Protein AF-0000000086683771 (afdb_homodimer)

InterPro domains:
  IPR036388 Winged helix-like DNA-binding domain superfamily [G3DSA:1.10.10.10] (4-95)
  IPR036390 Winged helix DNA-binding domain superfamily [SSF46785] (12-191)

Radius of gyration: 24.5 Å; Cα contacts (8 Å, |Δi|>4): 806; chains: 2; bounding box: 72×71×55 Å

Organism: NCBI:txid175570

pLDDT: mean 93.57, std 8.81, range [56.5, 98.88]

Foldseek 3Di:
DDPQVLLCVLVVLCVDPLLVQLLVVQAPDPDWAFLVRSCVVSVHDSVVSVVSQVVNVVSQQKDWDWAFPPPPPDDPRDGTTITIHGGPDDGDDDVLAAPVVLVVQLLVQLVVCCVVPVPDSLVSSLVSLLQQLLVLLQVDADLCVSCVSRRQCWDADPFAIFGQADNHPVVCVVVVVSVLSSVQSNSQSSQVNHPDNFQKHWDACDDPRHRRIGIGGD/DDPQVLLCVLVVLCVDPLLVQLLVVQAPDPDWAFLVRSCVVSVHDSVVSVVSQVVNVVSQQKDWDWAFPPPPPDDPRDGTTITIHGGPDDGDDDVLAAPVVLVVQLLVQLVVCCVVPVPDSLVSSLVSLLQQLLVLLQVDADLCVSCVSRRQCWDADPFAIFGQADNHPVVCVVVVVSVLSSVQSNSQSSQVNHPDNFQKHWDACDDPRHRRIGIGGD

Structure (mmCIF, N/CA/C/O backbone):
data_AF-0000000086683771-model_v1
#
loop_
_entity.id
_entity.type
_entity.pdbx_description
1 polymer 'Transcriptional regulator'
#
loop_
_atom_site.group_PDB
_atom_site.id
_atom_site.type_symbol
_atom_site.label_atom_id
_atom_site.label_alt_id
_atom_site.label_comp_id
_atom_site.label_asym_id
_atom_site.label_entity_id
_atom_site.label_seq_id
_atom_site.pdbx_PDB_ins_code
_atom_site.Cartn_x
_atom_site.Cartn_y
_atom_site.Cartn_z
_atom_site.occupancy
_atom_site.B_iso_or_equiv
_atom_site.auth_seq_id
_atom_site.auth_comp_id
_atom_site.auth_asym_id
_atom_site.auth_atom_id
_atom_site.pdbx_PDB_model_num
ATOM 1 N N . MET A 1 1 ? -2.242 9.953 18.734 1 61.97 1 MET A N 1
ATOM 2 C CA . MET A 1 1 ? -1.751 9.781 17.375 1 61.97 1 MET A CA 1
ATOM 3 C C . MET A 1 1 ? -2.42 8.586 16.703 1 61.97 1 MET A C 1
ATOM 5 O O . MET A 1 1 ? -2.525 7.512 17.297 1 61.97 1 MET A O 1
ATOM 9 N N . THR A 1 2 ? -3.002 8.805 15.656 1 77.19 2 THR A N 1
ATOM 10 C CA . THR A 1 2 ? -3.639 7.715 14.922 1 77.19 2 THR A CA 1
ATOM 11 C C . THR A 1 2 ? -2.592 6.816 14.266 1 77.19 2 THR A C 1
ATOM 13 O O . THR A 1 2 ? -1.417 7.18 14.188 1 77.19 2 THR A O 1
ATOM 16 N N . ASP A 1 3 ? -2.955 5.605 13.992 1 87.38 3 ASP A N 1
ATOM 17 C CA . ASP A 1 3 ? -2.076 4.688 13.273 1 87.38 3 ASP A CA 1
ATOM 18 C C . ASP A 1 3 ? -1.536 5.332 12 1 87.38 3 ASP A C 1
ATOM 20 O O . ASP A 1 3 ? -0.352 5.199 11.68 1 87.38 3 ASP A O 1
ATOM 24 N N . PHE A 1 4 ? -2.285 6.152 11.438 1 89.69 4 PHE A N 1
ATOM 25 C CA . PHE A 1 4 ? -1.888 6.863 10.227 1 89.69 4 PHE A CA 1
ATOM 26 C C . PHE A 1 4 ? -0.75 7.832 10.516 1 89.69 4 PHE A C 1
ATOM 28 O O . PHE A 1 4 ? 0.238 7.875 9.781 1 89.69 4 PHE A O 1
ATOM 35 N N . ASP A 1 5 ? -0.86 8.57 11.578 1 92.75 5 ASP A N 1
ATOM 36 C CA . ASP A 1 5 ? 0.155 9.555 11.93 1 92.75 5 ASP A CA 1
ATOM 37 C C . ASP A 1 5 ? 1.506 8.891 12.18 1 92.75 5 ASP A C 1
ATOM 39 O O . ASP A 1 5 ? 2.541 9.391 11.734 1 92.75 5 ASP A O 1
ATOM 43 N N . ALA A 1 6 ? 1.382 7.777 12.844 1 94.19 6 ALA A N 1
ATOM 44 C CA . ALA A 1 6 ? 2.615 7.059 13.148 1 94.19 6 ALA A CA 1
ATOM 45 C C . ALA A 1 6 ? 3.289 6.559 11.867 1 94.19 6 ALA A C 1
ATOM 47 O O . ALA A 1 6 ? 4.512 6.652 11.727 1 94.19 6 ALA A O 1
ATOM 48 N N . GLN A 1 7 ? 2.521 6.039 10.977 1 96.25 7 GLN A N 1
ATOM 49 C CA . GLN A 1 7 ? 3.051 5.535 9.719 1 96.25 7 GLN A CA 1
ATOM 50 C C . GLN A 1 7 ? 3.646 6.664 8.875 1 96.25 7 GLN A C 1
ATOM 52 O O . GLN A 1 7 ? 4.723 6.512 8.297 1 96.25 7 GLN A O 1
ATOM 57 N N . VAL A 1 8 ? 2.99 7.77 8.859 1 96.81 8 VAL A N 1
ATOM 58 C CA . VAL A 1 8 ? 3.463 8.93 8.109 1 96.81 8 VAL A CA 1
ATOM 59 C C . VAL A 1 8 ? 4.797 9.406 8.672 1 96.81 8 VAL A C 1
ATOM 61 O O . VAL A 1 8 ? 5.727 9.711 7.922 1 96.81 8 VAL A O 1
ATOM 64 N N . GLU A 1 9 ? 4.887 9.445 9.961 1 95.88 9 GLU A N 1
ATOM 65 C CA . GLU A 1 9 ? 6.113 9.906 10.602 1 95.88 9 GLU A CA 1
ATOM 66 C C . GLU A 1 9 ? 7.289 8.992 10.266 1 95.88 9 GLU A C 1
ATOM 68 O O . GLU A 1 9 ? 8.406 9.461 10.055 1 95.88 9 GLU A O 1
ATOM 73 N N . ARG A 1 10 ? 7.02 7.738 10.258 1 96.94 10 ARG A N 1
ATOM 74 C CA . ARG A 1 10 ? 8.062 6.781 9.906 1 96.94 10 ARG A CA 1
ATOM 75 C C . ARG A 1 10 ? 8.562 7.012 8.484 1 96.94 10 ARG A C 1
ATOM 77 O O . ARG A 1 10 ? 9.773 7.074 8.25 1 96.94 10 ARG A O 1
ATOM 84 N N . VAL A 1 11 ? 7.648 7.184 7.559 1 97.56 11 VAL A N 1
ATOM 85 C CA . VAL A 1 11 ? 8.023 7.414 6.168 1 97.56 11 VAL A CA 1
ATOM 86 C C . VAL A 1 11 ? 8.703 8.781 6.035 1 97.56 11 VAL A C 1
ATOM 88 O O . VAL A 1 11 ? 9.656 8.93 5.273 1 97.56 11 VAL A O 1
ATOM 91 N N . ALA A 1 12 ? 8.211 9.734 6.801 1 96.81 12 ALA A N 1
ATOM 92 C CA . ALA A 1 12 ? 8.734 11.094 6.73 1 96.81 12 ALA A CA 1
ATOM 93 C C . ALA A 1 12 ? 10.203 11.141 7.137 1 96.81 12 ALA A C 1
ATOM 95 O O . ALA A 1 12 ? 10.961 11.992 6.664 1 96.81 12 ALA A O 1
ATOM 96 N N . ALA A 1 13 ? 10.609 10.227 8.016 1 96.75 13 ALA A N 1
ATOM 97 C CA . ALA A 1 13 ? 12.016 10.141 8.406 1 96.75 13 ALA A CA 1
ATOM 98 C C . ALA A 1 13 ? 12.914 9.945 7.195 1 96.75 13 ALA A C 1
ATOM 100 O O . ALA A 1 13 ? 14.062 10.398 7.184 1 96.75 13 ALA A O 1
ATOM 101 N N . LEU A 1 14 ? 12.445 9.352 6.168 1 97.62 14 LEU A N 1
ATOM 102 C CA . LEU A 1 14 ? 13.227 9.047 4.969 1 97.62 14 LEU A CA 1
ATOM 103 C C . LEU A 1 14 ? 13.234 10.242 4.016 1 97.62 14 LEU A C 1
ATOM 105 O O . LEU A 1 14 ? 13.844 10.18 2.949 1 97.62 14 LEU A O 1
ATOM 109 N N . GLY A 1 15 ? 12.547 11.305 4.391 1 96.31 15 GLY A N 1
ATOM 110 C CA . GLY A 1 15 ? 12.594 12.523 3.6 1 96.31 15 GLY A CA 1
ATOM 111 C C . GLY A 1 15 ? 13.953 13.188 3.59 1 96.31 15 GLY A C 1
ATOM 112 O O . GLY A 1 15 ? 14.25 14.008 2.715 1 96.31 15 GLY A O 1
ATOM 113 N N . GLU A 1 16 ? 14.742 12.93 4.613 1 96.5 16 GLU A N 1
ATOM 114 C CA . GLU A 1 16 ? 16.125 13.422 4.668 1 96.5 16 GLU A CA 1
ATOM 115 C C . GLU A 1 16 ? 17.031 12.586 3.773 1 96.5 16 GLU A C 1
ATOM 117 O O . GLU A 1 16 ? 17.188 11.383 3.986 1 96.5 16 GLU A O 1
ATOM 122 N N . PRO A 1 17 ? 17.672 13.203 2.771 1 96.38 17 PRO A N 1
ATOM 123 C CA . PRO A 1 17 ? 18.375 12.453 1.727 1 96.38 17 PRO A CA 1
ATOM 124 C C . PRO A 1 17 ? 19.5 11.57 2.283 1 96.38 17 PRO A C 1
ATOM 126 O O . PRO A 1 17 ? 19.641 10.422 1.856 1 96.38 17 PRO A O 1
ATOM 129 N N . VAL A 1 18 ? 20.281 12.078 3.205 1 97.94 18 VAL A N 1
ATOM 130 C CA . VAL A 1 18 ? 21.375 11.289 3.766 1 97.94 18 VAL A CA 1
ATOM 131 C C . VAL A 1 18 ? 20.797 10.102 4.539 1 97.94 18 VAL A C 1
ATOM 133 O O . VAL A 1 18 ? 21.297 8.977 4.414 1 97.94 18 VAL A O 1
ATOM 136 N N . ARG A 1 19 ? 19.797 10.336 5.355 1 98.12 19 ARG A N 1
ATOM 137 C CA . ARG A 1 19 ? 19.156 9.273 6.117 1 98.12 19 ARG A CA 1
ATOM 138 C C . ARG A 1 19 ? 18.562 8.219 5.191 1 98.12 19 ARG A C 1
ATOM 140 O O . ARG A 1 19 ? 18.703 7.016 5.441 1 98.12 19 ARG A O 1
ATOM 147 N N . ARG A 1 20 ? 17.906 8.703 4.137 1 97.88 20 ARG A N 1
ATOM 148 C CA . ARG A 1 20 ? 17.375 7.781 3.145 1 97.88 20 ARG A CA 1
ATOM 149 C C . ARG A 1 20 ? 18.469 6.934 2.529 1 97.88 20 ARG A C 1
ATOM 151 O O . ARG A 1 20 ? 18.297 5.727 2.332 1 97.88 20 ARG A O 1
ATOM 158 N N . SER A 1 21 ? 19.609 7.559 2.223 1 97.81 21 SER A N 1
ATOM 159 C CA . SER A 1 21 ? 20.734 6.836 1.644 1 97.81 21 SER A CA 1
ATOM 160 C C . SER A 1 21 ? 21.266 5.785 2.607 1 97.81 21 SER A C 1
ATOM 162 O O . SER A 1 21 ? 21.594 4.668 2.199 1 97.81 21 SER A O 1
ATOM 164 N N . LEU A 1 22 ? 21.344 6.148 3.844 1 98.44 22 LEU A N 1
ATOM 165 C CA . LEU A 1 22 ? 21.812 5.203 4.855 1 98.44 22 LEU A CA 1
ATOM 166 C C . LEU A 1 22 ? 20.844 4.035 4.996 1 98.44 22 LEU A C 1
ATOM 168 O O . LEU A 1 22 ? 21.266 2.881 5.094 1 98.44 22 LEU A O 1
ATOM 172 N N . TYR A 1 23 ? 19.594 4.332 5 1 98.31 23 TYR A N 1
ATOM 173 C CA . TYR A 1 23 ? 18.578 3.283 5.055 1 98.31 23 TYR A CA 1
ATOM 174 C C . TYR A 1 23 ? 18.734 2.318 3.885 1 98.31 23 TYR A C 1
ATOM 176 O O . TYR A 1 23 ? 18.781 1.102 4.078 1 98.31 23 TYR A O 1
ATOM 184 N N . ARG A 1 24 ? 18.797 2.857 2.709 1 96.38 24 ARG A N 1
ATOM 185 C CA . ARG A 1 24 ? 18.922 2.045 1.502 1 96.38 24 ARG A CA 1
ATOM 186 C C . ARG A 1 24 ? 20.188 1.182 1.554 1 96.38 24 ARG A C 1
ATOM 188 O O . ARG A 1 24 ? 20.156 0.018 1.146 1 96.38 24 ARG A O 1
ATOM 195 N N . PHE A 1 25 ? 21.281 1.778 2.045 1 97.62 25 PHE A N 1
ATOM 196 C CA . PHE A 1 25 ? 22.531 1.032 2.152 1 97.62 25 PHE A CA 1
ATOM 197 C C . PHE A 1 25 ? 22.359 -0.173 3.07 1 97.62 25 PHE A C 1
ATOM 199 O O . PHE A 1 25 ? 22.734 -1.292 2.707 1 97.62 25 PHE A O 1
ATOM 206 N N . VAL A 1 26 ? 21.797 0.031 4.219 1 97.75 26 VAL A N 1
ATOM 207 C CA . VAL A 1 26 ? 21.641 -1.022 5.215 1 97.75 26 VAL A CA 1
ATOM 208 C C . VAL A 1 26 ? 20.766 -2.139 4.664 1 97.75 26 VAL A C 1
ATOM 210 O O . VAL A 1 26 ? 21.125 -3.316 4.738 1 97.75 26 VAL A O 1
ATOM 213 N N . VAL A 1 27 ? 19.641 -1.78 4.047 1 95.31 27 VAL A N 1
ATOM 214 C CA . VAL A 1 27 ? 18.656 -2.771 3.635 1 95.31 27 VAL A CA 1
ATOM 215 C C . VAL A 1 27 ? 19.188 -3.555 2.434 1 95.31 27 VAL A C 1
ATOM 217 O O . VAL A 1 27 ? 18.766 -4.691 2.195 1 95.31 27 VAL A O 1
ATOM 220 N N . ALA A 1 28 ? 20.109 -2.994 1.75 1 94.31 28 ALA A N 1
ATOM 221 C CA . ALA A 1 28 ? 20.656 -3.635 0.562 1 94.31 28 ALA A CA 1
ATOM 222 C C . ALA A 1 28 ? 21.672 -4.703 0.941 1 94.31 28 ALA A C 1
ATOM 224 O O . ALA A 1 28 ? 22.078 -5.512 0.1 1 94.31 28 ALA A O 1
ATOM 225 N N . GLN A 1 29 ? 22.047 -4.719 2.191 1 93.75 29 GLN A N 1
ATOM 226 C CA . GLN A 1 29 ? 23.094 -5.656 2.609 1 93.75 29 GLN A CA 1
ATOM 227 C C . GLN A 1 29 ? 22.484 -6.988 3.043 1 93.75 29 GLN A C 1
ATOM 229 O O . GLN A 1 29 ? 21.391 -7.023 3.611 1 93.75 29 GLN A O 1
ATOM 234 N N . ALA A 1 30 ? 23.219 -8.023 2.812 1 88.31 30 ALA A N 1
ATOM 235 C CA . ALA A 1 30 ? 22.781 -9.352 3.215 1 88.31 30 ALA A CA 1
ATOM 236 C C . ALA A 1 30 ? 22.891 -9.539 4.727 1 88.31 30 ALA A C 1
ATOM 238 O O . ALA A 1 30 ? 22.062 -10.219 5.34 1 88.31 30 ALA A O 1
ATOM 239 N N . ASP A 1 31 ? 23.922 -8.906 5.238 1 92.06 31 ASP A N 1
ATOM 240 C CA . ASP A 1 31 ? 24.188 -9.023 6.668 1 92.06 31 ASP A CA 1
ATOM 241 C C . ASP A 1 31 ? 24.031 -7.668 7.367 1 92.06 31 ASP A C 1
ATOM 243 O O . ASP A 1 31 ? 24.125 -6.621 6.723 1 92.06 31 ASP A O 1
ATOM 247 N N . PRO A 1 32 ? 23.781 -7.734 8.703 1 96.12 32 PRO A N 1
ATOM 248 C CA . PRO A 1 32 ? 23.75 -6.469 9.453 1 96.12 32 PRO A CA 1
ATOM 249 C C . PRO A 1 32 ? 25.031 -5.656 9.289 1 96.12 32 PRO A C 1
ATOM 251 O O . PRO A 1 32 ? 26.109 -6.223 9.102 1 96.12 32 PRO A O 1
ATOM 254 N N . VAL A 1 33 ? 24.875 -4.375 9.414 1 96.38 33 VAL A N 1
ATOM 255 C CA . VAL A 1 33 ? 25.953 -3.467 9.062 1 96.38 33 VAL A CA 1
ATOM 256 C C . VAL A 1 33 ? 26.297 -2.586 10.266 1 96.38 33 VAL A C 1
ATOM 258 O O . VAL A 1 33 ? 25.406 -2.156 11.008 1 96.38 33 VAL A O 1
ATOM 261 N N . SER A 1 34 ? 27.594 -2.357 10.445 1 97.06 34 SER A N 1
ATOM 262 C CA . SER A 1 34 ? 28.031 -1.442 11.492 1 97.06 34 SER A CA 1
ATOM 263 C C . SER A 1 34 ? 27.875 0.011 11.062 1 97.06 34 SER A C 1
ATOM 265 O O . SER A 1 34 ? 27.672 0.297 9.883 1 97.06 34 SER A O 1
ATOM 267 N N . ARG A 1 35 ? 27.953 0.862 12.062 1 97.19 35 ARG A N 1
ATOM 268 C CA . ARG A 1 35 ? 27.938 2.293 11.781 1 97.19 35 ARG A CA 1
ATOM 269 C C . ARG A 1 35 ? 29.062 2.686 10.836 1 97.19 35 ARG A C 1
ATOM 271 O O . ARG A 1 35 ? 28.859 3.49 9.922 1 97.19 35 ARG A O 1
ATOM 278 N N . GLU A 1 36 ? 30.203 2.107 11.07 1 96.69 36 GLU A N 1
ATOM 279 C CA . GLU A 1 36 ? 31.391 2.395 10.25 1 96.69 36 GLU A CA 1
ATOM 280 C C . GLU A 1 36 ? 31.156 1.985 8.797 1 96.69 36 GLU A C 1
ATOM 282 O O . GLU A 1 36 ? 31.484 2.738 7.879 1 96.69 36 GLU A O 1
ATOM 287 N N . GLN A 1 37 ? 30.672 0.881 8.594 1 97.5 37 GLN A N 1
ATOM 288 C CA . GLN A 1 37 ? 30.375 0.379 7.258 1 97.5 37 GLN A CA 1
ATOM 289 C C . GLN A 1 37 ? 29.359 1.266 6.543 1 97.5 37 GLN A C 1
ATOM 291 O O . GLN A 1 37 ? 29.531 1.598 5.367 1 97.5 37 GLN A O 1
ATOM 296 N N . ALA A 1 38 ? 28.281 1.62 7.246 1 98.38 38 ALA A N 1
ATOM 297 C CA . ALA A 1 38 ? 27.25 2.461 6.66 1 98.38 38 ALA A CA 1
ATOM 298 C C . ALA A 1 38 ? 27.797 3.838 6.297 1 98.38 38 ALA A C 1
ATOM 300 O O . ALA A 1 38 ? 27.5 4.363 5.219 1 98.38 38 ALA A O 1
ATOM 301 N N . ALA A 1 39 ? 28.578 4.418 7.219 1 98.5 39 ALA A N 1
ATOM 302 C CA . ALA A 1 39 ? 29.172 5.727 6.984 1 98.5 39 ALA A CA 1
ATOM 303 C C . ALA A 1 39 ? 30.062 5.707 5.742 1 98.5 39 ALA A C 1
ATOM 305 O O . ALA A 1 39 ? 29.953 6.586 4.883 1 98.5 39 ALA A O 1
ATOM 306 N N . ALA A 1 40 ? 30.906 4.719 5.664 1 98.31 40 ALA A N 1
ATOM 307 C CA . ALA A 1 40 ? 31.797 4.562 4.527 1 98.31 40 ALA A CA 1
ATOM 308 C C . ALA A 1 40 ? 31.031 4.328 3.236 1 98.31 40 ALA A C 1
ATOM 310 O O . ALA A 1 40 ? 31.344 4.91 2.197 1 98.31 40 ALA A O 1
ATOM 311 N N . GLY A 1 41 ? 30.031 3.529 3.338 1 98 41 GLY A N 1
ATOM 312 C CA . GLY A 1 41 ? 29.234 3.174 2.176 1 98 41 GLY A CA 1
ATOM 313 C C . GLY A 1 41 ? 28.5 4.359 1.572 1 98 41 GLY A C 1
ATOM 314 O O . GLY A 1 41 ? 28.297 4.418 0.357 1 98 41 GLY A O 1
ATOM 315 N N . VAL A 1 42 ? 28.047 5.25 2.41 1 98.31 42 VAL A N 1
ATOM 316 C CA . VAL A 1 42 ? 27.25 6.387 1.947 1 98.31 42 VAL A CA 1
ATOM 317 C C . VAL A 1 42 ? 28.156 7.609 1.79 1 98.31 42 VAL A C 1
ATOM 319 O O . VAL A 1 42 ? 27.781 8.586 1.14 1 98.31 42 VAL A O 1
ATOM 322 N N . GLY A 1 43 ? 29.328 7.559 2.314 1 98.38 43 GLY A N 1
ATOM 323 C CA . GLY A 1 43 ? 30.281 8.648 2.197 1 98.38 43 GLY A CA 1
ATOM 324 C C . GLY A 1 43 ? 29.953 9.82 3.102 1 98.38 43 GLY A C 1
ATOM 325 O O . GLY A 1 43 ? 29.938 10.969 2.654 1 98.38 43 GLY A O 1
ATOM 326 N N . VAL A 1 44 ? 29.641 9.594 4.348 1 98.5 44 VAL A N 1
ATOM 327 C CA . VAL A 1 44 ? 29.375 10.641 5.328 1 98.5 44 VAL A CA 1
ATOM 328 C C . VAL A 1 44 ? 30.219 10.414 6.574 1 98.5 44 VAL A C 1
ATOM 330 O O . VAL A 1 44 ? 30.781 9.336 6.762 1 98.5 44 VAL A O 1
ATOM 333 N N . ALA A 1 45 ? 30.359 11.406 7.379 1 98.31 45 ALA A N 1
ATOM 334 C CA . ALA A 1 45 ? 31.109 11.312 8.625 1 98.31 45 ALA A CA 1
ATOM 335 C C . ALA A 1 45 ? 30.422 10.367 9.609 1 98.31 45 ALA A C 1
ATOM 337 O O . ALA A 1 45 ? 29.188 10.242 9.602 1 98.31 45 ALA A O 1
ATOM 338 N N . HIS A 1 46 ? 31.219 9.797 10.422 1 97.44 46 HIS A N 1
ATOM 339 C CA . HIS A 1 46 ? 30.75 8.797 11.383 1 97.44 46 HIS A CA 1
ATOM 340 C C . HIS A 1 46 ? 29.656 9.375 12.273 1 97.44 46 HIS A C 1
ATOM 342 O O . HIS A 1 46 ? 28.641 8.719 12.523 1 97.44 46 HIS A O 1
ATOM 348 N N . HIS A 1 47 ? 29.844 10.531 12.75 1 97.38 47 HIS A N 1
ATOM 349 C CA . HIS A 1 47 ? 28.875 11.109 13.672 1 97.38 47 HIS A CA 1
ATOM 350 C C . HIS A 1 47 ? 27.562 11.414 12.969 1 97.38 47 HIS A C 1
ATOM 352 O O . HIS A 1 47 ? 26.5 11.336 13.578 1 97.38 47 HIS A O 1
ATOM 358 N N . VAL A 1 48 ? 27.656 11.781 11.695 1 98.31 48 VAL A N 1
ATOM 359 C CA . VAL A 1 48 ? 26.469 12.023 10.883 1 98.31 48 VAL A CA 1
ATOM 360 C C . VAL A 1 48 ? 25.703 10.711 10.688 1 98.31 48 VAL A C 1
ATOM 362 O O . VAL A 1 48 ? 24.5 10.656 10.875 1 98.31 48 VAL A O 1
ATOM 365 N N . ALA A 1 49 ? 26.406 9.672 10.375 1 98.5 49 ALA A N 1
ATOM 366 C CA . ALA A 1 49 ? 25.797 8.359 10.219 1 98.5 49 ALA A CA 1
ATOM 367 C C . ALA A 1 49 ? 25.125 7.914 11.516 1 98.5 49 ALA A C 1
ATOM 369 O O . ALA A 1 49 ? 24 7.406 11.5 1 98.5 49 ALA A O 1
ATOM 370 N N . LYS A 1 50 ? 25.812 8.094 12.586 1 98.06 50 LYS A N 1
ATOM 371 C CA . LYS A 1 50 ? 25.281 7.707 13.891 1 98.06 50 LYS A CA 1
ATOM 372 C C . LYS A 1 50 ? 23.938 8.375 14.148 1 98.06 50 LYS A C 1
ATOM 374 O O . LYS A 1 50 ? 22.969 7.711 14.539 1 98.06 50 LYS A O 1
ATOM 379 N N . PHE A 1 51 ? 23.922 9.656 13.961 1 98.38 51 PHE A N 1
ATOM 380 C CA . PHE A 1 51 ? 22.703 10.43 14.203 1 98.38 51 PHE A CA 1
ATOM 381 C C . PHE A 1 51 ? 21.547 9.883 13.391 1 98.38 51 PHE A C 1
ATOM 383 O O . PHE A 1 51 ? 20.469 9.633 13.93 1 98.38 51 PHE A O 1
ATOM 390 N N . HIS A 1 52 ? 21.734 9.656 12.102 1 98.44 52 HIS A N 1
ATOM 391 C CA . HIS A 1 52 ? 20.672 9.219 11.219 1 98.44 52 HIS A CA 1
ATOM 392 C C . HIS A 1 52 ? 20.297 7.762 11.477 1 98.44 52 HIS A C 1
ATOM 394 O O . HIS A 1 52 ? 19.125 7.395 11.422 1 98.44 52 HIS A O 1
ATOM 400 N N . LEU A 1 53 ? 21.266 6.93 11.727 1 98.56 53 LEU A N 1
ATOM 401 C CA . LEU A 1 53 ? 21 5.527 12.023 1 98.56 53 LEU A CA 1
ATOM 402 C C . LEU A 1 53 ? 20.203 5.387 13.32 1 98.56 53 LEU A C 1
ATOM 404 O O . LEU A 1 53 ? 19.297 4.562 13.406 1 98.56 53 LEU A O 1
ATOM 408 N N . ASP A 1 54 ? 20.547 6.188 14.289 1 97.75 54 ASP A N 1
ATOM 409 C CA . ASP A 1 54 ? 19.797 6.18 15.547 1 97.75 54 ASP A CA 1
ATOM 410 C C . ASP A 1 54 ? 18.344 6.613 15.336 1 97.75 54 ASP A C 1
ATOM 412 O O . ASP A 1 54 ? 17.438 6.062 15.945 1 97.75 54 ASP A O 1
ATOM 416 N N . ARG A 1 55 ? 18.156 7.574 14.539 1 97.81 55 ARG A N 1
ATOM 417 C CA . ARG A 1 55 ? 16.812 8.031 14.203 1 97.81 55 ARG A CA 1
ATOM 418 C C . ARG A 1 55 ? 16.031 6.93 13.5 1 97.81 55 ARG A C 1
ATOM 420 O O . ARG A 1 55 ? 14.867 6.688 13.828 1 97.81 55 ARG A O 1
ATOM 427 N N . LEU A 1 56 ? 16.641 6.266 12.531 1 98.25 56 LEU A N 1
ATOM 428 C CA . LEU A 1 56 ? 16 5.172 11.805 1 98.25 56 LEU A CA 1
ATOM 429 C C . LEU A 1 56 ? 15.617 4.039 12.75 1 98.25 56 LEU A C 1
ATOM 431 O O . LEU A 1 56 ? 14.562 3.424 12.594 1 98.25 56 LEU A O 1
ATOM 435 N N . GLU A 1 57 ? 16.484 3.816 13.672 1 97.69 57 GLU A N 1
ATOM 436 C CA . GLU A 1 57 ? 16.188 2.816 14.695 1 97.69 57 GLU A CA 1
ATOM 437 C C . GLU A 1 57 ? 15.008 3.25 15.57 1 97.69 57 GLU A C 1
ATOM 439 O O . GLU A 1 57 ? 14.086 2.471 15.805 1 97.69 57 GLU A O 1
ATOM 444 N N . SER A 1 58 ? 15.047 4.473 16.047 1 96.88 58 SER A N 1
ATOM 445 C CA . SER A 1 58 ? 14.016 5.012 16.938 1 96.88 58 SER A CA 1
ATOM 446 C C . SER A 1 58 ? 12.648 4.996 16.266 1 96.88 58 SER A C 1
ATOM 448 O O . SER A 1 58 ? 11.625 4.762 16.906 1 96.88 58 SER A O 1
ATOM 450 N N . ASP A 1 59 ? 12.656 5.188 14.977 1 95.75 59 ASP A N 1
ATOM 451 C CA . ASP A 1 59 ? 11.414 5.246 14.219 1 95.75 59 ASP A CA 1
ATOM 452 C C . ASP A 1 59 ? 10.977 3.85 13.781 1 95.75 59 ASP A C 1
ATOM 454 O O . ASP A 1 59 ? 9.938 3.695 13.125 1 95.75 59 ASP A O 1
ATOM 458 N N . GLY A 1 60 ? 11.742 2.863 14.102 1 96.19 60 GLY A N 1
ATOM 459 C CA . GLY A 1 60 ? 11.359 1.482 13.844 1 96.19 60 GLY A CA 1
ATOM 460 C C . GLY A 1 60 ? 11.625 1.045 12.414 1 96.19 60 GLY A C 1
ATOM 461 O O . GLY A 1 60 ? 11.055 0.059 11.945 1 96.19 60 GLY A O 1
ATOM 462 N N . LEU A 1 61 ? 12.43 1.755 11.656 1 97.88 61 LEU A N 1
ATOM 463 C CA . LEU A 1 61 ? 12.758 1.403 10.273 1 97.88 61 LEU A CA 1
ATOM 464 C C . LEU A 1 61 ? 13.953 0.458 10.227 1 97.88 61 LEU A C 1
ATOM 466 O O . LEU A 1 61 ? 14.117 -0.292 9.258 1 97.88 61 LEU A O 1
ATOM 470 N N . LEU A 1 62 ? 14.828 0.526 11.227 1 98.25 62 LEU A N 1
ATOM 471 C CA . LEU A 1 62 ? 15.945 -0.396 11.383 1 98.25 62 LEU A CA 1
ATOM 472 C C . LEU A 1 62 ? 15.891 -1.085 12.742 1 98.25 62 LEU A C 1
ATOM 474 O O . LEU A 1 62 ? 15.438 -0.494 13.727 1 98.25 62 LEU A O 1
ATOM 478 N N . ASP A 1 63 ? 16.266 -2.256 12.758 1 97.56 63 ASP A N 1
ATOM 479 C CA . ASP A 1 63 ? 16.516 -2.994 13.992 1 97.56 63 ASP A CA 1
ATOM 480 C C . ASP A 1 63 ? 18 -3.064 14.305 1 97.56 63 ASP A C 1
ATOM 482 O O . ASP A 1 63 ? 18.844 -2.908 13.406 1 97.56 63 ASP A O 1
ATOM 486 N N . VAL A 1 64 ? 18.312 -3.254 15.547 1 96.62 64 VAL A N 1
ATOM 487 C CA . VAL A 1 64 ? 19.703 -3.279 15.977 1 96.62 64 VAL A CA 1
ATOM 488 C C . VAL A 1 64 ? 20 -4.602 16.672 1 96.62 64 VAL A C 1
ATOM 490 O O . VAL A 1 64 ? 19.156 -5.137 17.391 1 96.62 64 VAL A O 1
ATOM 493 N N . GLU A 1 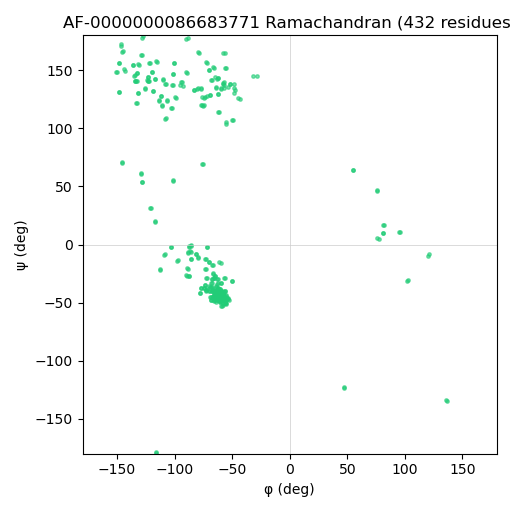65 ? 21.125 -5.062 16.391 1 94.56 65 GLU A N 1
ATOM 494 C CA . GLU A 1 65 ? 21.672 -6.18 17.156 1 94.56 65 GLU A CA 1
ATOM 495 C C . GLU A 1 65 ? 23.109 -5.898 17.594 1 94.56 65 GLU A C 1
ATOM 497 O O . GLU A 1 65 ? 23.797 -5.07 17 1 94.56 65 GLU A O 1
ATOM 502 N N . TYR A 1 66 ? 23.531 -6.555 18.672 1 92.69 66 TYR A N 1
ATOM 503 C CA . TYR A 1 66 ? 24.875 -6.387 19.219 1 92.69 66 TYR A CA 1
ATOM 504 C C . TYR A 1 66 ? 25.688 -7.668 19.078 1 92.69 66 TYR A C 1
ATOM 506 O O . TYR A 1 66 ? 25.188 -8.758 19.375 1 92.69 66 TYR A O 1
ATOM 514 N N . ARG A 1 67 ? 26.812 -7.516 18.438 1 86.44 67 ARG A N 1
ATOM 515 C CA . ARG A 1 67 ? 27.688 -8.672 18.281 1 86.44 67 ARG A CA 1
ATOM 516 C C . ARG A 1 67 ? 29.094 -8.367 18.797 1 86.44 67 ARG A C 1
ATOM 518 O O . ARG A 1 67 ? 29.641 -7.285 18.562 1 86.44 67 ARG A O 1
ATOM 525 N N . ARG A 1 68 ? 29.609 -9.391 19.609 1 77.38 68 ARG A N 1
ATOM 526 C CA . ARG A 1 68 ? 30.984 -9.289 20.062 1 77.38 68 ARG A CA 1
ATOM 527 C C . ARG A 1 68 ? 31.953 -9.727 18.969 1 77.38 68 ARG A C 1
ATOM 529 O O . ARG A 1 68 ? 31.656 -10.617 18.188 1 77.38 68 ARG A O 1
ATOM 536 N N . PRO A 1 69 ? 33 -8.945 18.781 1 65.94 69 PRO A N 1
ATOM 537 C CA . PRO A 1 69 ? 34 -9.383 17.797 1 65.94 69 PRO A CA 1
ATOM 538 C C . PRO A 1 69 ? 34.406 -10.836 18 1 65.94 69 PRO A C 1
ATOM 540 O O . PRO A 1 69 ? 34.438 -11.32 19.141 1 65.94 69 PRO A O 1
ATOM 543 N N . PRO A 1 70 ? 34.531 -11.57 16.812 1 61.47 70 PRO A N 1
ATOM 544 C CA . PRO A 1 70 ? 34.969 -12.961 16.953 1 61.47 70 PRO A CA 1
ATOM 545 C C . PRO A 1 70 ? 36.312 -13.07 17.688 1 61.47 70 PRO A C 1
ATOM 547 O O . PRO A 1 70 ? 37.188 -12.219 17.5 1 61.47 70 PRO A O 1
ATOM 550 N N . GLY A 1 71 ? 36.469 -14 18.672 1 58.84 71 GLY A N 1
ATOM 551 C CA . GLY A 1 71 ? 37.719 -14.367 19.328 1 58.84 71 GLY A CA 1
ATOM 552 C C . GLY A 1 71 ? 37.875 -13.766 20.703 1 58.84 71 GLY A C 1
ATOM 553 O O . GLY A 1 71 ? 38.781 -14.117 21.438 1 58.84 71 GLY A O 1
ATOM 554 N N . ARG A 1 72 ? 37.375 -12.664 21 1 60.31 72 ARG A N 1
ATOM 555 C CA . ARG A 1 72 ? 37.781 -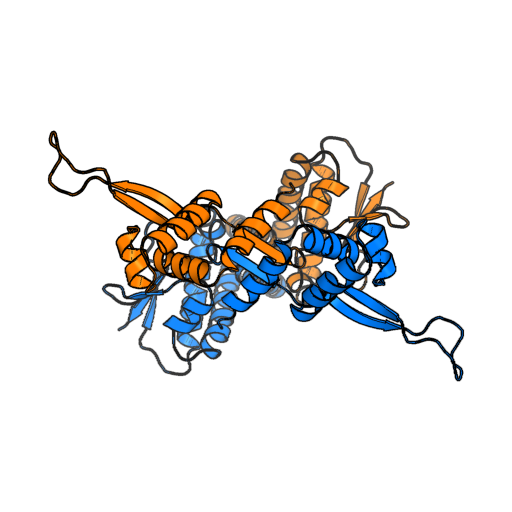12.094 22.281 1 60.31 72 ARG A CA 1
ATOM 556 C C . ARG A 1 72 ? 36.688 -12.305 23.344 1 60.31 72 ARG A C 1
ATOM 558 O O . ARG A 1 72 ? 35.906 -11.398 23.609 1 60.31 72 ARG A O 1
ATOM 565 N N . GLY A 1 73 ? 36.312 -13.492 23.516 1 59.22 73 GLY A N 1
ATOM 566 C CA . GLY A 1 73 ? 35.344 -13.828 24.547 1 59.22 73 GLY A CA 1
ATOM 567 C C . GLY A 1 73 ? 35.812 -13.453 25.938 1 59.22 73 GLY A C 1
ATOM 568 O O . GLY A 1 73 ? 35.062 -13.609 26.906 1 59.22 73 GLY A O 1
ATOM 569 N N . GLY A 1 74 ? 37.031 -13.195 26.156 1 56.94 74 GLY A N 1
ATOM 570 C CA . GLY A 1 74 ? 37.5 -13.031 27.531 1 56.94 74 GLY A CA 1
ATOM 571 C C . GLY A 1 74 ? 37.375 -11.609 28.031 1 56.94 74 GLY A C 1
ATOM 572 O O . GLY A 1 74 ? 36.875 -10.734 27.328 1 56.94 74 GLY A O 1
ATOM 573 N N . PRO A 1 75 ? 37.75 -11.406 29.344 1 57.97 75 PRO A N 1
ATOM 574 C CA . PRO A 1 75 ? 37.906 -10.086 29.953 1 57.97 75 PRO A CA 1
ATOM 575 C C . PRO A 1 75 ? 38.781 -9.148 29.109 1 57.97 75 PRO A C 1
ATOM 577 O O . PRO A 1 75 ? 39.875 -9.508 28.703 1 57.97 75 PRO A O 1
ATOM 580 N N . GLY A 1 76 ? 38.094 -8.078 28.422 1 58.75 76 GLY A N 1
ATOM 581 C CA . GLY A 1 76 ? 38.719 -7.164 27.469 1 58.75 76 GLY A CA 1
ATOM 582 C C . GLY A 1 76 ? 38.094 -7.219 26.094 1 58.75 76 GLY A C 1
ATOM 583 O O . GLY A 1 76 ? 38.625 -6.641 25.141 1 58.75 76 GLY A O 1
ATOM 584 N N . ALA A 1 77 ? 37.312 -8.188 26.062 1 61.03 77 ALA A N 1
ATOM 585 C CA . ALA A 1 77 ? 36.625 -8.297 24.766 1 61.03 77 ALA A CA 1
ATOM 586 C C . ALA A 1 77 ? 35.906 -7 24.422 1 61.03 77 ALA A C 1
ATOM 588 O O . ALA A 1 77 ? 35.312 -6.359 25.297 1 61.03 77 ALA A O 1
ATOM 589 N N . GLY A 1 78 ? 36.312 -6.223 23.578 1 64.81 78 GLY A N 1
ATOM 590 C CA . GLY A 1 78 ? 35.844 -4.945 23.078 1 64.81 78 GLY A CA 1
ATOM 591 C C . GLY A 1 78 ? 34.344 -4.828 23.109 1 64.81 78 GLY A C 1
ATOM 592 O O . GLY A 1 78 ? 33.625 -5.828 23.25 1 64.81 78 GLY A O 1
ATOM 593 N N . ARG A 1 79 ? 33.875 -3.652 23.375 1 75.88 79 ARG A N 1
ATOM 594 C CA . ARG A 1 79 ? 32.469 -3.346 23.391 1 75.88 79 ARG A CA 1
ATOM 595 C C . ARG A 1 79 ? 31.75 -3.977 22.203 1 75.88 79 ARG A C 1
ATOM 597 O O . ARG A 1 79 ? 32.281 -3.959 21.078 1 75.88 79 ARG A O 1
ATOM 604 N N . PRO A 1 80 ? 30.766 -4.715 22.516 1 84.31 80 PRO A N 1
ATOM 605 C CA . PRO A 1 80 ? 30 -5.293 21.406 1 84.31 80 PRO A CA 1
ATOM 606 C C . PRO A 1 80 ? 29.641 -4.262 20.344 1 84.31 80 PRO A C 1
ATOM 608 O O . PRO A 1 80 ? 29.359 -3.104 20.672 1 84.31 80 PRO A O 1
ATOM 611 N N . ALA A 1 81 ? 29.844 -4.582 19.125 1 89.94 81 ALA A N 1
ATOM 612 C CA . ALA A 1 81 ? 29.531 -3.701 18 1 89.94 81 ALA A CA 1
ATOM 613 C C . ALA A 1 81 ? 28.031 -3.621 17.766 1 89.94 81 ALA A C 1
ATOM 615 O O . ALA A 1 81 ? 27.328 -4.637 17.812 1 89.94 81 ALA A O 1
ATOM 616 N N . LYS A 1 82 ? 27.531 -2.449 17.719 1 94.94 82 LYS A N 1
ATOM 617 C CA . LYS A 1 82 ? 26.156 -2.199 17.328 1 94.94 82 LYS A CA 1
ATOM 618 C C . LYS A 1 82 ? 25.969 -2.369 15.828 1 94.94 82 LYS A C 1
ATOM 620 O O . LYS A 1 82 ? 26.609 -1.68 15.031 1 94.94 82 LYS A O 1
ATOM 625 N N . LEU A 1 83 ? 25.109 -3.289 15.391 1 97.75 83 LEU A N 1
ATOM 626 C CA . LEU A 1 83 ? 24.859 -3.576 13.984 1 97.75 83 LEU A CA 1
ATOM 627 C C . LEU A 1 83 ? 23.422 -3.281 13.609 1 97.75 83 LEU A C 1
ATOM 629 O O . LEU A 1 83 ? 22.5 -3.521 14.406 1 97.75 83 LEU A O 1
ATOM 633 N N . TYR A 1 84 ? 23.234 -2.76 12.414 1 98.12 84 TYR A N 1
ATOM 634 C CA . TYR A 1 84 ? 21.922 -2.348 11.93 1 98.12 84 TYR A CA 1
ATOM 635 C C . TYR A 1 84 ? 21.438 -3.277 10.82 1 98.12 84 TYR A C 1
ATOM 637 O O . TYR A 1 84 ? 22.219 -3.705 9.969 1 98.12 84 TYR A O 1
ATOM 645 N N . ARG A 1 85 ? 20.125 -3.535 10.844 1 97.06 85 ARG A N 1
ATOM 646 C CA . ARG A 1 85 ? 19.469 -4.289 9.781 1 97.06 85 ARG A CA 1
ATOM 647 C C . ARG A 1 85 ? 18.047 -3.781 9.539 1 97.06 85 ARG A C 1
ATOM 649 O O . ARG A 1 85 ? 17.5 -3.061 10.367 1 97.06 85 ARG A O 1
ATOM 656 N N . ARG A 1 86 ? 17.453 -4.191 8.406 1 95.88 86 ARG A N 1
ATOM 657 C CA . ARG A 1 86 ? 16.078 -3.818 8.117 1 95.88 86 ARG A CA 1
ATOM 658 C C . ARG A 1 86 ? 15.133 -4.285 9.219 1 95.88 86 ARG A C 1
ATOM 660 O O . ARG A 1 86 ? 15.25 -5.41 9.711 1 95.88 86 ARG A O 1
ATOM 667 N N . SER A 1 87 ? 14.234 -3.404 9.539 1 95.69 87 SER A N 1
ATOM 668 C CA . SER A 1 87 ? 13.234 -3.752 10.539 1 95.69 87 SER A CA 1
ATOM 669 C C . SER A 1 87 ? 12.25 -4.785 10 1 95.69 87 SER A C 1
ATOM 671 O O . SER A 1 87 ? 11.891 -4.758 8.82 1 95.69 87 SER A O 1
ATOM 673 N N . ALA A 1 88 ? 11.711 -5.621 10.93 1 89.31 88 ALA A N 1
ATOM 674 C CA . ALA A 1 88 ? 10.68 -6.594 10.594 1 89.31 88 ALA A CA 1
ATOM 675 C C . ALA A 1 88 ? 9.305 -5.941 10.539 1 89.31 88 ALA A C 1
ATOM 677 O O . ALA A 1 88 ? 8.344 -6.535 10.055 1 89.31 88 ALA A O 1
ATOM 678 N N . ARG A 1 89 ? 9.25 -4.77 10.938 1 91.94 89 ARG A N 1
ATOM 679 C CA . ARG A 1 89 ? 7.98 -4.047 10.984 1 91.94 89 ARG A CA 1
ATOM 680 C C . ARG A 1 89 ? 7.57 -3.58 9.586 1 91.94 89 ARG A C 1
ATOM 682 O O . ARG A 1 89 ? 8.391 -3.039 8.844 1 91.94 89 ARG A O 1
ATOM 689 N N . ASP A 1 90 ? 6.305 -3.828 9.336 1 94.25 90 ASP A N 1
ATOM 690 C CA . ASP A 1 90 ? 5.766 -3.289 8.094 1 94.25 90 ASP A CA 1
ATOM 691 C C . ASP A 1 90 ? 5.34 -1.832 8.266 1 94.25 90 ASP A C 1
ATOM 693 O O . ASP A 1 90 ? 4.734 -1.473 9.273 1 94.25 90 ASP A O 1
ATOM 697 N N . VAL A 1 91 ? 5.727 -1.021 7.355 1 96.75 91 VAL A N 1
ATOM 698 C CA . VAL A 1 91 ? 5.281 0.367 7.277 1 96.75 91 VAL A CA 1
ATOM 699 C C . VAL A 1 91 ? 4.551 0.601 5.957 1 96.75 91 VAL A C 1
ATOM 701 O O . VAL A 1 91 ? 5.035 0.205 4.895 1 96.75 91 VAL A O 1
ATOM 704 N N . ALA A 1 92 ? 3.379 1.229 6.047 1 96.75 92 ALA A N 1
ATOM 705 C CA . ALA A 1 92 ? 2.629 1.481 4.82 1 96.75 92 ALA A CA 1
ATOM 706 C C . ALA A 1 92 ? 1.818 2.77 4.926 1 96.75 92 ALA A C 1
ATOM 708 O O . ALA A 1 92 ? 1.147 3.006 5.934 1 96.75 92 ALA A O 1
ATOM 709 N N . VAL A 1 93 ? 1.963 3.564 3.885 1 97.38 93 VAL A N 1
ATOM 710 C CA . VAL A 1 93 ? 1.125 4.746 3.717 1 97.38 93 VAL A CA 1
ATOM 711 C C . VAL A 1 93 ? 0.567 4.785 2.295 1 97.38 93 VAL A C 1
ATOM 713 O O . VAL A 1 93 ? 1.303 4.578 1.327 1 97.38 93 VAL A O 1
ATOM 716 N N . SER A 1 94 ? -0.648 4.973 2.164 1 97.25 94 SER A N 1
ATOM 717 C CA . SER A 1 94 ? -1.271 5.207 0.866 1 97.25 94 SER A CA 1
ATOM 718 C C . SER A 1 94 ? -2.254 6.371 0.926 1 97.25 94 SER A C 1
ATOM 720 O O . SER A 1 94 ? -2.965 6.539 1.919 1 97.25 94 SER A O 1
ATOM 722 N N . LEU A 1 95 ? -2.285 7.18 -0.082 1 97.06 95 LEU A N 1
ATOM 723 C CA . LEU A 1 95 ? -3.166 8.336 -0.219 1 97.06 95 LEU A CA 1
ATOM 724 C C . LEU A 1 95 ? -3.812 8.359 -1.6 1 97.06 95 LEU A C 1
ATOM 726 O O . LEU A 1 95 ? -3.117 8.453 -2.613 1 97.06 95 LEU A O 1
ATOM 730 N N . PRO A 1 96 ? -5.113 8.344 -1.67 1 95.81 96 PRO A N 1
ATOM 731 C CA . PRO A 1 96 ? -6.031 8 -0.581 1 95.81 96 PRO A CA 1
ATOM 732 C C . PRO A 1 96 ? -5.762 6.613 0.001 1 95.81 96 PRO A C 1
ATOM 734 O O . PRO A 1 96 ? -5.059 5.809 -0.613 1 95.81 96 PRO A O 1
ATOM 737 N N . GLU A 1 97 ? -6.316 6.328 1.191 1 95.81 97 GLU A N 1
ATOM 738 C CA . GLU A 1 97 ? -6.035 5.051 1.844 1 95.81 97 GLU A CA 1
ATOM 739 C C . GLU A 1 97 ? -6.531 3.881 1.001 1 95.81 97 GLU A C 1
ATOM 741 O O . GLU A 1 97 ? -7.656 3.904 0.499 1 95.81 97 GLU A O 1
ATOM 746 N N . ARG A 1 98 ? -5.66 2.93 0.793 1 97.25 98 ARG A N 1
ATOM 747 C CA . ARG A 1 98 ? -5.98 1.699 0.077 1 97.25 98 ARG A CA 1
ATOM 748 C C . ARG A 1 98 ? -5.773 0.479 0.968 1 97.25 98 ARG A C 1
ATOM 750 O O . ARG A 1 98 ? -4.941 0.502 1.879 1 97.25 98 ARG A O 1
ATOM 757 N N . ARG A 1 99 ? -6.598 -0.502 0.692 1 97.44 99 ARG A N 1
ATOM 758 C CA . ARG A 1 99 ? -6.504 -1.758 1.43 1 97.44 99 ARG A CA 1
ATOM 759 C C . ARG A 1 99 ? -6.418 -2.947 0.479 1 97.44 99 ARG A C 1
ATOM 761 O O . ARG A 1 99 ? -7.172 -3.912 0.614 1 97.44 99 ARG A O 1
ATOM 768 N N . TYR A 1 100 ? -5.449 -2.875 -0.422 1 97.94 100 TYR A N 1
ATOM 769 C CA . TYR A 1 100 ? -5.234 -3.986 -1.342 1 97.94 100 TYR A CA 1
ATOM 770 C C . TYR A 1 100 ? -4.781 -5.234 -0.592 1 97.94 100 TYR A C 1
ATOM 772 O O . TYR A 1 100 ? -5.012 -6.355 -1.045 1 97.94 100 TYR A O 1
ATOM 780 N N . ASP A 1 101 ? -4.145 -5.027 0.542 1 97.19 101 ASP A N 1
ATOM 781 C CA . ASP A 1 101 ? -3.799 -6.156 1.396 1 97.19 101 ASP A CA 1
ATOM 782 C C . ASP A 1 101 ? -5.047 -6.926 1.825 1 97.19 101 ASP A C 1
ATOM 784 O O . ASP A 1 101 ? -5.07 -8.156 1.787 1 97.19 101 ASP A O 1
ATOM 788 N N . LEU A 1 102 ? -6.051 -6.195 2.223 1 97.56 102 LEU A N 1
ATOM 789 C CA . LEU A 1 102 ? -7.316 -6.805 2.611 1 97.56 102 LEU A CA 1
ATOM 790 C C . LEU A 1 102 ? -7.969 -7.508 1.426 1 97.56 102 LEU A C 1
ATOM 792 O O . LEU A 1 102 ? -8.438 -8.641 1.552 1 97.56 102 LEU A O 1
ATOM 796 N N . ALA A 1 103 ? -8.008 -6.863 0.271 1 98.44 103 ALA A N 1
ATOM 797 C CA . ALA A 1 103 ? -8.578 -7.469 -0.93 1 98.44 103 ALA A CA 1
ATOM 798 C C . ALA A 1 103 ? -7.867 -8.781 -1.268 1 98.44 103 ALA A C 1
ATOM 800 O O . ALA A 1 103 ? -8.516 -9.789 -1.558 1 98.44 103 ALA A O 1
ATOM 801 N N . SER A 1 104 ? -6.598 -8.727 -1.173 1 98.38 104 SER A N 1
ATOM 802 C CA . SER A 1 104 ? -5.812 -9.914 -1.51 1 98.38 104 SER A CA 1
ATOM 803 C C . SER A 1 104 ? -6.086 -11.055 -0.537 1 98.38 104 SER A C 1
ATOM 805 O O . SER A 1 104 ? -6.176 -12.219 -0.943 1 98.38 104 SER A O 1
ATOM 807 N N . ARG A 1 105 ? -6.219 -10.742 0.734 1 97.81 105 ARG A N 1
ATOM 808 C CA . ARG A 1 105 ? -6.488 -11.766 1.739 1 97.81 105 ARG A CA 1
ATOM 809 C C . ARG A 1 105 ? -7.848 -12.414 1.501 1 97.81 105 ARG A C 1
ATOM 811 O O . ARG A 1 105 ? -7.973 -13.641 1.573 1 97.81 105 ARG A O 1
ATOM 818 N N . VAL A 1 106 ? -8.82 -11.625 1.212 1 98.56 106 VAL A N 1
ATOM 819 C CA . VAL A 1 106 ? -10.156 -12.141 0.938 1 98.56 106 VAL A CA 1
ATOM 820 C C . VAL A 1 106 ? -10.125 -13.023 -0.309 1 98.56 106 VAL A C 1
ATOM 822 O O . VAL A 1 106 ? -10.648 -14.141 -0.302 1 98.56 106 VAL A O 1
ATOM 825 N N . MET A 1 107 ? -9.484 -12.57 -1.328 1 98.5 107 MET A N 1
ATOM 826 C CA . MET A 1 107 ? -9.508 -13.258 -2.619 1 98.5 107 MET A CA 1
ATOM 827 C C . MET A 1 107 ? -8.695 -14.547 -2.568 1 98.5 107 MET A C 1
ATOM 829 O O . MET A 1 107 ? -9.094 -15.555 -3.154 1 98.5 107 MET A O 1
ATOM 833 N N . VAL A 1 108 ? -7.598 -14.508 -1.886 1 97.94 108 VAL A N 1
ATOM 834 C CA . VAL A 1 108 ? -6.773 -15.711 -1.817 1 97.94 108 VAL A CA 1
ATOM 835 C C . VAL A 1 108 ? -7.516 -16.797 -1.049 1 97.94 108 VAL A C 1
ATOM 837 O O . VAL A 1 108 ? -7.445 -17.984 -1.408 1 97.94 108 VAL A O 1
ATOM 840 N N . GLU A 1 109 ? -8.203 -16.422 -0.011 1 97.19 109 GLU A N 1
ATOM 841 C CA . GLU A 1 109 ? -9.008 -17.375 0.749 1 97.19 109 GLU A CA 1
ATOM 842 C C . GLU A 1 109 ? -10.125 -17.953 -0.107 1 97.19 109 GLU A C 1
ATOM 844 O O . GLU A 1 109 ? -10.422 -19.156 -0.014 1 97.19 109 GLU A O 1
ATOM 849 N N . ALA A 1 110 ? -10.727 -17.109 -0.849 1 97.75 110 ALA A N 1
ATOM 850 C CA . ALA A 1 110 ? -11.805 -17.562 -1.729 1 97.75 110 ALA A CA 1
ATOM 851 C C . ALA A 1 110 ? -11.281 -18.562 -2.756 1 97.75 110 ALA A C 1
ATOM 853 O O . ALA A 1 110 ? -11.914 -19.594 -3.004 1 97.75 110 ALA A O 1
ATOM 854 N N . ILE A 1 111 ? -10.18 -18.25 -3.35 1 97.88 111 ILE A N 1
ATOM 855 C CA . ILE A 1 111 ? -9.578 -19.125 -4.352 1 97.88 111 ILE A CA 1
ATOM 856 C C . ILE A 1 111 ? -9.219 -20.469 -3.721 1 97.88 111 ILE A C 1
ATOM 858 O O . ILE A 1 111 ? -9.5 -21.516 -4.293 1 97.88 111 ILE A O 1
ATOM 862 N N . ALA A 1 112 ? -8.625 -20.406 -2.541 1 96.25 112 ALA A N 1
ATOM 863 C CA . ALA A 1 112 ? -8.266 -21.625 -1.83 1 96.25 112 ALA A CA 1
ATOM 864 C C . ALA A 1 112 ? -9.5 -22.469 -1.528 1 96.25 112 ALA A C 1
ATOM 866 O O . ALA A 1 112 ? -9.492 -23.688 -1.725 1 96.25 112 ALA A O 1
ATOM 867 N N . ALA A 1 113 ? -10.57 -21.875 -1.082 1 95.5 113 ALA A N 1
ATOM 868 C CA . ALA A 1 113 ? -11.805 -22.578 -0.738 1 95.5 113 ALA A CA 1
ATOM 869 C C . ALA A 1 113 ? -12.445 -23.188 -1.977 1 95.5 113 ALA A C 1
ATOM 871 O O . ALA A 1 113 ? -12.914 -24.328 -1.938 1 95.5 113 ALA A O 1
ATOM 872 N N . ALA A 1 114 ? -12.453 -22.406 -2.998 1 95.19 114 ALA A N 1
ATOM 873 C CA . ALA A 1 114 ? -13.039 -22.891 -4.242 1 95.19 114 ALA A CA 1
ATOM 874 C C . ALA A 1 114 ? -12.25 -24.094 -4.777 1 95.19 114 ALA A C 1
ATOM 876 O O . ALA A 1 114 ? -12.836 -25.047 -5.305 1 95.19 114 ALA A O 1
ATOM 877 N N . GLN A 1 115 ? -11.016 -24.047 -4.684 1 91.94 115 GLN A N 1
ATOM 878 C CA . GLN A 1 115 ? -10.148 -25.125 -5.152 1 91.94 115 GLN A CA 1
ATOM 879 C C . GLN A 1 115 ? -10.359 -26.391 -4.32 1 91.94 115 GLN A C 1
ATOM 881 O O . GLN A 1 115 ? -10.414 -27.5 -4.863 1 91.94 115 GLN A O 1
ATOM 886 N N . ALA A 1 116 ? -10.5 -26.312 -3.053 1 90.31 116 ALA A N 1
ATOM 887 C CA . ALA A 1 116 ? -10.609 -27.438 -2.135 1 90.31 116 ALA A CA 1
ATOM 888 C C . ALA A 1 116 ? -12.008 -28.047 -2.174 1 90.31 116 ALA A C 1
ATOM 890 O O . ALA A 1 116 ? -12.164 -29.266 -2.109 1 90.31 116 ALA A O 1
ATOM 891 N N . GLY A 1 117 ? -13 -27.234 -2.217 1 84.69 117 GLY A N 1
ATOM 892 C CA . GLY A 1 117 ? -14.352 -27.703 -1.938 1 84.69 117 GLY A CA 1
ATOM 893 C C . GLY A 1 117 ? -15.227 -27.75 -3.174 1 84.69 117 GLY A C 1
ATOM 894 O O . GLY A 1 117 ? -16.359 -28.234 -3.117 1 84.69 117 GLY A O 1
ATOM 895 N N . GLY A 1 118 ? -14.75 -27.234 -4.172 1 82.06 118 GLY A N 1
ATOM 896 C CA . GLY A 1 118 ? -15.562 -27.234 -5.379 1 82.06 118 GLY A CA 1
ATOM 897 C C . GLY A 1 118 ? -16.656 -26.172 -5.359 1 82.06 118 GLY A C 1
ATOM 898 O O . GLY A 1 118 ? -17.578 -26.219 -6.168 1 82.06 118 GLY A O 1
ATOM 899 N N . THR A 1 119 ? -16.688 -25.328 -4.324 1 88.94 119 THR A N 1
ATOM 900 C CA . THR A 1 119 ? -17.609 -24.203 -4.281 1 88.94 119 THR A CA 1
ATOM 901 C C . THR A 1 119 ? -17.312 -23.203 -5.402 1 88.94 119 THR A C 1
ATOM 903 O O . THR A 1 119 ? -16.156 -22.922 -5.688 1 88.94 119 THR A O 1
ATOM 906 N N . PRO A 1 120 ? -18.438 -22.781 -6.02 1 92.5 120 PRO A N 1
ATOM 907 C CA . PRO A 1 120 ? -18.188 -21.719 -7.004 1 92.5 120 PRO A CA 1
ATOM 908 C C . PRO A 1 120 ? -17.391 -20.562 -6.426 1 92.5 120 PRO A C 1
ATOM 910 O O . PRO A 1 120 ? -17.641 -20.141 -5.293 1 92.5 120 PRO A O 1
ATOM 913 N N . VAL A 1 121 ? -16.438 -20.062 -7.184 1 95.56 121 VAL A N 1
ATOM 914 C CA . VAL A 1 121 ? -15.469 -19.094 -6.688 1 95.56 121 VAL A CA 1
ATOM 915 C C . VAL A 1 121 ? -16.188 -17.812 -6.266 1 95.56 121 VAL A C 1
ATOM 917 O O . VAL A 1 121 ? -15.773 -17.141 -5.309 1 95.56 121 VAL A O 1
ATOM 920 N N . ALA A 1 122 ? -17.25 -17.438 -6.945 1 92.88 122 ALA A N 1
ATOM 921 C CA . ALA A 1 122 ? -18.016 -16.25 -6.586 1 92.88 122 ALA A CA 1
ATOM 922 C C . ALA A 1 122 ? -18.641 -16.391 -5.199 1 92.88 122 ALA A C 1
ATOM 924 O O . ALA A 1 122 ? -18.656 -15.438 -4.418 1 92.88 122 ALA A O 1
ATOM 925 N N . GLU A 1 123 ? -19.188 -17.562 -4.977 1 95.31 123 GLU A N 1
ATOM 926 C CA . GLU A 1 123 ? -19.766 -17.844 -3.662 1 95.31 123 GLU A CA 1
ATOM 927 C C . GLU A 1 123 ? -18.688 -17.828 -2.578 1 95.31 123 GLU A C 1
ATOM 929 O O . GLU A 1 123 ? -18.906 -17.297 -1.488 1 95.31 123 GLU A O 1
ATOM 934 N N . ALA A 1 124 ? -17.562 -18.422 -2.887 1 97.69 124 ALA A N 1
ATOM 935 C CA . ALA A 1 124 ? -16.438 -18.453 -1.955 1 97.69 124 ALA A CA 1
ATOM 936 C C . ALA A 1 124 ? -15.945 -17.031 -1.655 1 97.69 124 ALA A C 1
ATOM 938 O O . ALA A 1 124 ? -15.578 -16.719 -0.519 1 97.69 124 ALA A O 1
ATOM 939 N N . LEU A 1 125 ? -15.945 -16.188 -2.658 1 98.38 125 LEU A N 1
ATOM 940 C CA . LEU A 1 125 ? -15.508 -14.797 -2.498 1 98.38 125 LEU A CA 1
ATOM 941 C C . LEU A 1 125 ? -16.422 -14.047 -1.545 1 98.38 125 LEU A C 1
ATOM 943 O O . LEU A 1 125 ? -15.961 -13.367 -0.627 1 98.38 125 LEU A O 1
ATOM 947 N N . GLY A 1 126 ? -17.719 -14.125 -1.752 1 98.5 126 GLY A N 1
ATOM 948 C CA . GLY A 1 126 ? -18.672 -13.484 -0.868 1 98.5 126 GLY A CA 1
ATOM 949 C C . GLY A 1 126 ? -18.562 -13.945 0.572 1 98.5 126 GLY A C 1
ATOM 950 O O . GLY A 1 126 ? -18.594 -13.133 1.497 1 98.5 126 GLY A O 1
ATOM 951 N N . ALA A 1 127 ? -18.438 -15.273 0.724 1 98.44 127 ALA A N 1
ATOM 952 C CA . ALA A 1 127 ? -18.312 -15.844 2.061 1 98.44 127 ALA A CA 1
ATOM 953 C C . ALA A 1 127 ? -17.047 -15.359 2.758 1 98.44 127 ALA A C 1
ATOM 955 O O . ALA A 1 127 ? -17.078 -15.008 3.941 1 98.44 127 ALA A O 1
ATOM 956 N N . ALA A 1 128 ? -15.922 -15.398 2.066 1 98.56 128 ALA A N 1
ATOM 957 C CA . ALA A 1 128 ? -14.656 -14.93 2.629 1 98.56 128 ALA A CA 1
ATOM 958 C C . ALA A 1 128 ? -14.742 -13.453 3.014 1 98.56 128 ALA A C 1
ATOM 960 O O . ALA A 1 128 ? -14.273 -13.062 4.086 1 98.56 128 ALA A O 1
ATOM 961 N N . ALA A 1 129 ? -15.328 -12.648 2.135 1 98.88 129 ALA A N 1
ATOM 962 C CA . ALA A 1 129 ? -15.484 -11.219 2.404 1 98.88 129 ALA A CA 1
ATOM 963 C C . ALA A 1 129 ? -16.312 -10.984 3.666 1 98.88 129 ALA A C 1
ATOM 965 O O . ALA A 1 129 ? -15.93 -10.18 4.523 1 98.88 129 ALA A O 1
ATOM 966 N N . LYS A 1 130 ? -17.406 -11.672 3.732 1 98.75 130 LYS A N 1
ATOM 967 C CA . LYS A 1 130 ? -18.266 -11.523 4.898 1 98.75 130 LYS A CA 1
ATOM 968 C C . LYS A 1 130 ? -17.547 -11.93 6.176 1 98.75 130 LYS A C 1
ATOM 970 O O . LYS A 1 130 ? -17.641 -11.242 7.195 1 98.75 130 LYS A O 1
ATOM 975 N N . ARG A 1 131 ? -16.844 -13.016 6.145 1 98.44 131 ARG A N 1
ATOM 976 C CA . ARG A 1 131 ? -16.109 -13.5 7.312 1 98.44 131 ARG A CA 1
ATOM 977 C C . ARG A 1 131 ? -15.07 -12.477 7.762 1 98.44 131 ARG A C 1
ATOM 979 O O . ARG A 1 131 ? -14.945 -12.195 8.953 1 98.44 131 ARG A O 1
ATOM 986 N N . TYR A 1 132 ? -14.312 -11.969 6.863 1 98.5 132 TYR A N 1
ATOM 987 C CA . TYR A 1 132 ? -13.328 -10.945 7.211 1 98.5 132 TYR A CA 1
ATOM 988 C C . TYR A 1 132 ? -14.008 -9.703 7.77 1 98.5 132 TYR A C 1
ATOM 990 O O . TYR A 1 132 ? -13.523 -9.102 8.734 1 98.5 132 TYR A O 1
ATOM 998 N N . GLY A 1 133 ? -15.094 -9.336 7.086 1 98.62 133 GLY A N 1
ATOM 999 C CA . GLY A 1 133 ? -15.867 -8.219 7.602 1 98.62 133 GLY A CA 1
ATOM 1000 C C . GLY A 1 133 ? -16.281 -8.398 9.047 1 98.62 133 GLY A C 1
ATOM 1001 O O . GLY A 1 133 ? -16.188 -7.469 9.852 1 98.62 133 GLY A O 1
ATOM 1002 N N . GLU A 1 134 ? -16.766 -9.57 9.336 1 98.12 134 GLU A N 1
ATOM 1003 C CA . GLU A 1 134 ? -17.172 -9.859 10.711 1 98.12 134 GLU A CA 1
ATOM 1004 C C . GLU A 1 134 ? -16 -9.68 11.68 1 98.12 134 GLU A C 1
ATOM 1006 O O . GLU A 1 134 ? -16.172 -9.141 12.773 1 98.12 134 GLU A O 1
ATOM 1011 N N . THR A 1 135 ? -14.875 -10.156 11.289 1 98 135 THR A N 1
ATOM 1012 C CA . THR A 1 135 ? -13.68 -10.008 12.109 1 98 135 THR A CA 1
ATOM 1013 C C . THR A 1 135 ? -13.352 -8.531 12.336 1 98 135 THR A C 1
ATOM 1015 O O . THR A 1 135 ? -13.047 -8.125 13.461 1 98 135 THR A O 1
ATOM 1018 N N . LEU A 1 136 ? -13.422 -7.695 11.305 1 97.5 136 LEU A N 1
ATOM 1019 C CA . LEU A 1 136 ? -13.172 -6.262 11.422 1 97.5 136 LEU A CA 1
ATOM 1020 C C . LEU A 1 136 ? -14.18 -5.609 12.359 1 97.5 136 LEU A C 1
ATOM 1022 O O . LEU A 1 136 ? -13.812 -4.805 13.211 1 97.5 136 LEU A O 1
ATOM 1026 N N . GLY A 1 137 ? -15.469 -5.953 12.117 1 97.12 137 GLY A N 1
ATOM 1027 C CA . GLY A 1 137 ? -16.516 -5.414 12.961 1 97.12 137 GLY A CA 1
ATOM 1028 C C . GLY A 1 137 ? -16.312 -5.707 14.438 1 97.12 137 GLY A C 1
ATOM 1029 O O . GLY A 1 137 ? -16.531 -4.844 15.289 1 97.12 137 GLY A O 1
ATOM 1030 N N . GLY A 1 138 ? -15.867 -6.879 14.688 1 96.12 138 GLY A N 1
ATOM 1031 C CA . GLY A 1 138 ? -15.656 -7.312 16.062 1 96.12 138 GLY A CA 1
ATOM 1032 C C . GLY A 1 138 ? -14.539 -6.559 16.75 1 96.12 138 GLY A C 1
ATOM 1033 O O . GLY A 1 138 ? -14.422 -6.609 17.984 1 96.12 138 GLY A O 1
ATOM 1034 N N . GLN A 1 139 ? -13.703 -5.918 16.031 1 93.56 139 GLN A N 1
ATOM 1035 C CA . GLN A 1 139 ? -12.555 -5.211 16.578 1 93.56 139 GLN A CA 1
ATOM 1036 C C . GLN A 1 139 ? -12.914 -3.775 16.953 1 93.56 139 GLN A C 1
ATOM 1038 O O . GLN A 1 139 ? -12.094 -3.043 17.5 1 93.56 139 GLN A O 1
ATOM 1043 N N . GLY A 1 140 ? -14.078 -3.379 16.609 1 91.94 140 GLY A N 1
ATOM 1044 C CA . GLY A 1 140 ? -14.477 -2.008 16.891 1 91.94 140 GLY A CA 1
ATOM 1045 C C . GLY A 1 140 ? -15.789 -1.904 17.641 1 91.94 140 GLY A C 1
ATOM 1046 O O . GLY A 1 140 ? -16.422 -2.922 17.938 1 91.94 140 GLY A O 1
ATOM 1047 N N . ASN A 1 141 ? -16.188 -0.615 17.938 1 90.25 141 ASN A N 1
ATOM 1048 C CA . ASN A 1 141 ? -17.391 -0.398 18.734 1 90.25 141 ASN A CA 1
ATOM 1049 C C . ASN A 1 141 ? -18.5 0.248 17.922 1 90.25 141 ASN A C 1
ATOM 1051 O O . ASN A 1 141 ? -19.672 0.196 18.297 1 90.25 141 ASN A O 1
ATOM 1055 N N . ASP A 1 142 ? -18.109 0.878 16.891 1 93.19 142 ASP A N 1
ATOM 1056 C CA . ASP A 1 142 ? -19.125 1.468 16.031 1 93.19 142 ASP A CA 1
ATOM 1057 C C . ASP A 1 142 ? -18.734 1.379 14.562 1 93.19 142 ASP A C 1
ATOM 1059 O O . ASP A 1 142 ? -17.547 1.424 14.234 1 93.19 142 ASP A O 1
ATOM 1063 N N . VAL A 1 143 ? -19.734 1.31 13.727 1 94.94 143 VAL A N 1
ATOM 1064 C CA . VAL A 1 143 ? -19.562 1.033 12.305 1 94.94 143 VAL A CA 1
ATOM 1065 C C . VAL A 1 143 ? -18.75 2.152 11.656 1 94.94 143 VAL A C 1
ATOM 1067 O O . VAL A 1 143 ? -17.875 1.893 10.828 1 94.94 143 VAL A O 1
ATOM 1070 N N . THR A 1 144 ? -18.969 3.4 11.992 1 94.94 144 THR A N 1
ATOM 1071 C CA . THR A 1 144 ? -18.297 4.543 11.391 1 94.94 144 THR A CA 1
ATOM 1072 C C . THR A 1 144 ? -16.781 4.488 11.656 1 94.94 144 THR A C 1
ATOM 1074 O O . THR A 1 144 ? -15.984 4.699 10.742 1 94.94 144 THR A O 1
ATOM 1077 N N . GLN A 1 145 ? -16.438 4.145 12.836 1 94.75 145 GLN A N 1
ATOM 1078 C CA . GLN A 1 145 ? -15.039 4.062 13.211 1 94.75 145 GLN A CA 1
ATOM 1079 C C . GLN A 1 145 ? -14.344 2.902 12.5 1 94.75 145 GLN A C 1
ATOM 1081 O O . GLN A 1 145 ? -13.219 3.045 12.023 1 94.75 145 GLN A O 1
ATOM 1086 N N . VAL A 1 146 ? -14.992 1.72 12.477 1 96.44 146 VAL A N 1
ATOM 1087 C CA . VAL A 1 146 ? -14.43 0.548 11.82 1 96.44 146 VAL A CA 1
ATOM 1088 C C . VAL A 1 146 ? -14.172 0.855 10.352 1 96.44 146 VAL A C 1
ATOM 1090 O O . VAL A 1 146 ? -13.102 0.549 9.82 1 96.44 146 VAL A O 1
ATOM 1093 N N . LEU A 1 147 ? -15.148 1.495 9.75 1 97.25 147 LEU A N 1
ATOM 1094 C CA . LEU A 1 147 ? -15.023 1.814 8.328 1 97.25 147 LEU A CA 1
ATOM 1095 C C . LEU A 1 147 ? -13.961 2.885 8.102 1 97.25 147 LEU A C 1
ATOM 1097 O O . LEU A 1 147 ? -13.203 2.812 7.141 1 97.25 147 LEU A O 1
ATOM 1101 N N . ALA A 1 148 ? -13.898 3.914 8.992 1 95.81 148 ALA A N 1
ATOM 1102 C CA . ALA A 1 148 ? -12.852 4.934 8.914 1 95.81 148 ALA A CA 1
ATOM 1103 C C . ALA A 1 148 ? -11.469 4.312 9.047 1 95.81 148 ALA A C 1
ATOM 1105 O O . ALA A 1 148 ? -10.555 4.641 8.281 1 95.81 148 ALA A O 1
ATOM 1106 N N . ASP A 1 149 ? -11.344 3.348 9.93 1 95.19 149 ASP A N 1
ATOM 1107 C CA . ASP A 1 149 ? -10.07 2.697 10.211 1 95.19 149 ASP A CA 1
ATOM 1108 C C . ASP A 1 149 ? -9.633 1.821 9.039 1 95.19 149 ASP A C 1
ATOM 1110 O O . ASP A 1 149 ? -8.477 1.391 8.969 1 95.19 149 ASP A O 1
ATOM 1114 N N . ASN A 1 150 ? -10.57 1.57 8.164 1 96.75 150 ASN A N 1
ATOM 1115 C CA . ASN A 1 150 ? -10.258 0.692 7.039 1 96.75 150 ASN A CA 1
ATOM 1116 C C . ASN A 1 150 ? -10.375 1.424 5.703 1 96.75 150 ASN A C 1
ATOM 1118 O O . ASN A 1 150 ? -10.586 0.796 4.664 1 96.75 150 ASN A O 1
ATOM 1122 N N . GLY A 1 151 ? -10.328 2.742 5.723 1 96.81 151 GLY A N 1
ATOM 1123 C CA . GLY A 1 151 ? -10.023 3.543 4.547 1 96.81 151 GLY A CA 1
ATOM 1124 C C . GLY A 1 151 ? -11.266 4.031 3.82 1 96.81 151 GLY A C 1
ATOM 1125 O O . GLY A 1 151 ? -11.164 4.664 2.768 1 96.81 151 GLY A O 1
ATOM 1126 N N . TYR A 1 152 ? -12.469 3.889 4.402 1 98.06 152 TYR A N 1
ATOM 1127 C CA . TYR A 1 152 ? -13.695 4.141 3.658 1 98.06 152 TYR A CA 1
ATOM 1128 C C . TYR A 1 152 ? -14.102 5.609 3.746 1 98.06 152 TYR A C 1
ATOM 1130 O O . TYR A 1 152 ? -14.93 6.078 2.967 1 98.06 152 TYR A O 1
ATOM 1138 N N . GLU A 1 153 ? -13.602 6.352 4.781 1 96.75 153 GLU A N 1
ATOM 1139 C CA . GLU A 1 153 ? -13.898 7.766 5 1 96.75 153 GLU A CA 1
ATOM 1140 C C . GLU A 1 153 ? -15.406 8.008 5.078 1 96.75 153 GLU A C 1
ATOM 1142 O O . GLU A 1 153 ? -15.961 8.742 4.262 1 96.75 153 GLU A O 1
ATOM 1147 N N . PRO A 1 154 ? -16.016 7.438 6.098 1 96.94 154 PRO A N 1
ATOM 1148 C CA . PRO A 1 154 ? -17.469 7.543 6.238 1 96.94 154 PRO A CA 1
ATOM 1149 C C . PRO A 1 154 ? -17.938 8.961 6.551 1 96.94 154 PRO A C 1
ATOM 1151 O O . PRO A 1 154 ? -17.234 9.703 7.258 1 96.94 154 PRO A O 1
ATOM 1154 N N . ARG A 1 155 ? -19.047 9.328 5.965 1 95.5 155 ARG A N 1
ATOM 1155 C CA . ARG A 1 155 ? -19.734 10.594 6.223 1 95.5 155 ARG A CA 1
ATOM 1156 C C . ARG A 1 155 ? -21.234 10.383 6.367 1 95.5 155 ARG A C 1
ATOM 1158 O O . ARG A 1 155 ? -21.781 9.422 5.836 1 95.5 155 ARG A O 1
ATOM 1165 N N . ALA A 1 156 ? -21.812 11.336 7.117 1 94 156 ALA A N 1
ATOM 1166 C CA . ALA A 1 156 ? -23.266 11.281 7.227 1 94 156 ALA A CA 1
ATOM 1167 C C . ALA A 1 156 ? -23.922 11.625 5.898 1 94 156 ALA A C 1
ATOM 1169 O O . ALA A 1 156 ? -23.547 12.594 5.238 1 94 156 ALA A O 1
ATOM 1170 N N . GLY A 1 157 ? -24.828 10.758 5.48 1 89.19 157 GLY A N 1
ATOM 1171 C CA . GLY A 1 157 ? -25.656 11.016 4.309 1 89.19 157 GLY A CA 1
ATOM 1172 C C . GLY A 1 157 ? -27.141 11.125 4.625 1 89.19 157 GLY A C 1
ATOM 1173 O O . GLY A 1 157 ? -27.516 11.164 5.797 1 89.19 157 GLY A O 1
ATOM 1174 N N . ASP A 1 158 ? -27.938 11.336 3.637 1 85.38 158 ASP A N 1
ATOM 1175 C CA . ASP A 1 158 ? -29.375 11.523 3.809 1 85.38 158 ASP A CA 1
ATOM 1176 C C . ASP A 1 158 ? -30.016 10.312 4.48 1 85.38 158 ASP A C 1
ATOM 1178 O O . ASP A 1 158 ? -30.859 10.461 5.367 1 85.38 158 ASP A O 1
ATOM 1182 N N . ASP A 1 159 ? -29.641 9.141 4.113 1 86.94 159 ASP A N 1
ATOM 1183 C CA . ASP A 1 159 ? -30.266 7.914 4.59 1 86.94 159 ASP A CA 1
ATOM 1184 C C . ASP A 1 159 ? -29.266 7.008 5.289 1 86.94 159 ASP A C 1
ATOM 1186 O O . ASP A 1 159 ? -29.391 5.781 5.238 1 86.94 159 ASP A O 1
ATOM 1190 N N . GLY A 1 160 ? -28.297 7.664 5.91 1 94.56 160 GLY A N 1
ATOM 1191 C CA . GLY A 1 160 ? -27.312 6.852 6.602 1 94.56 160 GLY A CA 1
ATOM 1192 C C . GLY A 1 160 ? -25.891 7.324 6.375 1 94.56 160 GLY A C 1
ATOM 1193 O O . GLY A 1 160 ? -25.594 8.508 6.539 1 94.56 160 GLY A O 1
ATOM 1194 N N . ILE A 1 161 ? -25.062 6.301 6.09 1 96.69 161 ILE A N 1
ATOM 1195 C CA . ILE A 1 161 ? -23.641 6.602 5.965 1 96.69 161 ILE A CA 1
ATOM 1196 C C . ILE A 1 161 ? -23.203 6.426 4.512 1 96.69 161 ILE A C 1
ATOM 1198 O O . ILE A 1 161 ? -23.469 5.391 3.895 1 96.69 161 ILE A O 1
ATOM 1202 N N . VAL A 1 162 ? -22.578 7.406 3.939 1 97.06 162 VAL A N 1
ATOM 1203 C CA . VAL A 1 162 ? -21.938 7.305 2.639 1 97.06 162 VAL A CA 1
ATOM 1204 C C . VAL A 1 162 ? -20.422 7.148 2.828 1 97.06 162 VAL A C 1
ATOM 1206 O O . VAL A 1 162 ? -19.859 7.656 3.801 1 97.06 162 VAL A O 1
ATOM 1209 N N . LEU A 1 163 ? -19.844 6.453 1.983 1 97.62 163 LEU A N 1
ATOM 1210 C CA . LEU A 1 163 ? -18.406 6.188 2.025 1 97.62 163 LEU A CA 1
ATOM 1211 C C . LEU A 1 163 ? -17.688 6.945 0.92 1 97.62 163 LEU A C 1
ATOM 1213 O O . LEU A 1 163 ? -17.719 6.539 -0.244 1 97.62 163 LEU A O 1
ATOM 1217 N N . THR A 1 164 ? -16.969 7.934 1.221 1 96.38 164 THR A N 1
ATOM 1218 C CA . THR A 1 164 ? -16.484 8.906 0.246 1 96.38 164 THR A CA 1
ATOM 1219 C C . THR A 1 164 ? -15.188 8.422 -0.394 1 96.38 164 THR A C 1
ATOM 1221 O O . THR A 1 164 ? -14.695 9.031 -1.352 1 96.38 164 THR A O 1
ATOM 1224 N N . ASN A 1 165 ? -14.664 7.332 0.112 1 96.62 165 ASN A N 1
ATOM 1225 C CA . ASN A 1 165 ? -13.508 6.66 -0.482 1 96.62 165 ASN A CA 1
ATOM 1226 C C . ASN A 1 165 ? -13.734 5.156 -0.594 1 96.62 165 ASN A C 1
ATOM 1228 O O . ASN A 1 165 ? -14.289 4.539 0.314 1 96.62 165 ASN A O 1
ATOM 1232 N N . CYS A 1 166 ? -13.312 4.574 -1.635 1 97.56 166 CYS A N 1
ATOM 1233 C CA . CYS A 1 166 ? -13.242 3.123 -1.759 1 97.56 166 CYS A CA 1
ATOM 1234 C C . CYS A 1 166 ? -11.812 2.625 -1.57 1 97.56 166 CYS A C 1
ATOM 1236 O O . CYS A 1 166 ? -10.938 2.906 -2.393 1 97.56 166 CYS A O 1
ATOM 1238 N N . PRO A 1 167 ? -11.547 1.831 -0.581 1 98 167 PRO A N 1
ATOM 1239 C CA . PRO A 1 167 ? -10.18 1.389 -0.312 1 98 167 PRO A CA 1
ATOM 1240 C C . PRO A 1 167 ? -9.664 0.39 -1.347 1 98 167 PRO A C 1
ATOM 1242 O O . PRO A 1 167 ? -8.492 0.017 -1.322 1 98 167 PRO A O 1
ATOM 1245 N N . PHE A 1 168 ? -10.492 0.012 -2.299 1 97.94 168 PHE A N 1
ATOM 1246 C CA . PHE A 1 168 ? -10.078 -0.931 -3.33 1 97.94 168 PHE A CA 1
ATOM 1247 C C . PHE A 1 168 ? -9.789 -0.208 -4.641 1 97.94 168 PHE A C 1
ATOM 1249 O O . PHE A 1 168 ? -9.406 -0.835 -5.633 1 97.94 168 PHE A O 1
ATOM 1256 N N . GLY A 1 169 ? -9.984 1.1 -4.711 1 95.31 169 GLY A N 1
ATOM 1257 C CA . GLY A 1 169 ? -9.516 2.01 -5.742 1 95.31 169 GLY A CA 1
ATOM 1258 C C . GLY A 1 169 ? -9.766 1.503 -7.148 1 95.31 169 GLY A C 1
ATOM 1259 O O . GLY A 1 169 ? -10.898 1.174 -7.5 1 95.31 169 GLY A O 1
ATOM 1260 N N . THR A 1 170 ? -8.703 1.378 -7.934 1 94.19 170 THR A N 1
ATOM 1261 C CA . THR A 1 170 ? -8.758 1.031 -9.352 1 94.19 170 THR A CA 1
ATOM 1262 C C . THR A 1 170 ? -9.289 -0.387 -9.539 1 94.19 170 THR A C 1
ATOM 1264 O O . THR A 1 170 ? -9.914 -0.693 -10.555 1 94.19 170 THR A O 1
ATOM 1267 N N . LEU A 1 171 ? -9.062 -1.239 -8.57 1 96.62 171 LEU A N 1
ATOM 1268 C CA . LEU A 1 171 ? -9.586 -2.598 -8.641 1 96.62 171 LEU A CA 1
ATOM 1269 C C . LEU A 1 171 ? -11.102 -2.586 -8.836 1 96.62 171 LEU A C 1
ATOM 1271 O O . LEU A 1 171 ? -11.633 -3.305 -9.68 1 96.62 171 LEU A O 1
ATOM 1275 N N . ALA A 1 172 ? -11.758 -1.743 -8.031 1 97.12 172 ALA A N 1
ATOM 1276 C CA . ALA A 1 172 ? -13.211 -1.619 -8.117 1 97.12 172 ALA A CA 1
ATOM 1277 C C . ALA A 1 172 ? -13.633 -0.987 -9.438 1 97.12 172 ALA A C 1
ATOM 1279 O O . ALA A 1 172 ? -14.695 -1.306 -9.977 1 97.12 172 ALA A O 1
ATOM 1280 N N . GLN A 1 173 ? -12.797 -0.146 -10 1 94.44 173 GLN A N 1
ATOM 1281 C CA . GLN A 1 173 ? -13.109 0.529 -11.258 1 94.44 173 GLN A CA 1
ATOM 1282 C C . GLN A 1 173 ? -12.992 -0.431 -12.445 1 94.44 173 GLN A C 1
ATOM 1284 O O . GLN A 1 173 ? -13.82 -0.393 -13.359 1 94.44 173 GLN A O 1
ATOM 1289 N N . THR A 1 174 ? -12.055 -1.31 -12.43 1 94.69 174 THR A N 1
ATOM 1290 C CA . THR A 1 174 ? -11.773 -2.172 -13.57 1 94.69 174 THR A CA 1
ATOM 1291 C C . THR A 1 174 ? -12.594 -3.457 -13.492 1 94.69 174 THR A C 1
ATOM 1293 O O . THR A 1 174 ? -12.914 -4.059 -14.523 1 94.69 174 THR A O 1
ATOM 1296 N N . HIS A 1 175 ? -12.945 -3.859 -12.305 1 96.5 175 HIS A N 1
ATOM 1297 C CA . HIS A 1 175 ? -13.781 -5.035 -12.07 1 96.5 175 HIS A CA 1
ATOM 1298 C C . HIS A 1 175 ? -14.953 -4.711 -11.156 1 96.5 175 HIS A C 1
ATOM 1300 O O . HIS A 1 175 ? -15.156 -5.375 -10.141 1 96.5 175 HIS A O 1
ATOM 1306 N N . THR A 1 176 ? -15.727 -3.842 -11.641 1 96.94 176 THR A N 1
ATOM 1307 C CA . THR A 1 176 ? -16.703 -3.141 -10.828 1 96.94 176 THR A CA 1
ATOM 1308 C C . THR A 1 176 ? -17.672 -4.129 -10.18 1 96.94 176 THR A C 1
ATOM 1310 O O . THR A 1 176 ? -17.797 -4.176 -8.961 1 96.94 176 THR A O 1
ATOM 1313 N N . GLU A 1 177 ? -18.281 -4.969 -10.938 1 96.31 177 GLU A N 1
ATOM 1314 C CA . GLU A 1 177 ? -19.312 -5.863 -10.414 1 96.31 177 GLU A CA 1
ATOM 1315 C C . GLU A 1 177 ? -18.734 -6.805 -9.352 1 96.31 177 GLU A C 1
ATOM 1317 O O . GLU A 1 177 ? -19.281 -6.93 -8.258 1 96.31 177 GLU A O 1
ATOM 1322 N N . LEU A 1 178 ? -17.641 -7.379 -9.641 1 97 178 LEU A N 1
ATOM 1323 C CA . LEU A 1 178 ? -17.016 -8.367 -8.766 1 97 178 LEU A CA 1
ATOM 1324 C C . LEU A 1 178 ? -16.516 -7.707 -7.484 1 97 178 LEU A C 1
ATOM 1326 O O . LEU A 1 178 ? -16.797 -8.188 -6.383 1 97 178 LEU A O 1
ATOM 1330 N N . VAL A 1 179 ? -15.82 -6.621 -7.594 1 98.25 179 VAL A N 1
ATOM 1331 C CA . VAL A 1 179 ? -15.156 -5.996 -6.457 1 98.25 179 VAL A CA 1
ATOM 1332 C C . VAL A 1 179 ? -16.188 -5.25 -5.605 1 98.25 179 VAL A C 1
ATOM 1334 O O . VAL A 1 179 ? -16.094 -5.238 -4.375 1 98.25 179 VAL A O 1
ATOM 1337 N N . CYS A 1 180 ? -17.156 -4.633 -6.219 1 98.5 180 CYS A N 1
ATOM 1338 C CA . CYS A 1 180 ? -18.188 -3.951 -5.449 1 98.5 180 CYS A CA 1
ATOM 1339 C C . CYS A 1 180 ? -19.078 -4.953 -4.727 1 98.5 180 CYS A C 1
ATOM 1341 O O . CYS A 1 180 ? -19.547 -4.68 -3.623 1 98.5 180 CYS A O 1
ATOM 1343 N N . GLY A 1 181 ? -19.312 -6.078 -5.391 1 98.5 181 GLY A N 1
ATOM 1344 C CA . GLY A 1 181 ? -20.016 -7.148 -4.691 1 98.5 181 GLY A CA 1
ATOM 1345 C C . GLY A 1 181 ? -19.25 -7.664 -3.488 1 98.5 181 GLY A C 1
ATOM 1346 O O . GLY A 1 181 ? -19.828 -7.852 -2.414 1 98.5 181 GLY A O 1
ATOM 1347 N N . MET A 1 182 ? -17.984 -7.938 -3.648 1 98.56 182 MET A N 1
ATOM 1348 C CA . MET A 1 182 ? -17.109 -8.336 -2.547 1 98.56 182 MET A CA 1
ATOM 1349 C C . MET A 1 182 ? -17.156 -7.309 -1.422 1 98.56 182 MET A C 1
ATOM 1351 O O . MET A 1 182 ? -17.234 -7.668 -0.246 1 98.56 182 MET A O 1
ATOM 1355 N N . ASN A 1 183 ? -17.047 -6.066 -1.835 1 98.75 183 ASN A N 1
ATOM 1356 C CA . ASN A 1 183 ? -17.078 -4.965 -0.878 1 98.75 183 ASN A CA 1
ATOM 1357 C C . ASN A 1 183 ? -18.391 -4.938 -0.102 1 98.75 183 ASN A C 1
ATOM 1359 O O . ASN A 1 183 ? -18.391 -4.699 1.106 1 98.75 183 ASN A O 1
ATOM 1363 N N . LEU A 1 184 ? -19.516 -5.141 -0.813 1 98.81 184 LEU A N 1
ATOM 1364 C CA . LEU A 1 184 ? -20.828 -5.223 -0.172 1 98.81 184 LEU A CA 1
ATOM 1365 C C . LEU A 1 184 ? -20.844 -6.305 0.902 1 98.81 184 LEU A C 1
ATOM 1367 O O . LEU A 1 184 ? -21.266 -6.059 2.033 1 98.81 184 LEU A O 1
ATOM 1371 N N . ASP A 1 185 ? -20.406 -7.457 0.562 1 98.88 185 ASP A N 1
ATOM 1372 C CA . ASP A 1 185 ? -20.359 -8.57 1.504 1 98.88 185 ASP A CA 1
ATOM 1373 C C . ASP A 1 185 ? -19.453 -8.258 2.689 1 98.88 185 ASP A C 1
ATOM 1375 O O . ASP A 1 185 ? -19.75 -8.625 3.826 1 98.88 185 ASP A O 1
ATOM 1379 N N . LEU A 1 186 ? -18.328 -7.625 2.443 1 98.88 186 LEU A N 1
ATOM 1380 C CA . LEU A 1 186 ? -17.391 -7.246 3.49 1 98.88 186 LEU A CA 1
ATOM 1381 C C . LEU A 1 186 ? -18.031 -6.297 4.492 1 98.88 186 LEU A C 1
ATOM 1383 O O . LEU A 1 186 ? -17.953 -6.516 5.703 1 98.88 186 LEU A O 1
ATOM 1387 N N . ILE A 1 187 ? -18.672 -5.258 3.955 1 98.62 187 ILE A N 1
ATOM 1388 C CA . ILE A 1 187 ? -19.297 -4.262 4.824 1 98.62 187 ILE A CA 1
ATOM 1389 C C . ILE A 1 187 ? -20.484 -4.887 5.559 1 98.62 187 ILE A C 1
ATOM 1391 O O . ILE A 1 187 ? -20.719 -4.586 6.734 1 98.62 187 ILE A O 1
ATOM 1395 N N . ASP A 1 188 ? -21.25 -5.719 4.859 1 98.12 188 ASP A N 1
ATOM 1396 C CA . ASP A 1 188 ? -22.297 -6.48 5.543 1 98.12 188 ASP A CA 1
ATOM 1397 C C . ASP A 1 188 ? -21.719 -7.285 6.703 1 98.12 188 ASP A C 1
ATOM 1399 O O . ASP A 1 188 ? -22.312 -7.332 7.785 1 98.12 188 ASP A O 1
ATOM 1403 N N . GLY A 1 189 ? -20.594 -7.914 6.457 1 98.38 189 GLY A N 1
ATOM 1404 C CA . GLY A 1 189 ? -19.906 -8.617 7.52 1 98.38 189 GLY A CA 1
ATOM 1405 C C . GLY A 1 189 ? -19.531 -7.715 8.688 1 98.38 189 GLY A C 1
ATOM 1406 O O . GLY A 1 189 ? -19.688 -8.102 9.844 1 98.38 189 GLY A O 1
ATOM 1407 N N . VAL A 1 190 ? -19 -6.566 8.406 1 98.25 190 VAL A N 1
ATOM 1408 C CA . VAL A 1 190 ? -18.656 -5.609 9.453 1 98.25 190 VAL A CA 1
ATOM 1409 C C . VAL A 1 190 ? -19.875 -5.344 10.336 1 98.25 190 VAL A C 1
ATOM 1411 O O . VAL A 1 190 ? -19.781 -5.375 11.562 1 98.25 190 VAL A O 1
ATOM 1414 N N . LEU A 1 191 ? -21.047 -5.098 9.703 1 97.25 191 LEU A N 1
ATOM 1415 C CA . LEU A 1 191 ? -22.266 -4.805 10.438 1 97.25 191 LEU A CA 1
ATOM 1416 C C . LEU A 1 191 ? -22.672 -5.977 11.32 1 97.25 191 LEU A C 1
ATOM 1418 O O . LEU A 1 191 ? -23.094 -5.781 12.469 1 97.25 191 LEU A O 1
ATOM 1422 N N . CYS A 1 192 ? -22.484 -7.145 10.844 1 96.44 192 CYS A N 1
ATOM 1423 C CA . CYS A 1 192 ? -22.859 -8.352 11.578 1 96.44 192 CYS A CA 1
ATOM 1424 C C . CYS A 1 192 ? -21.906 -8.594 12.742 1 96.44 192 CYS A C 1
ATOM 1426 O O . CYS A 1 192 ? -22.297 -9.156 13.766 1 96.44 192 CYS A O 1
ATOM 1428 N N . GLY A 1 193 ? -20.688 -8.148 12.57 1 96.69 193 GLY A N 1
ATOM 1429 C CA . GLY A 1 193 ? -19.656 -8.438 13.562 1 96.69 193 GLY A CA 1
ATOM 1430 C C . GLY A 1 193 ? -19.641 -7.441 14.711 1 96.69 193 GLY A C 1
ATOM 1431 O O . GLY A 1 193 ? -18.984 -7.668 15.727 1 96.69 193 GLY A O 1
ATOM 1432 N N . LEU A 1 194 ? -20.328 -6.387 14.531 1 95.56 194 LEU A N 1
ATOM 1433 C CA . LEU A 1 194 ? -20.344 -5.367 15.57 1 95.56 194 LEU A CA 1
ATOM 1434 C C . LEU A 1 194 ? -20.953 -5.918 16.859 1 95.56 194 LEU A C 1
ATOM 1436 O O . LEU A 1 194 ? -21.875 -6.738 16.812 1 95.56 194 LEU A O 1
ATOM 1440 N N . PRO A 1 195 ? -20.438 -5.512 18.047 1 92.25 195 PRO A N 1
ATOM 1441 C CA . PRO A 1 195 ? -20.953 -6.008 19.328 1 92.25 195 PRO A CA 1
ATOM 1442 C C . PRO A 1 195 ? -22.422 -5.648 19.547 1 92.25 195 PRO A C 1
ATOM 1444 O O . PRO A 1 195 ? -23.141 -6.406 20.188 1 92.25 195 PRO A O 1
ATOM 1447 N N . SER A 1 196 ? -22.812 -4.477 19.234 1 85 196 SER A N 1
ATOM 1448 C CA . SER A 1 196 ? -24.203 -4.078 19.406 1 85 196 SER A CA 1
ATOM 1449 C C . SER A 1 196 ? -25.016 -4.297 18.141 1 85 196 SER A C 1
ATOM 1451 O O . SER A 1 196 ? -24.5 -4.145 17.031 1 85 196 SER A O 1
ATOM 1453 N N . THR A 1 197 ? -26.188 -4.828 18.391 1 79.12 197 THR A N 1
ATOM 1454 C CA . THR A 1 197 ? -27.078 -4.969 17.25 1 79.12 197 THR A CA 1
ATOM 1455 C C . THR A 1 197 ? -27.406 -3.605 16.656 1 79.12 197 THR A C 1
ATOM 1457 O O . THR A 1 197 ? -27.766 -2.674 17.375 1 79.12 197 THR A O 1
ATOM 1460 N N . VAL A 1 198 ? -26.922 -3.504 15.5 1 78.06 198 VAL A N 1
ATOM 1461 C CA . VAL A 1 198 ? -27.203 -2.271 14.773 1 78.06 198 VAL A CA 1
ATOM 1462 C C . VAL A 1 198 ? -28.234 -2.543 13.664 1 78.06 198 VAL A C 1
ATOM 1464 O O . VAL A 1 198 ? -28.156 -3.568 12.984 1 78.06 198 VAL A O 1
ATOM 1467 N N . ASP A 1 199 ? -29.312 -1.78 13.742 1 88.56 199 ASP A N 1
ATOM 1468 C CA . ASP A 1 199 ? -30.281 -1.863 12.648 1 88.56 199 ASP A CA 1
ATOM 1469 C C . ASP A 1 199 ? -29.766 -1.126 11.414 1 88.56 199 ASP A C 1
ATOM 1471 O O . ASP A 1 199 ? -30.234 -0.024 11.102 1 88.56 199 ASP A O 1
ATOM 1475 N N . ALA A 1 200 ? -28.781 -1.66 10.828 1 93.44 200 ALA A N 1
ATOM 1476 C CA . ALA A 1 200 ? -28.141 -1.085 9.641 1 93.44 200 ALA A CA 1
ATOM 1477 C C . ALA A 1 200 ? -27.938 -2.145 8.562 1 93.44 200 ALA A C 1
ATOM 1479 O O . ALA A 1 200 ? -27.812 -3.332 8.867 1 93.44 200 ALA A O 1
ATOM 1480 N N . HIS A 1 201 ? -28.016 -1.712 7.387 1 95.62 201 HIS A N 1
ATOM 1481 C CA . HIS A 1 201 ? -27.844 -2.611 6.25 1 95.62 201 HIS A CA 1
ATOM 1482 C C . HIS A 1 201 ? -26.938 -1.991 5.195 1 95.62 201 HIS A C 1
ATOM 1484 O O . HIS A 1 201 ? -27 -0.786 4.945 1 95.62 201 HIS A O 1
ATOM 1490 N N . ALA A 1 202 ? -26.203 -2.879 4.609 1 97.94 202 ALA A N 1
ATOM 1491 C CA . ALA A 1 202 ? -25.375 -2.457 3.477 1 97.94 202 ALA A CA 1
ATOM 1492 C C . ALA A 1 202 ? -26.109 -2.674 2.156 1 97.94 202 ALA A C 1
ATOM 1494 O O . ALA A 1 202 ? -26.812 -3.68 1.982 1 97.94 202 ALA A O 1
ATOM 1495 N N . ARG A 1 203 ? -25.984 -1.764 1.25 1 97.88 203 ARG A N 1
ATOM 1496 C CA . ARG A 1 203 ? -26.562 -1.95 -0.073 1 97.88 203 ARG A CA 1
ATOM 1497 C C . ARG A 1 203 ? -25.734 -1.26 -1.145 1 97.88 203 ARG A C 1
ATOM 1499 O O . ARG A 1 203 ? -25.016 -0.301 -0.857 1 97.88 203 ARG A O 1
ATOM 1506 N N . LEU A 1 204 ? -25.844 -1.714 -2.365 1 98.06 204 LEU A N 1
ATOM 1507 C CA . LEU A 1 204 ? -25.172 -1.076 -3.494 1 98.06 204 LEU A CA 1
ATOM 1508 C C . LEU A 1 204 ? -25.891 0.206 -3.898 1 98.06 204 LEU A C 1
ATOM 1510 O O . LEU A 1 204 ? -27.109 0.212 -4.066 1 98.06 204 LEU A O 1
ATOM 1514 N N . ALA A 1 205 ? -25.188 1.256 -3.965 1 97.06 205 ALA A N 1
ATOM 1515 C CA . ALA A 1 205 ? -25.656 2.551 -4.449 1 97.06 205 ALA A CA 1
ATOM 1516 C C . ALA A 1 205 ? -24.547 3.301 -5.184 1 97.06 205 ALA A C 1
ATOM 1518 O O . ALA A 1 205 ? -24.078 4.336 -4.715 1 97.06 205 ALA A O 1
ATOM 1519 N N . PRO A 1 206 ? -24.188 2.795 -6.395 1 96.38 206 PRO A N 1
ATOM 1520 C CA . PRO A 1 206 ? -23.062 3.377 -7.129 1 96.38 206 PRO A CA 1
ATOM 1521 C C . PRO A 1 206 ? -23.266 4.859 -7.441 1 96.38 206 PRO A C 1
ATOM 1523 O O . PRO A 1 206 ? -24.375 5.285 -7.734 1 96.38 206 PRO A O 1
ATOM 1526 N N . ALA A 1 207 ? -22.328 5.652 -7.242 1 93.69 207 ALA A N 1
ATOM 1527 C CA . ALA A 1 207 ? -22.234 7.062 -7.605 1 93.69 207 ALA A CA 1
ATOM 1528 C C . ALA A 1 207 ? -20.797 7.469 -7.848 1 93.69 207 ALA A C 1
ATOM 1530 O O . ALA A 1 207 ? -19.859 6.84 -7.328 1 93.69 207 ALA A O 1
ATOM 1531 N N . PRO A 1 208 ? -20.547 8.414 -8.727 1 90.06 208 PRO A N 1
ATOM 1532 C CA . PRO A 1 208 ? -19.172 8.836 -9.023 1 90.06 208 PRO A CA 1
ATOM 1533 C C . PRO A 1 208 ? -18.422 9.328 -7.789 1 90.06 208 PRO A C 1
ATOM 1535 O O . PRO A 1 208 ? -19.016 9.977 -6.926 1 90.06 208 PRO A O 1
ATOM 1538 N N . GLY A 1 209 ? -17.156 8.945 -7.699 1 88.75 209 GLY A N 1
ATOM 1539 C CA . GLY A 1 209 ? -16.234 9.555 -6.746 1 88.75 209 GLY A CA 1
ATOM 1540 C C . GLY A 1 209 ? -16.375 8.992 -5.344 1 88.75 209 GLY A C 1
ATOM 1541 O O . GLY A 1 209 ? -15.891 9.594 -4.383 1 88.75 209 GLY A O 1
ATOM 1542 N N . ARG A 1 210 ? -17.109 7.961 -5.18 1 94.62 210 ARG A N 1
ATOM 1543 C CA . ARG A 1 210 ? -17.25 7.352 -3.861 1 94.62 210 ARG A CA 1
ATOM 1544 C C . ARG A 1 210 ? -17.406 5.836 -3.971 1 94.62 210 ARG A C 1
ATOM 1546 O O . ARG A 1 210 ? -17.484 5.297 -5.074 1 94.62 210 ARG A O 1
ATOM 1553 N N . CYS A 1 211 ? -17.359 5.176 -2.848 1 97.69 211 CYS A N 1
ATOM 1554 C CA . CYS A 1 211 ? -17.594 3.734 -2.791 1 97.69 211 CYS A CA 1
ATOM 1555 C C . CYS A 1 211 ? -19 3.387 -3.23 1 97.69 211 CYS A C 1
ATOM 1557 O O . CYS A 1 211 ? -19.953 4.102 -2.908 1 97.69 211 CYS A O 1
ATOM 1559 N N . CYS A 1 212 ? -19.172 2.316 -3.91 1 98.12 212 CYS A N 1
ATOM 1560 C CA . CYS A 1 212 ? -20.469 1.896 -4.453 1 98.12 212 CYS A CA 1
ATOM 1561 C C . CYS A 1 212 ? -21.391 1.395 -3.348 1 98.12 212 CYS A C 1
ATOM 1563 O O . CYS A 1 212 ? -22.578 1.194 -3.574 1 98.12 212 CYS A O 1
ATOM 1565 N N . VAL A 1 213 ? -20.906 1.146 -2.135 1 98.44 213 VAL A N 1
ATOM 1566 C CA . VAL A 1 213 ? -21.703 0.628 -1.025 1 98.44 213 VAL A CA 1
ATOM 1567 C C . VAL A 1 213 ? -22.062 1.768 -0.08 1 98.44 213 VAL A C 1
ATOM 1569 O O . VAL A 1 213 ? -21.25 2.643 0.202 1 98.44 213 VAL A O 1
ATOM 1572 N N . VAL A 1 214 ? -23.234 1.803 0.371 1 98.19 214 VAL A N 1
ATOM 1573 C CA . VAL A 1 214 ? -23.688 2.695 1.431 1 98.19 214 VAL A CA 1
ATOM 1574 C C . VAL A 1 214 ? -24.25 1.876 2.588 1 98.19 214 VAL A C 1
ATOM 1576 O O . VAL A 1 214 ? -24.609 0.708 2.414 1 98.19 214 VAL A O 1
ATOM 1579 N N . VAL A 1 215 ? -24.25 2.453 3.734 1 97.94 215 VAL A N 1
ATOM 1580 C CA . VAL A 1 215 ? -24.859 1.841 4.914 1 97.94 215 VAL A CA 1
ATOM 1581 C C . VAL A 1 215 ? -26.109 2.617 5.316 1 97.94 215 VAL A C 1
ATOM 1583 O O . VAL A 1 215 ? -26.047 3.822 5.574 1 97.94 215 VAL A O 1
ATOM 1586 N N . THR A 1 216 ? -27.172 1.999 5.324 1 95.62 216 THR A N 1
ATOM 1587 C CA . THR A 1 216 ? -28.422 2.645 5.664 1 95.62 216 THR A CA 1
ATOM 1588 C C . THR A 1 216 ? -28.922 2.178 7.031 1 95.62 216 THR A C 1
ATOM 1590 O O . THR A 1 216 ? -28.719 1.023 7.41 1 95.62 216 THR A O 1
ATOM 1593 N N . THR A 1 217 ? -29.422 3.15 7.801 1 85 217 THR A N 1
ATOM 1594 C CA . THR A 1 217 ? -29.969 2.838 9.117 1 85 217 THR A CA 1
ATOM 1595 C C . THR A 1 217 ? -31.484 2.74 9.07 1 85 217 THR A C 1
ATOM 1597 O O . THR A 1 217 ? -32.125 3.496 8.352 1 85 217 THR A O 1
ATOM 1600 N N . GLY A 1 218 ? -31.969 1.604 9.562 1 70.81 218 GLY A N 1
ATOM 1601 C CA . GLY A 1 218 ? -33.406 1.471 9.703 1 70.81 218 GLY A CA 1
ATOM 1602 C C . GLY A 1 218 ? -34 2.344 10.805 1 70.81 218 GLY A C 1
ATOM 1603 O O . GLY A 1 218 ? -33.25 2.801 11.688 1 70.81 218 GLY A O 1
ATOM 1604 N N . MET B 1 1 ? 15.914 10.562 -9.711 1 62.19 1 MET B N 1
ATOM 1605 C CA . MET B 1 1 ? 15.07 10.18 -8.586 1 62.19 1 MET B CA 1
ATOM 1606 C C . MET B 1 1 ? 14.203 8.977 -8.945 1 62.19 1 MET B C 1
ATOM 1608 O O . MET B 1 1 ? 13.594 8.938 -10.016 1 62.19 1 MET B O 1
ATOM 1612 N N . THR B 1 2 ? 14.305 7.988 -8.219 1 77.44 2 THR B N 1
ATOM 1613 C CA . THR B 1 2 ? 13.484 6.809 -8.461 1 77.44 2 THR B CA 1
ATOM 1614 C C . THR B 1 2 ? 12.031 7.07 -8.086 1 77.44 2 THR B C 1
ATOM 1616 O O . THR B 1 2 ? 11.727 8.062 -7.422 1 77.44 2 THR B O 1
ATOM 1619 N N . ASP B 1 3 ? 11.141 6.324 -8.664 1 87.25 3 ASP B N 1
ATOM 1620 C CA . ASP B 1 3 ? 9.727 6.414 -8.297 1 87.25 3 ASP B CA 1
ATOM 1621 C C . ASP B 1 3 ? 9.547 6.32 -6.789 1 87.25 3 ASP B C 1
ATOM 1623 O O . ASP B 1 3 ? 8.75 7.062 -6.207 1 87.25 3 ASP B O 1
ATOM 1627 N N . PHE B 1 4 ? 10.375 5.613 -6.168 1 89.5 4 PHE B N 1
ATOM 1628 C CA . PHE B 1 4 ? 10.336 5.453 -4.719 1 89.5 4 PHE B CA 1
ATOM 1629 C C . PHE B 1 4 ? 10.664 6.77 -4.02 1 89.5 4 PHE B C 1
ATOM 1631 O O . PHE B 1 4 ? 9.961 7.176 -3.09 1 89.5 4 PHE B O 1
ATOM 1638 N N . ASP B 1 5 ? 11.672 7.441 -4.473 1 92.62 5 ASP B N 1
ATOM 1639 C CA . ASP B 1 5 ? 12.094 8.695 -3.854 1 92.62 5 ASP B CA 1
ATOM 1640 C C . ASP B 1 5 ? 10.992 9.75 -3.938 1 92.62 5 ASP B C 1
ATOM 1642 O O . ASP B 1 5 ? 10.734 10.469 -2.969 1 92.62 5 ASP B O 1
ATOM 1646 N N . ALA B 1 6 ? 10.391 9.727 -5.086 1 94.12 6 ALA B N 1
ATOM 1647 C CA . ALA B 1 6 ? 9.32 10.703 -5.281 1 94.12 6 ALA B CA 1
ATOM 1648 C C . ALA B 1 6 ? 8.156 10.43 -4.34 1 94.12 6 ALA B C 1
ATOM 1650 O O . ALA B 1 6 ? 7.59 11.359 -3.758 1 94.12 6 ALA B O 1
ATOM 1651 N N . GLN B 1 7 ? 7.793 9.203 -4.203 1 96.25 7 GLN B N 1
ATOM 1652 C CA . GLN B 1 7 ? 6.691 8.82 -3.322 1 96.25 7 GLN B CA 1
ATOM 1653 C C . GLN B 1 7 ? 7.023 9.125 -1.864 1 96.25 7 GLN B C 1
ATOM 1655 O O . GLN B 1 7 ? 6.18 9.641 -1.126 1 96.25 7 GLN B O 1
ATOM 1660 N N . VAL B 1 8 ? 8.227 8.859 -1.479 1 96.81 8 VAL B N 1
ATOM 1661 C CA . VAL B 1 8 ? 8.672 9.125 -0.115 1 96.81 8 VAL B CA 1
ATOM 1662 C C . VAL B 1 8 ? 8.602 10.625 0.17 1 96.81 8 VAL B C 1
ATOM 1664 O O . VAL B 1 8 ? 8.141 11.039 1.233 1 96.81 8 VAL B O 1
ATOM 1667 N N . GLU B 1 9 ? 9.039 11.406 -0.761 1 95.88 9 GLU B N 1
ATOM 1668 C CA . GLU B 1 9 ? 9.039 12.852 -0.576 1 95.88 9 GLU B CA 1
ATOM 1669 C C . GLU B 1 9 ? 7.621 13.391 -0.409 1 95.88 9 GLU B C 1
ATOM 1671 O O . GLU B 1 9 ? 7.383 14.297 0.392 1 95.88 9 GLU B O 1
ATOM 1676 N N . ARG B 1 10 ? 6.738 12.852 -1.175 1 96.94 10 ARG B N 1
ATOM 1677 C CA . ARG B 1 10 ? 5.344 13.266 -1.061 1 96.94 10 ARG B CA 1
ATOM 1678 C C . ARG B 1 10 ? 4.793 12.953 0.328 1 96.94 10 ARG B C 1
ATOM 1680 O O . ARG B 1 10 ? 4.176 13.812 0.961 1 96.94 10 ARG B O 1
ATOM 1687 N N . VAL B 1 11 ? 5.059 11.766 0.819 1 97.56 11 VAL B N 1
ATOM 1688 C CA . VAL B 1 11 ? 4.578 11.375 2.141 1 97.56 11 VAL B CA 1
ATOM 1689 C C . VAL B 1 11 ? 5.301 12.188 3.213 1 97.56 11 VAL B C 1
ATOM 1691 O O . VAL B 1 11 ? 4.699 12.586 4.215 1 97.56 11 VAL B O 1
ATOM 1694 N N . ALA B 1 12 ? 6.574 12.453 2.961 1 96.75 12 ALA B N 1
ATOM 1695 C CA . ALA B 1 12 ? 7.391 13.18 3.928 1 96.75 12 ALA B CA 1
ATOM 1696 C C . ALA B 1 12 ? 6.852 14.594 4.148 1 96.75 12 ALA B C 1
ATOM 1698 O O . ALA B 1 12 ? 7.004 15.156 5.234 1 96.75 12 ALA B O 1
ATOM 1699 N N . ALA B 1 13 ? 6.219 15.156 3.125 1 96.69 13 ALA B N 1
ATOM 1700 C CA . ALA B 1 13 ? 5.602 16.469 3.262 1 96.69 13 ALA B CA 1
ATOM 1701 C C . ALA B 1 13 ? 4.586 16.484 4.402 1 96.69 13 ALA B C 1
ATOM 1703 O O . ALA B 1 13 ? 4.391 17.516 5.051 1 96.69 13 ALA B O 1
ATOM 1704 N N . LEU B 1 14 ? 3.986 15.406 4.711 1 97.62 14 LEU B N 1
ATOM 1705 C CA . LEU B 1 14 ? 2.957 15.305 5.738 1 97.62 14 LEU B CA 1
ATOM 1706 C C . LEU B 1 14 ? 3.582 15.094 7.113 1 97.62 14 LEU B C 1
ATOM 1708 O O . LEU B 1 14 ? 2.871 15 8.117 1 97.62 14 LEU B O 1
ATOM 1712 N N . GLY B 1 15 ? 4.902 15.031 7.164 1 96.25 15 GLY B N 1
ATOM 1713 C CA . GLY B 1 15 ? 5.59 14.945 8.438 1 96.25 15 GLY B CA 1
ATOM 1714 C C . GLY B 1 15 ? 5.449 16.203 9.281 1 96.25 15 GLY B C 1
ATOM 1715 O O . GLY B 1 15 ? 5.664 16.156 10.492 1 96.25 15 GLY B O 1
ATOM 1716 N N . GLU B 1 16 ? 5.215 17.312 8.633 1 96.5 16 GLU B N 1
ATOM 1717 C CA . GLU B 1 16 ? 4.953 18.578 9.336 1 96.5 16 GLU B CA 1
ATOM 1718 C C . GLU B 1 16 ? 3.535 18.609 9.898 1 96.5 16 GLU B C 1
ATOM 1720 O O . GLU B 1 16 ? 2.562 18.531 9.141 1 96.5 16 GLU B O 1
ATOM 1725 N N . PRO B 1 17 ? 3.371 18.75 11.219 1 96.31 17 PRO B N 1
ATOM 1726 C CA . PRO B 1 17 ? 2.07 18.562 11.867 1 96.31 17 PRO B CA 1
ATOM 1727 C C . PRO B 1 17 ? 1.005 19.516 11.344 1 96.31 17 PRO B C 1
ATOM 1729 O O . PRO B 1 17 ? -0.136 19.109 11.109 1 96.31 17 PRO B O 1
ATOM 1732 N N . VAL B 1 18 ? 1.349 20.781 11.172 1 97.94 18 VAL B N 1
ATOM 1733 C CA . VAL B 1 18 ? 0.37 21.75 10.695 1 97.94 18 VAL B CA 1
ATOM 1734 C C . VAL B 1 18 ? -0.043 21.406 9.266 1 97.94 18 VAL B C 1
ATOM 1736 O O . VAL B 1 18 ? -1.229 21.453 8.93 1 97.94 18 VAL B O 1
ATOM 1739 N N . ARG B 1 19 ? 0.922 21.094 8.422 1 98.12 19 ARG B N 1
ATOM 1740 C CA . ARG B 1 19 ? 0.643 20.719 7.035 1 98.12 19 ARG B CA 1
ATOM 1741 C C . ARG B 1 19 ? -0.234 19.484 6.977 1 98.12 19 ARG B C 1
ATOM 1743 O O . ARG B 1 19 ? -1.178 19.406 6.188 1 98.12 19 ARG B O 1
ATOM 1750 N N . ARG B 1 20 ? 0.116 18.531 7.824 1 97.88 20 ARG B N 1
ATOM 1751 C CA . ARG B 1 20 ? -0.702 17.312 7.906 1 97.88 20 ARG B CA 1
ATOM 1752 C C . ARG B 1 20 ? -2.135 17.656 8.305 1 97.88 20 ARG B C 1
ATOM 1754 O O . ARG B 1 20 ? -3.086 17.109 7.746 1 97.88 20 ARG B O 1
ATOM 1761 N N . SER B 1 21 ? -2.291 18.547 9.266 1 97.75 21 SER B N 1
ATOM 1762 C CA . SER B 1 21 ? -3.621 18.953 9.711 1 97.75 21 SER B CA 1
ATOM 1763 C C . SER B 1 21 ? -4.398 19.641 8.594 1 97.75 21 SER B C 1
ATOM 1765 O O . SER B 1 21 ? -5.594 19.391 8.422 1 97.75 21 SER B O 1
ATOM 1767 N N . LEU B 1 22 ? -3.725 20.453 7.867 1 98.44 22 LEU B N 1
ATOM 1768 C CA . LEU B 1 22 ? -4.367 21.141 6.746 1 98.44 22 LEU B CA 1
ATOM 1769 C C . LEU B 1 22 ? -4.785 20.141 5.676 1 98.44 22 LEU B C 1
ATOM 1771 O O . LEU B 1 22 ? -5.887 20.234 5.129 1 98.44 22 LEU B O 1
ATOM 1775 N N . TYR B 1 23 ? -3.924 19.219 5.391 1 98.31 23 TYR B N 1
ATOM 1776 C CA . TYR B 1 23 ? -4.258 18.172 4.434 1 98.31 23 TYR B CA 1
ATOM 1777 C C . TYR B 1 23 ? -5.504 17.406 4.867 1 98.31 23 TYR B C 1
ATOM 1779 O O . TYR B 1 23 ? -6.441 17.234 4.082 1 98.31 23 TYR B O 1
ATOM 1787 N N . ARG B 1 24 ? -5.512 16.969 6.074 1 96.38 24 ARG B N 1
ATOM 1788 C CA . ARG B 1 24 ? -6.637 16.203 6.609 1 96.38 24 ARG B CA 1
ATOM 1789 C C . ARG B 1 24 ? -7.926 17.016 6.543 1 96.38 24 ARG B C 1
ATOM 1791 O O . ARG B 1 24 ? -8.984 16.484 6.227 1 96.38 24 ARG B O 1
ATOM 1798 N N . PHE B 1 25 ? -7.812 18.312 6.871 1 97.69 25 PHE B N 1
ATOM 1799 C CA . PHE B 1 25 ? -8.984 19.188 6.82 1 97.69 25 PHE B CA 1
ATOM 1800 C C . PHE B 1 25 ? -9.555 19.234 5.41 1 97.69 25 PHE B C 1
ATOM 1802 O O . PHE B 1 25 ? -10.758 19.047 5.215 1 97.69 25 PHE B O 1
ATOM 1809 N N . VAL B 1 26 ? -8.727 19.453 4.445 1 97.69 26 VAL B N 1
ATOM 1810 C CA . VAL B 1 26 ? -9.164 19.609 3.061 1 97.69 26 VAL B CA 1
ATOM 1811 C C . VAL B 1 26 ? -9.812 18.312 2.578 1 97.69 26 VAL B C 1
ATOM 1813 O O . VAL B 1 26 ? -10.914 18.344 2.018 1 97.69 26 VAL B O 1
ATOM 1816 N N . VAL B 1 27 ? -9.203 17.172 2.863 1 95.25 27 VAL B N 1
ATOM 1817 C CA . VAL B 1 27 ? -9.656 15.906 2.309 1 95.25 27 VAL B CA 1
ATOM 1818 C C . VAL B 1 27 ? -10.953 15.477 2.992 1 95.25 27 VAL B C 1
ATOM 1820 O O . VAL B 1 27 ? -11.75 14.734 2.418 1 95.25 27 VAL B O 1
ATOM 1823 N N . ALA B 1 28 ? -11.18 15.992 4.133 1 94.25 28 ALA B N 1
ATOM 1824 C CA . ALA B 1 28 ? -12.367 15.641 4.898 1 94.25 28 ALA B CA 1
ATOM 1825 C C . ALA B 1 28 ? -13.594 16.391 4.383 1 94.25 28 ALA B C 1
ATOM 1827 O O . ALA B 1 28 ? -14.727 16.047 4.738 1 94.25 28 ALA B O 1
ATOM 1828 N N . GLN B 1 29 ? -13.359 17.359 3.547 1 93.81 29 GLN B N 1
ATOM 1829 C CA . GLN B 1 29 ? -14.477 18.188 3.082 1 93.81 29 GLN B CA 1
ATOM 1830 C C . GLN B 1 29 ? -15.109 17.594 1.824 1 93.81 29 GLN B C 1
ATOM 1832 O O . GLN B 1 29 ? -14.414 17 0.991 1 93.81 29 GLN B O 1
ATOM 1837 N N . ALA B 1 30 ? -16.359 17.797 1.708 1 88.38 30 ALA B N 1
ATOM 1838 C CA . ALA B 1 30 ? -17.094 17.312 0.532 1 88.38 30 ALA B CA 1
ATOM 1839 C C . ALA B 1 30 ? -16.766 18.172 -0.691 1 88.38 30 ALA B C 1
ATOM 1841 O O . ALA B 1 30 ? -16.703 17.672 -1.812 1 88.38 30 ALA B O 1
ATOM 1842 N N . ASP B 1 31 ? -16.578 19.422 -0.393 1 92.06 31 ASP B N 1
ATOM 1843 C CA . ASP B 1 31 ? -16.312 20.375 -1.464 1 92.06 31 ASP B CA 1
ATOM 1844 C C . ASP B 1 31 ? -14.922 20.984 -1.325 1 92.06 31 ASP B C 1
ATOM 1846 O O . ASP B 1 31 ? -14.344 20.984 -0.235 1 92.06 31 ASP B O 1
ATOM 1850 N N . PRO B 1 32 ? -14.398 21.5 -2.48 1 96.19 32 PRO B N 1
ATOM 1851 C CA . PRO B 1 32 ? -13.109 22.203 -2.385 1 96.19 32 PRO B CA 1
ATOM 1852 C C . PRO B 1 32 ? -13.141 23.344 -1.382 1 96.19 32 PRO B C 1
ATOM 1854 O O . PRO B 1 32 ? -14.188 23.969 -1.178 1 96.19 32 PRO B O 1
ATOM 1857 N N . VAL B 1 33 ? -12 23.609 -0.845 1 96.38 33 VAL B N 1
ATOM 1858 C CA . VAL B 1 33 ? -11.93 24.547 0.282 1 96.38 33 VAL B CA 1
ATOM 1859 C C . VAL B 1 33 ? -10.969 25.688 -0.046 1 96.38 33 VAL B C 1
ATOM 1861 O O . VAL B 1 33 ? -9.938 25.469 -0.681 1 96.38 33 VAL B O 1
ATOM 1864 N N . SER B 1 34 ? -11.352 26.891 0.398 1 97 34 SER B N 1
ATOM 1865 C CA . SER B 1 34 ? -10.461 28.031 0.233 1 97 34 SER B CA 1
ATOM 1866 C C . SER B 1 34 ? -9.367 28.047 1.288 1 97 34 SER B C 1
ATOM 1868 O O . SER B 1 34 ? -9.445 27.312 2.281 1 97 34 SER B O 1
ATOM 1870 N N . ARG B 1 35 ? -8.375 28.859 1.014 1 97.19 35 ARG B N 1
ATOM 1871 C CA . ARG B 1 35 ? -7.312 29.047 1.99 1 97.19 35 ARG B CA 1
ATOM 1872 C C . ARG B 1 35 ? -7.871 29.547 3.32 1 97.19 35 ARG B C 1
ATOM 1874 O O . ARG B 1 35 ? -7.441 29.094 4.387 1 97.19 35 ARG B O 1
ATOM 1881 N N . GLU B 1 36 ? -8.82 30.438 3.223 1 96.69 36 GLU B N 1
ATOM 1882 C CA . GLU B 1 36 ? -9.438 31.016 4.414 1 96.69 36 GLU B CA 1
ATOM 1883 C C . GLU B 1 36 ? -10.156 29.938 5.23 1 96.69 36 GLU B C 1
ATOM 1885 O O . GLU B 1 36 ? -10.023 29.891 6.457 1 96.69 36 GLU B O 1
ATOM 1890 N N . GLN B 1 37 ? -10.875 29.156 4.629 1 97.5 37 GLN B N 1
ATOM 1891 C CA . GLN B 1 37 ? -11.594 28.078 5.285 1 97.5 37 GLN B CA 1
ATOM 1892 C C . GLN B 1 37 ? -10.633 27.094 5.957 1 97.5 37 GLN B C 1
ATOM 1894 O O . GLN B 1 37 ? -10.859 26.688 7.098 1 97.5 37 GLN B O 1
ATOM 1899 N N . ALA B 1 38 ? -9.578 26.703 5.238 1 98.38 38 ALA B N 1
ATOM 1900 C CA . ALA B 1 38 ? -8.602 25.766 5.781 1 98.38 38 ALA B CA 1
ATOM 1901 C C . ALA B 1 38 ? -7.883 26.359 6.992 1 98.38 38 ALA B C 1
ATOM 1903 O O . ALA B 1 38 ? -7.691 25.672 8 1 98.38 38 ALA B O 1
ATOM 1904 N N . ALA B 1 39 ? -7.484 27.625 6.859 1 98.5 39 ALA B N 1
ATOM 1905 C CA . ALA B 1 39 ? -6.805 28.312 7.953 1 98.5 39 ALA B CA 1
ATOM 1906 C C . ALA B 1 39 ? -7.68 28.344 9.203 1 98.5 39 ALA B C 1
ATOM 1908 O O . ALA B 1 39 ? -7.215 28.031 10.305 1 98.5 39 ALA B O 1
ATOM 1909 N N . ALA B 1 40 ? -8.914 28.719 9.031 1 98.31 40 ALA B N 1
ATOM 1910 C CA . ALA B 1 40 ? -9.875 28.781 10.133 1 98.31 40 ALA B CA 1
ATOM 1911 C C . ALA B 1 40 ? -10.117 27.406 10.727 1 98.31 40 ALA B C 1
ATOM 1913 O O . ALA B 1 40 ? -10.172 27.25 11.945 1 98.31 40 ALA B O 1
ATOM 1914 N N . GLY B 1 41 ? -10.234 26.453 9.875 1 98 41 GLY B N 1
ATOM 1915 C CA . GLY B 1 41 ? -10.523 25.094 10.297 1 98 41 GLY B CA 1
ATOM 1916 C C . GLY B 1 41 ? -9.422 24.484 11.141 1 98 41 GLY B C 1
ATOM 1917 O O . GLY B 1 41 ? -9.688 23.672 12.031 1 98 41 GLY B O 1
ATOM 1918 N N . VAL B 1 42 ? -8.195 24.812 10.82 1 98.25 42 VAL B N 1
ATOM 1919 C CA . VAL B 1 42 ? -7.055 24.219 11.516 1 98.25 42 VAL B CA 1
ATOM 1920 C C . VAL B 1 42 ? -6.57 25.172 12.609 1 98.25 42 VAL B C 1
ATOM 1922 O O . VAL B 1 42 ? -5.828 24.766 13.508 1 98.25 42 VAL B O 1
ATOM 1925 N N . GLY B 1 43 ? -7 26.375 12.578 1 98.31 43 GLY B N 1
ATOM 1926 C CA . GLY B 1 43 ? -6.633 27.359 13.586 1 98.31 43 GLY B CA 1
ATOM 1927 C C . GLY B 1 43 ? -5.223 27.891 13.414 1 98.31 43 GLY B C 1
ATOM 1928 O O . GLY B 1 43 ? -4.445 27.938 14.367 1 98.31 43 GLY B O 1
ATOM 1929 N N . VAL B 1 44 ? -4.832 28.266 12.234 1 98.5 44 VAL B N 1
ATOM 1930 C CA . VAL B 1 44 ? -3.525 28.844 11.945 1 98.5 44 VAL B CA 1
ATOM 1931 C C . VAL B 1 44 ? -3.699 30.141 11.164 1 98.5 44 VAL B C 1
ATOM 1933 O O . VAL B 1 44 ? -4.781 30.422 10.641 1 98.5 44 VAL B O 1
ATOM 1936 N N . ALA B 1 45 ? -2.688 30.938 11.125 1 98.31 45 ALA B N 1
ATOM 1937 C CA . ALA B 1 45 ? -2.707 32.188 10.367 1 98.31 45 ALA B CA 1
ATOM 1938 C C . ALA B 1 45 ? -2.791 31.922 8.867 1 98.31 45 ALA B C 1
ATOM 1940 O O . ALA B 1 45 ? -2.299 30.906 8.383 1 98.31 45 ALA B O 1
ATOM 1941 N N . HIS B 1 46 ? -3.357 32.875 8.203 1 97.38 46 HIS B N 1
ATOM 1942 C CA . HIS B 1 46 ? -3.596 32.75 6.77 1 97.38 46 HIS B CA 1
ATOM 1943 C C . HIS B 1 46 ? -2.293 32.5 6.012 1 97.38 46 HIS B C 1
ATOM 1945 O O . HIS B 1 46 ? -2.242 31.656 5.121 1 97.38 46 HIS B O 1
ATOM 1951 N N . HIS B 1 47 ? -1.302 33.219 6.336 1 97.31 47 HIS B N 1
ATOM 1952 C CA . HIS B 1 47 ? -0.048 33.094 5.602 1 97.31 47 HIS B CA 1
ATOM 1953 C C . HIS B 1 47 ? 0.598 31.734 5.852 1 97.31 47 HIS B C 1
ATOM 1955 O O . HIS B 1 47 ? 1.263 31.188 4.969 1 97.31 47 HIS B O 1
ATOM 1961 N N . VAL B 1 48 ? 0.406 31.203 7.059 1 98.31 48 VAL B N 1
ATOM 1962 C CA . VAL B 1 48 ? 0.902 29.875 7.395 1 98.31 48 VAL B CA 1
ATOM 1963 C C . VAL B 1 48 ? 0.153 28.828 6.582 1 98.31 48 VAL B C 1
ATOM 1965 O O . VAL B 1 48 ? 0.77 27.938 5.984 1 98.31 48 VAL B O 1
ATOM 1968 N N . ALA B 1 49 ? -1.121 28.953 6.512 1 98.5 49 ALA B N 1
ATOM 1969 C CA . ALA B 1 49 ? -1.931 28.031 5.711 1 98.5 49 ALA B CA 1
ATOM 1970 C C . ALA B 1 49 ? -1.521 28.094 4.242 1 98.5 49 ALA B C 1
ATOM 1972 O O . ALA B 1 49 ? -1.386 27.047 3.592 1 98.5 49 ALA B O 1
ATOM 1973 N N . LYS B 1 50 ? -1.354 29.266 3.758 1 98.06 50 LYS B N 1
ATOM 1974 C CA . LYS B 1 50 ? -0.96 29.453 2.363 1 98.06 50 LYS B CA 1
ATOM 1975 C C . LYS B 1 50 ? 0.323 28.688 2.051 1 98.06 50 LYS B C 1
ATOM 1977 O O . LYS B 1 50 ? 0.392 27.953 1.06 1 98.06 50 LYS B O 1
ATOM 1982 N N . PHE B 1 51 ? 1.297 28.891 2.883 1 98.38 51 PHE B N 1
ATOM 1983 C CA . PHE B 1 51 ? 2.594 28.266 2.688 1 98.38 51 PHE B CA 1
ATOM 1984 C C . PHE B 1 51 ? 2.443 26.75 2.611 1 98.38 51 PHE B C 1
ATOM 1986 O O . PHE B 1 51 ? 2.957 26.109 1.686 1 98.38 51 PHE B O 1
ATOM 1993 N N . HIS B 1 52 ? 1.731 26.141 3.539 1 98.44 52 HIS B N 1
ATOM 1994 C CA . HIS B 1 52 ? 1.596 24.688 3.611 1 98.44 52 HIS B CA 1
ATOM 1995 C C . HIS B 1 52 ? 0.696 24.172 2.498 1 98.44 52 HIS B C 1
ATOM 1997 O O . HIS B 1 52 ? 0.96 23.109 1.93 1 98.44 52 HIS B O 1
ATOM 2003 N N . LEU B 1 53 ? -0.364 24.875 2.201 1 98.56 53 LEU B N 1
ATOM 2004 C CA . LEU B 1 53 ? -1.258 24.469 1.124 1 98.56 53 LEU B CA 1
ATOM 2005 C C . LEU B 1 53 ? -0.54 24.5 -0.221 1 98.56 53 LEU B C 1
ATOM 2007 O O . LEU B 1 53 ? -0.728 23.609 -1.052 1 98.56 53 LEU B O 1
ATOM 2011 N N . ASP B 1 54 ? 0.279 25.5 -0.423 1 97.75 54 ASP B N 1
ATOM 2012 C CA . ASP B 1 54 ? 1.064 25.578 -1.65 1 97.75 54 ASP B CA 1
ATOM 2013 C C . ASP B 1 54 ? 2.045 24.406 -1.756 1 97.75 54 ASP B C 1
ATOM 2015 O O . ASP B 1 54 ? 2.254 23.875 -2.842 1 97.75 54 ASP B O 1
ATOM 2019 N N . ARG B 1 55 ? 2.629 24.078 -0.689 1 97.81 55 ARG B N 1
ATOM 2020 C CA . ARG B 1 55 ? 3.537 22.938 -0.66 1 97.81 55 ARG B CA 1
ATOM 2021 C C . ARG B 1 55 ? 2.801 21.641 -0.981 1 97.81 55 ARG B C 1
ATOM 2023 O O . ARG B 1 55 ? 3.283 20.812 -1.767 1 97.81 55 ARG B O 1
ATOM 2030 N N . LEU B 1 56 ? 1.629 21.438 -0.38 1 98.25 56 LEU B N 1
ATOM 2031 C CA . LEU B 1 56 ? 0.813 20.25 -0.63 1 98.25 56 LEU B CA 1
ATOM 2032 C C . LEU B 1 56 ? 0.415 20.172 -2.1 1 98.25 56 LEU B C 1
ATOM 2034 O O . LEU B 1 56 ? 0.38 19.078 -2.676 1 98.25 56 LEU B O 1
ATOM 2038 N N . GLU B 1 57 ? 0.137 21.297 -2.633 1 97.69 57 GLU B N 1
ATOM 2039 C CA . GLU B 1 57 ? -0.172 21.344 -4.059 1 97.69 57 GLU B CA 1
ATOM 2040 C C . GLU B 1 57 ? 1.048 21 -4.902 1 97.69 57 GLU B C 1
ATOM 2042 O O . GLU B 1 57 ? 0.955 20.188 -5.824 1 97.69 57 GLU B O 1
ATOM 2047 N N . SER B 1 58 ? 2.184 21.594 -4.602 1 96.88 58 SER B N 1
ATOM 2048 C CA . SER B 1 58 ? 3.422 21.375 -5.344 1 96.88 58 SER B CA 1
ATOM 2049 C C . SER B 1 58 ? 3.844 19.922 -5.305 1 96.88 58 SER B C 1
ATOM 2051 O O . SER B 1 58 ? 4.375 19.391 -6.285 1 96.88 58 SER B O 1
ATOM 2053 N N . ASP B 1 59 ? 3.551 19.281 -4.215 1 95.75 59 ASP B N 1
ATOM 2054 C CA . ASP B 1 59 ? 3.941 17.891 -4.027 1 95.75 59 ASP B CA 1
ATOM 2055 C C . ASP B 1 59 ? 2.887 16.938 -4.598 1 95.75 59 ASP B C 1
ATOM 2057 O O . ASP B 1 59 ? 3.039 15.727 -4.527 1 95.75 59 ASP B O 1
ATOM 2061 N N . GLY B 1 60 ? 1.82 17.484 -5.109 1 96.19 60 GLY B N 1
ATOM 2062 C CA . GLY B 1 60 ? 0.81 16.688 -5.789 1 96.19 60 GLY B CA 1
ATOM 2063 C C . GLY B 1 60 ? -0.161 16.016 -4.836 1 96.19 60 GLY B C 1
A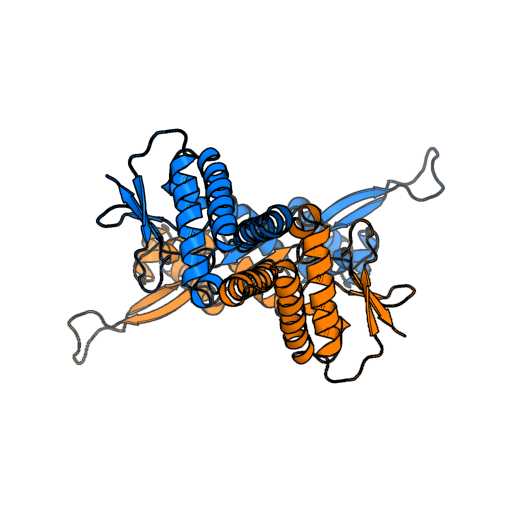TOM 2064 O O . GLY B 1 60 ? -0.832 15.055 -5.203 1 96.19 60 GLY B O 1
ATOM 2065 N N . LEU B 1 61 ? -0.242 16.438 -3.59 1 97.81 61 LEU B N 1
ATOM 2066 C CA . LEU B 1 61 ? -1.156 15.859 -2.607 1 97.81 61 LEU B CA 1
ATOM 2067 C C . LEU B 1 61 ? -2.516 16.547 -2.664 1 97.81 61 LEU B C 1
ATOM 2069 O O . LEU B 1 61 ? -3.529 15.961 -2.277 1 97.81 61 LEU B O 1
ATOM 2073 N N . LEU B 1 62 ? -2.539 17.797 -3.092 1 98.25 62 LEU B N 1
ATOM 2074 C CA . LEU B 1 62 ? -3.771 18.547 -3.316 1 98.25 62 LEU B CA 1
ATOM 2075 C C . LEU B 1 62 ? -3.836 19.062 -4.75 1 98.25 62 LEU B C 1
ATOM 2077 O O . LEU B 1 62 ? -2.805 19.391 -5.344 1 98.25 62 LEU B O 1
ATOM 2081 N N . ASP B 1 63 ? -4.961 19.078 -5.262 1 97.56 63 ASP B N 1
ATOM 2082 C CA . ASP B 1 63 ? -5.254 19.766 -6.523 1 97.56 63 ASP B CA 1
ATOM 2083 C C . ASP B 1 63 ? -5.926 21.109 -6.281 1 97.56 63 ASP B C 1
ATOM 2085 O O . ASP B 1 63 ? -6.516 21.328 -5.223 1 97.56 63 ASP B O 1
ATOM 2089 N N . VAL B 1 64 ? -5.789 21.984 -7.238 1 96.56 64 VAL B N 1
ATOM 2090 C CA . VAL B 1 64 ? -6.344 23.328 -7.094 1 96.56 64 VAL B CA 1
ATOM 2091 C C . VAL B 1 64 ? -7.32 23.594 -8.234 1 96.56 64 VAL B C 1
ATOM 2093 O O . VAL B 1 64 ? -7.098 23.172 -9.367 1 96.56 64 VAL B O 1
ATOM 2096 N N . GLU B 1 65 ? -8.336 24.219 -7.879 1 94.5 65 GLU B N 1
ATOM 2097 C CA . GLU B 1 65 ? -9.242 24.781 -8.875 1 94.5 65 GLU B CA 1
ATOM 2098 C C . GLU B 1 65 ? -9.562 26.234 -8.57 1 94.5 65 GLU B C 1
ATOM 2100 O O . GLU B 1 65 ? -9.445 26.672 -7.426 1 94.5 65 GLU B O 1
ATOM 2105 N N . TYR B 1 66 ? -9.922 27 -9.617 1 92.62 66 TYR B N 1
ATOM 2106 C CA . TYR B 1 66 ? -10.258 28.406 -9.477 1 92.62 66 TYR B CA 1
ATOM 2107 C C . TYR B 1 66 ? -11.727 28.656 -9.781 1 92.62 66 TYR B C 1
ATOM 2109 O O . TYR B 1 66 ? -12.258 28.141 -10.773 1 92.62 66 TYR B O 1
ATOM 2117 N N . ARG B 1 67 ? -12.391 29.234 -8.828 1 86.56 67 ARG B N 1
ATOM 2118 C CA . ARG B 1 67 ? -13.805 29.547 -9.039 1 86.56 67 ARG B CA 1
ATOM 2119 C C . ARG B 1 67 ? -14.07 31.031 -8.781 1 86.56 67 ARG B C 1
ATOM 2121 O O . ARG B 1 67 ? -13.555 31.609 -7.82 1 86.56 67 ARG B O 1
ATOM 2128 N N . ARG B 1 68 ? -14.875 31.609 -9.766 1 78.19 68 ARG B N 1
ATOM 2129 C CA . ARG B 1 68 ? -15.305 33 -9.586 1 78.19 68 ARG B CA 1
ATOM 2130 C C . ARG B 1 68 ? -16.484 33.062 -8.633 1 78.19 68 ARG B C 1
ATOM 2132 O O . ARG B 1 68 ? -17.328 32.188 -8.602 1 78.19 68 ARG B O 1
ATOM 2139 N N . PRO B 1 69 ? -16.438 33.969 -7.695 1 65.88 69 PRO B N 1
ATOM 2140 C CA . PRO B 1 69 ? -17.609 34.125 -6.824 1 65.88 69 PRO B CA 1
ATOM 2141 C C . PRO B 1 69 ? -18.922 34.219 -7.605 1 65.88 69 PRO B C 1
ATOM 2143 O O . PRO B 1 69 ? -18.938 34.719 -8.727 1 65.88 69 PRO B O 1
ATOM 2146 N N . PRO B 1 70 ? -19.969 33.406 -7.043 1 61.91 70 PRO B N 1
ATOM 2147 C CA . PRO B 1 70 ? -21.266 33.5 -7.734 1 61.91 70 PRO B CA 1
ATOM 2148 C C . PRO B 1 70 ? -21.766 34.938 -7.883 1 61.91 70 PRO B C 1
ATOM 2150 O O . PRO B 1 70 ? -21.578 35.75 -6.98 1 61.91 70 PRO B O 1
ATOM 2153 N N . GLY B 1 71 ? -22.281 35.312 -9.07 1 58.69 71 GLY B N 1
ATOM 2154 C CA . GLY B 1 71 ? -22.984 36.562 -9.32 1 58.69 71 GLY B CA 1
ATOM 2155 C C . GLY B 1 71 ? -22.125 37.594 -10.023 1 58.69 71 GLY B C 1
ATOM 2156 O O . GLY B 1 71 ? -22.625 38.656 -10.453 1 58.69 71 GLY B O 1
ATOM 2157 N N . ARG B 1 72 ? -20.922 37.625 -9.836 1 61 72 ARG B N 1
ATOM 2158 C CA . ARG B 1 72 ? -20.219 38.781 -10.375 1 61 72 ARG B CA 1
ATOM 2159 C C . ARG B 1 72 ? -19.5 38.438 -11.672 1 61 72 ARG B C 1
ATOM 2161 O O . ARG B 1 72 ? -18.281 38.188 -11.664 1 61 72 ARG B O 1
ATOM 2168 N N . GLY B 1 73 ? -20.219 37.938 -12.602 1 59 73 GLY B N 1
ATOM 2169 C CA . GLY B 1 73 ? -19.656 37.625 -13.914 1 59 73 GLY B CA 1
ATOM 2170 C C . GLY B 1 73 ? -19.109 38.844 -14.625 1 59 73 GLY B C 1
ATOM 2171 O O . GLY B 1 73 ? -18.578 38.719 -15.734 1 59 73 GLY B O 1
ATOM 2172 N N . GLY B 1 74 ? -19.406 40 -14.234 1 56.5 74 GLY B N 1
ATOM 2173 C CA . GLY B 1 74 ? -19.062 41.156 -15.047 1 56.5 74 GLY B CA 1
ATOM 2174 C C . GLY B 1 74 ? -17.688 41.719 -14.727 1 56.5 74 GLY B C 1
ATOM 2175 O O . GLY B 1 74 ? -16.953 41.156 -13.898 1 56.5 74 GLY B O 1
ATOM 2176 N N . PRO B 1 75 ? -17.266 42.781 -15.5 1 58.47 75 PRO B N 1
ATOM 2177 C CA . PRO B 1 75 ? -16.062 43.594 -15.227 1 58.47 75 PRO B CA 1
ATOM 2178 C C . PRO B 1 75 ? -16 44.062 -13.773 1 58.47 75 PRO B C 1
ATOM 2180 O O . PRO B 1 75 ? -16.953 44.625 -13.258 1 58.47 75 PRO B O 1
ATOM 2183 N N . GLY B 1 76 ? -15.055 43.438 -12.93 1 59.75 76 GLY B N 1
ATOM 2184 C CA . GLY B 1 76 ? -14.914 43.688 -11.5 1 59.75 76 GLY B CA 1
ATOM 2185 C C . GLY B 1 76 ? -15.102 42.406 -10.672 1 59.75 76 GLY B C 1
ATOM 2186 O O . GLY B 1 76 ? -15.18 42.469 -9.445 1 59.75 76 GLY B O 1
ATOM 2187 N N . ALA B 1 77 ? -15.5 41.5 -11.422 1 62.25 77 ALA B N 1
ATOM 2188 C CA . ALA B 1 77 ? -15.68 40.219 -10.727 1 62.25 77 ALA B CA 1
ATOM 2189 C C . ALA B 1 77 ? -14.391 39.812 -10.016 1 62.25 77 ALA B C 1
ATOM 2191 O O . ALA B 1 77 ? -13.297 39.969 -10.562 1 62.25 77 ALA B O 1
ATOM 2192 N N . GLY B 1 78 ? -14.281 39.938 -8.805 1 64.5 78 GLY B N 1
ATOM 2193 C CA . GLY B 1 78 ? -13.18 39.594 -7.91 1 64.5 78 GLY B CA 1
ATOM 2194 C C . GLY B 1 78 ? -12.336 38.438 -8.398 1 64.5 78 GLY B C 1
ATOM 2195 O O . GLY B 1 78 ? -12.758 37.688 -9.289 1 64.5 78 GLY B O 1
ATOM 2196 N N . ARG B 1 79 ? -11.062 38.531 -8.109 1 76.88 79 ARG B N 1
ATOM 2197 C CA . ARG B 1 79 ? -10.117 37.469 -8.461 1 76.88 79 ARG B CA 1
ATOM 2198 C C . ARG B 1 79 ? -10.68 36.094 -8.125 1 76.88 79 ARG B C 1
ATOM 2200 O O . ARG B 1 79 ? -11.289 35.938 -7.066 1 76.88 79 ARG B O 1
ATOM 2207 N N . PRO B 1 80 ? -10.688 35.281 -9.086 1 84.31 80 PRO B N 1
ATOM 2208 C CA . PRO B 1 80 ? -11.148 33.938 -8.812 1 84.31 80 PRO B CA 1
ATOM 2209 C C . PRO B 1 80 ? -10.508 33.312 -7.566 1 84.31 80 PRO B C 1
ATOM 2211 O O . PRO B 1 80 ? -9.336 33.594 -7.289 1 84.31 80 PRO B O 1
ATOM 2214 N N . ALA B 1 81 ? -11.258 32.781 -6.727 1 90 81 ALA B N 1
ATOM 2215 C CA . ALA B 1 81 ? -10.781 32.156 -5.496 1 90 81 ALA B CA 1
ATOM 2216 C C . ALA B 1 81 ? -10.07 30.828 -5.789 1 90 81 ALA B C 1
ATOM 2218 O O . ALA B 1 81 ? -10.531 30.031 -6.609 1 90 81 ALA B O 1
ATOM 2219 N N . LYS B 1 82 ? -8.906 30.719 -5.277 1 95 82 LYS B N 1
ATOM 2220 C CA . LYS B 1 82 ? -8.156 29.453 -5.324 1 95 82 LYS B CA 1
ATOM 2221 C C . LYS B 1 82 ? -8.719 28.453 -4.324 1 95 82 LYS B C 1
ATOM 2223 O O . LYS B 1 82 ? -8.75 28.719 -3.119 1 95 82 LYS B O 1
ATOM 2228 N N . LEU B 1 83 ? -9.195 27.312 -4.77 1 97.75 83 LEU B N 1
ATOM 2229 C CA . LEU B 1 83 ? -9.789 26.281 -3.926 1 97.75 83 LEU B CA 1
ATOM 2230 C C . LEU B 1 83 ? -8.969 24.984 -3.986 1 97.75 83 LEU B C 1
ATOM 2232 O O . LEU B 1 83 ? -8.445 24.641 -5.043 1 97.75 83 LEU B O 1
ATOM 2236 N N . TYR B 1 84 ? -8.867 24.328 -2.842 1 98.12 84 TYR B N 1
ATOM 2237 C CA . TYR B 1 84 ? -8.062 23.125 -2.703 1 98.12 84 TYR B CA 1
ATOM 2238 C C . TYR B 1 84 ? -8.945 21.891 -2.52 1 98.12 84 TYR B C 1
ATOM 2240 O O . TYR B 1 84 ? -9.961 21.953 -1.82 1 98.12 84 TYR B O 1
ATOM 2248 N N .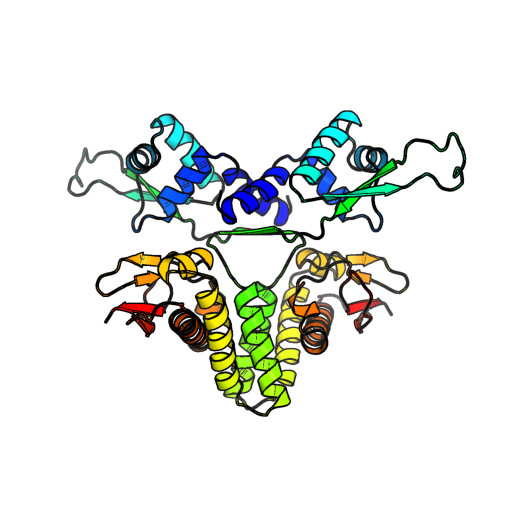 ARG B 1 85 ? -8.516 20.797 -3.137 1 97.06 85 ARG B N 1
ATOM 2249 C CA . ARG B 1 85 ? -9.164 19.5 -2.947 1 97.06 85 ARG B CA 1
ATOM 2250 C C . ARG B 1 85 ? -8.148 18.359 -2.984 1 97.06 85 ARG B C 1
ATOM 2252 O O . ARG B 1 85 ? -7.02 18.547 -3.43 1 97.06 85 ARG B O 1
ATOM 2259 N N . ARG B 1 86 ? -8.57 17.172 -2.547 1 95.94 86 ARG B N 1
ATOM 2260 C CA . ARG B 1 86 ? -7.703 15.992 -2.602 1 95.94 86 ARG B CA 1
ATOM 2261 C C . ARG B 1 86 ? -7.238 15.727 -4.031 1 95.94 86 ARG B C 1
ATOM 2263 O O . ARG B 1 86 ? -8.031 15.805 -4.969 1 95.94 86 ARG B O 1
ATOM 2270 N N . SER B 1 87 ? -5.984 15.406 -4.113 1 95.62 87 SER B N 1
ATOM 2271 C CA . SER B 1 87 ? -5.43 15.062 -5.422 1 95.62 87 SER B CA 1
ATOM 2272 C C . SER B 1 87 ? -5.965 13.719 -5.91 1 95.62 87 SER B C 1
ATOM 2274 O O . SER B 1 87 ? -6.176 12.805 -5.113 1 95.62 87 SER B O 1
ATOM 2276 N N . ALA B 1 88 ? -6.055 13.586 -7.262 1 89.38 88 ALA B N 1
ATOM 2277 C CA . ALA B 1 88 ? -6.453 12.328 -7.891 1 89.38 88 ALA B CA 1
ATOM 2278 C C . ALA B 1 88 ? -5.277 11.367 -7.98 1 89.38 88 ALA B C 1
ATOM 2280 O O . ALA B 1 88 ? -5.457 10.18 -8.273 1 89.38 88 ALA B O 1
ATOM 2281 N N . ARG B 1 89 ? -4.168 11.828 -7.672 1 92 89 ARG B N 1
ATOM 2282 C CA . ARG B 1 89 ? -2.959 11.016 -7.754 1 92 89 ARG B CA 1
ATOM 2283 C C . ARG B 1 89 ? -2.865 10.055 -6.574 1 92 89 ARG B C 1
ATOM 2285 O O . ARG B 1 89 ? -3.084 10.445 -5.43 1 92 89 ARG B O 1
ATOM 2292 N N . ASP B 1 90 ? -2.533 8.844 -6.953 1 94.25 90 ASP B N 1
ATOM 2293 C CA . ASP B 1 90 ? -2.268 7.871 -5.895 1 94.25 90 ASP B CA 1
ATOM 2294 C C . ASP B 1 90 ? -0.832 7.992 -5.387 1 94.25 90 ASP B C 1
ATOM 2296 O O . ASP B 1 90 ? 0.101 8.141 -6.18 1 94.25 90 ASP B O 1
ATOM 2300 N N . VAL B 1 91 ? -0.681 8.016 -4.121 1 96.75 91 VAL B N 1
ATOM 2301 C CA . VAL B 1 91 ? 0.622 7.973 -3.463 1 96.75 91 VAL B CA 1
ATOM 2302 C C . VAL B 1 91 ? 0.709 6.727 -2.582 1 96.75 91 VAL B C 1
ATOM 2304 O O . VAL B 1 91 ? -0.21 6.438 -1.812 1 96.75 91 VAL B O 1
ATOM 2307 N N . ALA B 1 92 ? 1.809 5.996 -2.715 1 96.75 92 ALA B N 1
ATOM 2308 C CA . ALA B 1 92 ? 1.954 4.793 -1.9 1 96.75 92 ALA B CA 1
ATOM 2309 C C . ALA B 1 92 ? 3.42 4.527 -1.569 1 96.75 92 ALA B C 1
ATOM 2311 O O . ALA B 1 92 ? 4.281 4.582 -2.451 1 96.75 92 ALA B O 1
ATOM 2312 N N . VAL B 1 93 ? 3.627 4.285 -0.296 1 97.38 93 VAL B N 1
ATOM 2313 C CA . VAL B 1 93 ? 4.926 3.826 0.181 1 97.38 93 VAL B CA 1
ATOM 2314 C C . VAL B 1 93 ? 4.742 2.623 1.104 1 97.38 93 VAL B C 1
ATOM 2316 O O . VAL B 1 93 ? 3.885 2.641 1.991 1 97.38 93 VAL B O 1
ATOM 2319 N N . SER B 1 94 ? 5.438 1.619 0.889 1 97.25 94 SER B N 1
ATOM 2320 C CA . SER B 1 94 ? 5.48 0.478 1.797 1 97.25 94 SER B CA 1
ATOM 2321 C C . SER B 1 94 ? 6.914 0.02 2.039 1 97.25 94 SER B C 1
ATOM 2323 O O . SER B 1 94 ? 7.738 0.028 1.121 1 97.25 94 SER B O 1
ATOM 2325 N N . LEU B 1 95 ? 7.227 -0.34 3.234 1 97.06 95 LEU B N 1
ATOM 2326 C CA . LEU B 1 95 ? 8.531 -0.83 3.656 1 97.06 95 LEU B CA 1
ATOM 2327 C C . LEU B 1 95 ? 8.391 -2.09 4.508 1 97.06 95 LEU B C 1
ATOM 2329 O O . LEU B 1 95 ? 7.773 -2.059 5.57 1 97.06 95 LEU B O 1
ATOM 2333 N N . PRO B 1 96 ? 8.984 -3.186 4.105 1 95.75 96 PRO B N 1
ATOM 2334 C CA . PRO B 1 96 ? 9.547 -3.406 2.771 1 95.75 96 PRO B CA 1
ATOM 2335 C C . PRO B 1 96 ? 8.508 -3.227 1.661 1 95.75 96 PRO B C 1
ATOM 2337 O O . PRO B 1 96 ? 7.309 -3.191 1.933 1 95.75 96 PRO B O 1
ATOM 2340 N N . GLU B 1 97 ? 8.969 -3.102 0.405 1 95.75 97 GLU B N 1
ATOM 2341 C CA . GLU B 1 97 ? 8.047 -2.85 -0.693 1 95.75 97 GLU B CA 1
ATOM 2342 C C . GLU B 1 97 ? 7.051 -3.998 -0.852 1 95.75 97 GLU B C 1
ATOM 2344 O O . GLU B 1 97 ? 7.441 -5.168 -0.832 1 95.75 97 GLU B O 1
ATOM 2349 N N . ARG B 1 98 ? 5.785 -3.65 -0.91 1 97.25 98 ARG B N 1
ATOM 2350 C CA . ARG B 1 98 ? 4.703 -4.602 -1.136 1 97.25 98 ARG B CA 1
ATOM 2351 C C . ARG B 1 98 ? 3.938 -4.27 -2.41 1 97.25 98 ARG B C 1
ATOM 2353 O O . ARG B 1 98 ? 3.871 -3.105 -2.812 1 97.25 98 ARG B O 1
ATOM 2360 N N . ARG B 1 99 ? 3.455 -5.328 -3.01 1 97.44 99 ARG B N 1
ATOM 2361 C CA . ARG B 1 99 ? 2.66 -5.176 -4.227 1 97.44 99 ARG B CA 1
ATOM 2362 C C . ARG B 1 99 ? 1.335 -5.922 -4.109 1 97.44 99 ARG B C 1
ATOM 2364 O O . ARG B 1 99 ? 0.976 -6.699 -4.996 1 97.44 99 ARG B O 1
ATOM 2371 N N . TYR B 1 100 ? 0.609 -5.617 -3.045 1 97.88 100 TYR B N 1
ATOM 2372 C CA . TYR B 1 100 ? -0.706 -6.223 -2.869 1 97.88 100 TYR B CA 1
ATOM 2373 C C . TYR B 1 100 ? -1.667 -5.77 -3.961 1 97.88 100 TYR B C 1
ATOM 2375 O O . TYR B 1 100 ? -2.611 -6.484 -4.305 1 97.88 100 TYR B O 1
ATOM 2383 N N . ASP B 1 101 ? -1.417 -4.598 -4.5 1 97.19 101 ASP B N 1
ATOM 2384 C CA . ASP B 1 101 ? -2.197 -4.145 -5.648 1 97.19 101 ASP B CA 1
ATOM 2385 C C . ASP B 1 101 ? -2.055 -5.109 -6.824 1 97.19 101 ASP B C 1
ATOM 2387 O O . ASP B 1 101 ? -3.045 -5.461 -7.469 1 97.19 101 ASP B O 1
ATOM 2391 N N . LEU B 1 102 ? -0.834 -5.512 -7.086 1 97.56 102 LEU B N 1
ATOM 2392 C CA . LEU B 1 102 ? -0.572 -6.473 -8.148 1 97.56 102 LEU B CA 1
ATOM 2393 C C . LEU B 1 102 ? -1.227 -7.816 -7.848 1 97.56 102 LEU B C 1
ATOM 2395 O O . LEU B 1 102 ? -1.863 -8.414 -8.719 1 97.56 102 LEU B O 1
ATOM 2399 N N . ALA B 1 103 ? -1.092 -8.312 -6.629 1 98.44 103 ALA B N 1
ATOM 2400 C CA . ALA B 1 103 ? -1.719 -9.57 -6.234 1 98.44 103 ALA B CA 1
ATOM 2401 C C . ALA B 1 103 ? -3.23 -9.516 -6.438 1 98.44 103 ALA B C 1
ATOM 2403 O O . ALA B 1 103 ? -3.82 -10.453 -6.984 1 98.44 103 ALA B O 1
ATOM 2404 N N . SER B 1 104 ? -3.775 -8.438 -6.043 1 98.38 104 SER B N 1
ATOM 2405 C CA . SER B 1 104 ? -5.223 -8.289 -6.152 1 98.38 104 SER B CA 1
ATOM 2406 C C . SER B 1 104 ? -5.668 -8.273 -7.609 1 98.38 104 SER B C 1
ATOM 2408 O O . SER B 1 104 ? -6.695 -8.859 -7.961 1 98.38 104 SER B O 1
ATOM 2410 N N . ARG B 1 105 ? -4.914 -7.602 -8.461 1 97.81 105 ARG B N 1
ATOM 2411 C CA . ARG B 1 105 ? -5.254 -7.539 -9.883 1 97.81 105 ARG B CA 1
ATOM 2412 C C . ARG B 1 105 ? -5.199 -8.922 -10.516 1 97.81 105 ARG B C 1
ATOM 2414 O O . ARG B 1 105 ? -6.094 -9.297 -11.281 1 97.81 105 ARG B O 1
ATOM 2421 N N . VAL B 1 106 ? -4.191 -9.664 -10.211 1 98.56 106 VAL B N 1
ATOM 2422 C CA . VAL B 1 106 ? -4.043 -11.016 -10.742 1 98.56 106 VAL B CA 1
ATOM 2423 C C . VAL B 1 106 ? -5.191 -11.891 -10.25 1 98.56 106 VAL B C 1
ATOM 2425 O O . VAL B 1 106 ? -5.828 -12.594 -11.039 1 98.56 106 VAL B O 1
ATOM 2428 N N . MET B 1 107 ? -5.504 -11.805 -9.008 1 98.44 107 MET B N 1
ATOM 2429 C CA . MET B 1 107 ? -6.48 -12.695 -8.391 1 98.44 107 MET B CA 1
ATOM 2430 C C . MET B 1 107 ? -7.895 -12.352 -8.852 1 98.44 107 MET B C 1
ATOM 2432 O O . MET B 1 107 ? -8.711 -13.242 -9.086 1 98.44 107 MET B O 1
ATOM 2436 N N . VAL B 1 108 ? -8.164 -11.094 -8.977 1 97.88 108 VAL B N 1
ATOM 2437 C CA . VAL B 1 108 ? -9.508 -10.711 -9.391 1 97.88 108 VAL B CA 1
ATOM 2438 C C . VAL B 1 108 ? -9.75 -11.164 -10.828 1 97.88 108 VAL B C 1
ATOM 2440 O O . VAL B 1 108 ? -10.852 -11.602 -11.172 1 97.88 108 VAL B O 1
ATOM 2443 N N . GLU B 1 109 ? -8.75 -11.055 -11.656 1 97.12 109 GLU B N 1
ATOM 2444 C CA . GLU B 1 109 ? -8.859 -11.531 -13.031 1 97.12 109 GLU B CA 1
ATOM 2445 C C . GLU B 1 109 ? -9.078 -13.047 -13.078 1 97.12 109 GLU B C 1
ATOM 2447 O O . GLU B 1 109 ? -9.852 -13.539 -13.898 1 97.12 109 GLU B O 1
ATOM 2452 N N . ALA B 1 110 ? -8.352 -13.711 -12.25 1 97.75 110 ALA B N 1
ATOM 2453 C CA . ALA B 1 110 ? -8.492 -15.164 -12.195 1 97.75 110 ALA B CA 1
ATOM 2454 C C . ALA B 1 110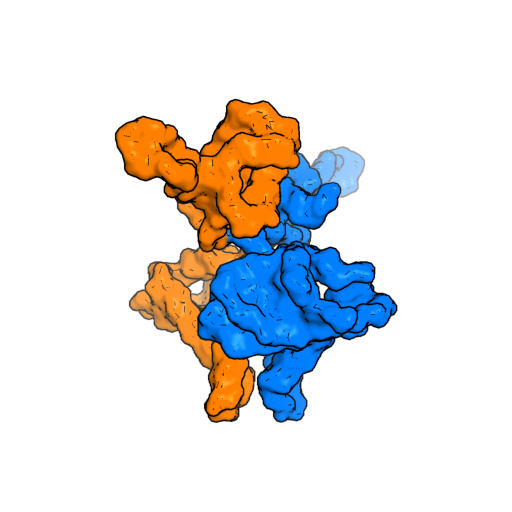 ? -9.906 -15.555 -11.766 1 97.75 110 ALA B C 1
ATOM 2456 O O . ALA B 1 110 ? -10.508 -16.453 -12.352 1 97.75 110 ALA B O 1
ATOM 2457 N N . ILE B 1 111 ? -10.398 -14.914 -10.758 1 97.88 111 ILE B N 1
ATOM 2458 C CA . ILE B 1 111 ? -11.734 -15.195 -10.258 1 97.88 111 ILE B CA 1
ATOM 2459 C C . ILE B 1 111 ? -12.773 -14.914 -11.344 1 97.88 111 ILE B C 1
ATOM 2461 O O . ILE B 1 111 ? -13.68 -15.711 -11.578 1 97.88 111 ILE B O 1
ATOM 2465 N N . ALA B 1 112 ? -12.602 -13.773 -12.008 1 96.19 112 ALA B N 1
ATOM 2466 C CA . ALA B 1 112 ? -13.508 -13.422 -13.094 1 96.19 112 ALA B CA 1
ATOM 2467 C C . ALA B 1 112 ? -13.477 -14.461 -14.203 1 96.19 112 ALA B C 1
ATOM 2469 O O . ALA B 1 112 ? -14.523 -14.875 -14.711 1 96.19 112 ALA B O 1
ATOM 2470 N N . ALA B 1 113 ? -12.32 -14.93 -14.602 1 95.5 113 ALA B N 1
ATOM 2471 C CA . ALA B 1 113 ? -12.164 -15.914 -15.672 1 95.5 113 ALA B CA 1
ATOM 2472 C C . ALA B 1 113 ? -12.773 -17.25 -15.273 1 95.5 113 ALA B C 1
ATOM 2474 O O . ALA B 1 113 ? -13.445 -17.891 -16.078 1 95.5 113 ALA B O 1
ATOM 2475 N N . ALA B 1 114 ? -12.492 -17.609 -14.062 1 95.25 114 ALA B N 1
ATOM 2476 C CA . ALA B 1 114 ? -13.039 -18.875 -13.578 1 95.25 114 ALA B CA 1
ATOM 2477 C C . ALA B 1 114 ? -14.562 -18.844 -13.539 1 95.25 114 ALA B C 1
ATOM 2479 O O . ALA B 1 114 ? -15.219 -19.844 -13.852 1 95.25 114 ALA B O 1
ATOM 2480 N N . GLN B 1 115 ? -15.102 -17.781 -13.156 1 91.94 115 GLN B N 1
ATOM 2481 C CA . GLN B 1 115 ? -16.547 -17.625 -13.086 1 91.94 115 GLN B CA 1
ATOM 2482 C C . GLN B 1 115 ? -17.172 -17.656 -14.477 1 91.94 115 GLN B C 1
ATOM 2484 O O . GLN B 1 115 ? -18.219 -18.281 -14.68 1 91.94 115 GLN B O 1
ATOM 2489 N N . ALA B 1 116 ? -16.594 -17.062 -15.461 1 90 116 ALA B N 1
ATOM 2490 C CA . ALA B 1 116 ? -17.141 -16.953 -16.812 1 90 116 ALA B CA 1
ATOM 2491 C C . ALA B 1 116 ? -16.953 -18.25 -17.594 1 90 116 ALA B C 1
ATOM 2493 O O . ALA B 1 116 ? -17.844 -18.656 -18.359 1 90 116 ALA B O 1
ATOM 2494 N N . GLY B 1 117 ? -15.828 -18.859 -17.469 1 84.31 117 GLY B N 1
ATOM 2495 C CA . GLY B 1 117 ? -15.453 -19.906 -18.391 1 84.31 117 GLY B CA 1
ATOM 2496 C C . GLY B 1 117 ? -15.484 -21.297 -17.781 1 84.31 117 GLY B C 1
ATOM 2497 O O . GLY B 1 117 ? -15.289 -22.297 -18.484 1 84.31 117 GLY B O 1
ATOM 2498 N N . GLY B 1 118 ? -15.664 -21.312 -16.578 1 81.56 118 GLY B N 1
ATOM 2499 C CA . GLY B 1 118 ? -15.664 -22.625 -15.93 1 81.56 118 GLY B CA 1
ATOM 2500 C C . GLY B 1 118 ? -14.273 -23.203 -15.766 1 81.56 118 GLY B C 1
ATOM 2501 O O . GLY B 1 118 ? -14.125 -24.406 -15.508 1 81.56 118 GLY B O 1
ATOM 2502 N N . THR B 1 119 ? -13.219 -22.453 -16.094 1 88.94 119 THR B N 1
ATOM 2503 C CA . THR B 1 119 ? -11.844 -22.875 -15.852 1 88.94 119 THR B CA 1
ATOM 2504 C C . THR B 1 119 ? -11.578 -23 -14.352 1 88.94 119 THR B C 1
ATOM 2506 O O . THR B 1 119 ? -12.023 -22.156 -13.57 1 88.94 119 THR B O 1
ATOM 2509 N N . PRO B 1 120 ? -10.906 -24.141 -14.039 1 92.62 120 PRO B N 1
ATOM 2510 C CA . PRO B 1 120 ? -10.523 -24.203 -12.625 1 92.62 120 PRO B CA 1
ATOM 2511 C C . PRO B 1 120 ? -9.781 -22.953 -12.156 1 92.62 120 PRO B C 1
ATOM 2513 O O . PRO B 1 120 ? -8.93 -22.422 -12.875 1 92.62 120 PRO B O 1
ATOM 2516 N N . VAL B 1 121 ? -10.109 -22.469 -10.969 1 95.56 121 VAL B N 1
ATOM 2517 C CA . VAL B 1 121 ? -9.633 -21.188 -10.492 1 95.56 121 VAL B CA 1
ATOM 2518 C C . VAL B 1 121 ? -8.117 -21.203 -10.367 1 95.56 121 VAL B C 1
ATOM 2520 O O . VAL B 1 121 ? -7.453 -20.188 -10.602 1 95.56 121 VAL B O 1
ATOM 2523 N N . ALA B 1 122 ? -7.527 -22.328 -10.023 1 93 122 ALA B N 1
ATOM 2524 C CA . ALA B 1 122 ? -6.074 -22.438 -9.914 1 93 122 ALA B CA 1
ATOM 2525 C C . ALA B 1 122 ? -5.41 -22.219 -11.273 1 93 122 ALA B C 1
ATOM 2527 O O . ALA B 1 122 ? -4.367 -21.562 -11.359 1 93 122 ALA B O 1
ATOM 2528 N N . GLU B 1 123 ? -5.992 -22.844 -12.266 1 95.44 123 GLU B N 1
ATOM 2529 C CA . GLU B 1 123 ? -5.484 -22.656 -13.625 1 95.44 123 GLU B CA 1
ATOM 2530 C C . GLU B 1 123 ? -5.625 -21.203 -14.078 1 95.44 123 GLU B C 1
ATOM 2532 O O . GLU B 1 123 ? -4.715 -20.641 -14.695 1 95.44 123 GLU B O 1
ATOM 2537 N N . ALA B 1 124 ? -6.766 -20.609 -13.766 1 97.69 124 ALA B N 1
ATOM 2538 C CA . ALA B 1 124 ? -7.012 -19.219 -14.102 1 97.69 124 ALA B CA 1
ATOM 2539 C C . ALA B 1 124 ? -6.012 -18.297 -13.391 1 97.69 124 ALA B C 1
ATOM 2541 O O . ALA B 1 124 ? -5.551 -17.312 -13.969 1 97.69 124 ALA B O 1
ATOM 2542 N N . LEU B 1 125 ? -5.684 -18.641 -12.164 1 98.38 125 LEU B N 1
ATOM 2543 C CA . LEU B 1 125 ? -4.734 -17.844 -11.391 1 98.38 125 LEU B CA 1
ATOM 2544 C C . LEU B 1 125 ? -3.35 -17.875 -12.023 1 98.38 125 LEU B C 1
ATOM 2546 O O . LEU B 1 125 ? -2.721 -16.828 -12.203 1 98.38 125 LEU B O 1
ATOM 2550 N N . GLY B 1 126 ? -2.863 -19.031 -12.367 1 98.5 126 GLY B N 1
ATOM 2551 C CA . GLY B 1 126 ? -1.574 -19.156 -13.031 1 98.5 126 GLY B CA 1
ATOM 2552 C C . GLY B 1 126 ? -1.504 -18.406 -14.344 1 98.5 126 GLY B C 1
ATOM 2553 O O . GLY B 1 126 ? -0.515 -17.719 -14.625 1 98.5 126 GLY B O 1
ATOM 2554 N N . ALA B 1 127 ? -2.574 -18.562 -15.125 1 98.38 127 ALA B N 1
ATOM 2555 C CA . ALA B 1 127 ? -2.633 -17.891 -16.422 1 98.38 127 ALA B CA 1
ATOM 2556 C C . ALA B 1 127 ? -2.621 -16.375 -16.25 1 98.38 127 ALA B C 1
ATOM 2558 O O . ALA B 1 127 ? -1.92 -15.664 -16.984 1 98.38 127 ALA B O 1
ATOM 2559 N N . ALA B 1 128 ? -3.436 -15.852 -15.359 1 98.56 128 ALA B N 1
ATOM 2560 C CA . ALA B 1 128 ? -3.484 -14.422 -15.102 1 98.56 128 ALA B CA 1
ATOM 2561 C C . ALA B 1 128 ? -2.129 -13.898 -14.625 1 98.56 128 ALA B C 1
ATOM 2563 O O . ALA B 1 128 ? -1.669 -12.852 -15.078 1 98.56 128 ALA B O 1
ATOM 2564 N N . ALA B 1 129 ? -1.503 -14.641 -13.719 1 98.88 129 ALA B N 1
ATOM 2565 C CA . ALA B 1 129 ? -0.191 -14.25 -13.203 1 98.88 129 ALA B CA 1
ATOM 2566 C C . ALA B 1 129 ? 0.835 -14.164 -14.328 1 98.88 129 ALA B C 1
ATOM 2568 O O . ALA B 1 129 ? 1.59 -13.195 -14.414 1 98.88 129 ALA B O 1
ATOM 2569 N N . LYS B 1 130 ? 0.843 -15.18 -15.133 1 98.75 130 LYS B N 1
ATOM 2570 C CA . LYS B 1 130 ? 1.787 -15.203 -16.25 1 98.75 130 LYS B CA 1
ATOM 2571 C C . LYS B 1 130 ? 1.547 -14.023 -17.188 1 98.75 130 LYS B C 1
ATOM 2573 O O . LYS B 1 130 ? 2.496 -13.375 -17.641 1 98.75 130 LYS B O 1
ATOM 2578 N N . ARG B 1 131 ? 0.321 -13.758 -17.516 1 98.44 131 ARG B N 1
ATOM 2579 C CA . ARG B 1 131 ? -0.018 -12.664 -18.406 1 98.44 131 ARG B CA 1
ATOM 2580 C C . ARG B 1 131 ? 0.447 -11.328 -17.844 1 98.44 131 ARG B C 1
ATOM 2582 O O . ARG B 1 131 ? 1.023 -10.508 -18.547 1 98.44 131 ARG B O 1
ATOM 2589 N N . TYR B 1 132 ? 0.174 -11.078 -16.609 1 98.5 132 TYR B N 1
ATOM 2590 C CA . TYR B 1 132 ? 0.629 -9.836 -15.977 1 98.5 132 TYR B CA 1
ATOM 2591 C C . TYR B 1 132 ? 2.152 -9.766 -15.969 1 98.5 132 TYR B C 1
ATOM 2593 O O . TYR B 1 132 ? 2.727 -8.695 -16.203 1 98.5 132 TYR B O 1
ATOM 2601 N N . GLY B 1 133 ? 2.738 -10.906 -15.625 1 98.62 133 GLY B N 1
ATOM 2602 C CA . GLY B 1 133 ? 4.191 -10.961 -15.68 1 98.62 133 GLY B CA 1
ATOM 2603 C C . GLY B 1 133 ? 4.75 -10.562 -17.031 1 98.62 133 GLY B C 1
ATOM 2604 O O . GLY B 1 133 ? 5.727 -9.812 -17.109 1 98.62 133 GLY B O 1
ATOM 2605 N N . GLU B 1 134 ? 4.152 -11.094 -18.062 1 98.12 134 GLU B N 1
ATOM 2606 C CA . GLU B 1 134 ? 4.586 -10.742 -19.406 1 98.12 134 GLU B CA 1
ATOM 2607 C C . GLU B 1 134 ? 4.5 -9.242 -19.641 1 98.12 134 GLU B C 1
ATOM 2609 O O . GLU B 1 134 ? 5.395 -8.648 -20.25 1 98.12 134 GLU B O 1
ATOM 2614 N N . THR B 1 135 ? 3.422 -8.664 -19.219 1 98 135 THR B N 1
ATOM 2615 C CA . THR B 1 135 ? 3.238 -7.219 -19.344 1 98 135 THR B CA 1
ATOM 2616 C C . THR B 1 135 ? 4.344 -6.465 -18.609 1 98 135 THR B C 1
ATOM 2618 O O . THR B 1 135 ? 4.906 -5.504 -19.141 1 98 135 THR B O 1
ATOM 2621 N N . LEU B 1 136 ? 4.695 -6.867 -17.391 1 97.5 136 LEU B N 1
ATOM 2622 C CA . LEU B 1 136 ? 5.762 -6.242 -16.625 1 97.5 136 LEU B CA 1
ATOM 2623 C C . LEU B 1 136 ? 7.102 -6.379 -17.328 1 97.5 136 LEU B C 1
ATOM 2625 O O . LEU B 1 136 ? 7.863 -5.414 -17.422 1 97.5 136 LEU B O 1
ATOM 2629 N N . GLY B 1 137 ? 7.367 -7.629 -17.781 1 97.12 137 GLY B N 1
ATOM 2630 C CA . GLY B 1 137 ? 8.602 -7.875 -18.5 1 97.12 137 GLY B CA 1
ATOM 2631 C C . GLY B 1 137 ? 8.766 -6.984 -19.719 1 97.12 137 GLY B C 1
ATOM 2632 O O . GLY B 1 137 ? 9.867 -6.48 -19.984 1 97.12 137 GLY B O 1
ATOM 2633 N N . GLY B 1 138 ? 7.699 -6.793 -20.391 1 96.12 138 GLY B N 1
ATOM 2634 C CA . GLY B 1 138 ? 7.719 -5.988 -21.609 1 96.12 138 GLY B CA 1
ATOM 2635 C C . GLY B 1 138 ? 8.016 -4.523 -21.344 1 96.12 138 GLY B C 1
ATOM 2636 O O . GLY B 1 138 ? 8.344 -3.777 -22.266 1 96.12 138 GLY B O 1
ATOM 2637 N N . GLN B 1 139 ? 7.875 -4.086 -20.141 1 93.44 139 GLN B N 1
ATOM 2638 C CA . GLN B 1 139 ? 8.07 -2.684 -19.781 1 93.44 139 GLN B CA 1
ATOM 2639 C C . GLN B 1 139 ? 9.531 -2.41 -19.422 1 93.44 139 GLN B C 1
ATOM 2641 O O . GLN B 1 139 ? 9.906 -1.267 -19.172 1 93.44 139 GLN B O 1
ATOM 2646 N N . GLY B 1 140 ? 10.305 -3.42 -19.359 1 91.88 140 GLY B N 1
ATOM 2647 C CA . GLY B 1 140 ? 11.695 -3.246 -18.969 1 91.88 140 GLY B CA 1
ATOM 2648 C C . GLY B 1 140 ? 12.672 -3.883 -19.938 1 91.88 140 GLY B C 1
ATOM 2649 O O . GLY B 1 140 ? 12.266 -4.488 -20.922 1 91.88 140 GLY B O 1
ATOM 2650 N N . ASN B 1 141 ? 14.008 -3.703 -19.625 1 90.25 141 ASN B N 1
ATOM 2651 C CA . ASN B 1 141 ? 15.031 -4.191 -20.531 1 90.25 141 ASN B CA 1
ATOM 2652 C C . ASN B 1 141 ? 15.828 -5.344 -19.922 1 90.25 141 ASN B C 1
ATOM 2654 O O . ASN B 1 141 ? 16.5 -6.09 -20.625 1 90.25 141 ASN B O 1
ATOM 2658 N N . ASP B 1 142 ? 15.781 -5.406 -18.656 1 93.19 142 ASP B N 1
ATOM 2659 C CA . ASP B 1 142 ? 16.469 -6.516 -18.016 1 93.19 142 ASP B CA 1
ATOM 2660 C C . ASP B 1 142 ? 15.703 -7.027 -16.812 1 93.19 142 ASP B C 1
ATOM 2662 O O . ASP B 1 142 ? 15.031 -6.25 -16.125 1 93.19 142 ASP B O 1
ATOM 2666 N N . VAL B 1 143 ? 15.844 -8.297 -16.562 1 94.88 143 VAL B N 1
ATOM 2667 C CA . VAL B 1 143 ? 15.047 -9.008 -15.57 1 94.88 143 VAL B CA 1
ATOM 2668 C C . VAL B 1 143 ? 15.32 -8.43 -14.18 1 94.88 143 VAL B C 1
ATOM 2670 O O . VAL B 1 143 ? 14.398 -8.25 -13.383 1 94.88 143 VAL B O 1
ATOM 2673 N N . THR B 1 144 ? 16.547 -8.109 -13.836 1 94.88 144 THR B N 1
ATOM 2674 C CA . THR B 1 144 ? 16.922 -7.609 -12.523 1 94.88 144 THR B CA 1
ATOM 2675 C C . THR B 1 144 ? 16.234 -6.281 -12.227 1 94.88 144 THR B C 1
ATOM 2677 O O . THR B 1 144 ? 15.695 -6.078 -11.133 1 94.88 144 THR B O 1
ATOM 2680 N N . GLN B 1 145 ? 16.203 -5.453 -13.203 1 94.69 145 GLN B N 1
ATOM 2681 C CA . GLN B 1 145 ? 15.578 -4.145 -13.039 1 94.69 145 GLN B CA 1
ATOM 2682 C C . GLN B 1 145 ? 14.062 -4.27 -12.883 1 94.69 145 GLN B C 1
ATOM 2684 O O . GLN B 1 145 ? 13.461 -3.592 -12.047 1 94.69 145 GLN B O 1
ATOM 2689 N N . VAL B 1 146 ? 13.422 -5.102 -13.734 1 96.44 146 VAL B N 1
ATOM 2690 C CA . VAL B 1 146 ? 11.984 -5.293 -13.672 1 96.44 146 VAL B CA 1
ATOM 2691 C C . VAL B 1 146 ? 11.594 -5.816 -12.289 1 96.44 146 VAL B C 1
ATOM 2693 O O . VAL B 1 146 ? 10.641 -5.32 -11.68 1 96.44 146 VAL B O 1
ATOM 2696 N N . LEU B 1 147 ? 12.375 -6.766 -11.828 1 97.25 147 LEU B N 1
ATOM 2697 C CA . LEU B 1 147 ? 12.078 -7.359 -10.523 1 97.25 147 LEU B CA 1
ATOM 2698 C C . LEU B 1 147 ? 12.336 -6.359 -9.406 1 97.25 147 LEU B C 1
ATOM 2700 O O . LEU B 1 147 ? 11.578 -6.293 -8.438 1 97.25 147 LEU B O 1
ATOM 2704 N N . ALA B 1 148 ? 13.438 -5.562 -9.508 1 95.81 148 ALA B N 1
ATOM 2705 C CA . ALA B 1 148 ? 13.719 -4.512 -8.531 1 95.81 148 ALA B CA 1
ATOM 2706 C C . ALA B 1 148 ? 12.586 -3.484 -8.484 1 95.81 148 ALA B C 1
ATOM 2708 O O . ALA B 1 148 ? 12.141 -3.092 -7.41 1 95.81 148 ALA B O 1
ATOM 2709 N N . ASP B 1 149 ? 12.062 -3.146 -9.641 1 95.19 149 ASP B N 1
ATOM 2710 C CA . ASP B 1 149 ? 11.016 -2.141 -9.766 1 95.19 149 ASP B CA 1
ATOM 2711 C C . ASP B 1 149 ? 9.695 -2.652 -9.188 1 95.19 149 ASP B C 1
ATOM 2713 O O . ASP B 1 149 ? 8.766 -1.874 -8.969 1 95.19 149 ASP B O 1
ATOM 2717 N N . ASN B 1 150 ? 9.648 -3.939 -8.984 1 96.69 150 ASN B N 1
ATOM 2718 C CA . ASN B 1 150 ? 8.398 -4.52 -8.492 1 96.69 150 ASN B CA 1
ATOM 2719 C C . ASN B 1 150 ? 8.586 -5.156 -7.117 1 96.69 150 ASN B C 1
ATOM 2721 O O . ASN B 1 150 ? 7.816 -6.039 -6.73 1 96.69 150 ASN B O 1
ATOM 2725 N N . GLY B 1 151 ? 9.625 -4.777 -6.398 1 96.75 151 GLY B N 1
ATOM 2726 C CA . GLY B 1 151 ? 9.703 -4.965 -4.961 1 96.75 151 GLY B CA 1
ATOM 2727 C C . GLY B 1 151 ? 10.453 -6.227 -4.566 1 96.75 151 GLY B C 1
ATOM 2728 O O . GLY B 1 151 ? 10.547 -6.555 -3.381 1 96.75 151 GLY B O 1
ATOM 2729 N N . TYR B 1 152 ? 11.133 -6.902 -5.508 1 98.06 152 TYR B N 1
ATOM 2730 C CA . TYR B 1 152 ? 11.672 -8.227 -5.223 1 98.06 152 TYR B CA 1
ATOM 2731 C C . TYR B 1 152 ? 13.078 -8.125 -4.637 1 98.06 152 TYR B C 1
ATOM 2733 O O . TYR B 1 152 ? 13.586 -9.094 -4.07 1 98.06 152 TYR B O 1
ATOM 2741 N N . GLU B 1 153 ? 13.789 -6.977 -4.848 1 96.75 153 GLU B N 1
ATOM 2742 C CA . GLU B 1 153 ? 15.141 -6.742 -4.352 1 96.75 153 GLU B CA 1
ATOM 2743 C C . GLU B 1 153 ? 16.094 -7.844 -4.805 1 96.75 153 GLU B C 1
ATOM 2745 O O . GLU B 1 153 ? 16.672 -8.547 -3.975 1 96.75 153 GLU B O 1
ATOM 2750 N N . PRO B 1 154 ? 16.281 -7.93 -6.113 1 96.94 154 PRO B N 1
ATOM 2751 C CA . PRO B 1 154 ? 17.125 -8.992 -6.668 1 96.94 154 PRO B CA 1
ATOM 2752 C C . PRO B 1 154 ? 18.594 -8.828 -6.297 1 96.94 154 PRO B C 1
ATOM 2754 O O . PRO B 1 154 ? 19.094 -7.703 -6.203 1 96.94 154 PRO B O 1
ATOM 2757 N N . ARG B 1 155 ? 19.234 -9.938 -6.031 1 95.5 155 ARG B N 1
ATOM 2758 C CA . ARG B 1 155 ? 20.672 -10.016 -5.785 1 95.5 155 ARG B CA 1
ATOM 2759 C C . ARG B 1 155 ? 21.281 -11.195 -6.531 1 95.5 155 ARG B C 1
ATOM 2761 O O . ARG B 1 155 ? 20.594 -12.172 -6.836 1 95.5 155 ARG B O 1
ATOM 2768 N N . ALA B 1 156 ? 22.578 -11.016 -6.793 1 94 156 ALA B N 1
ATOM 2769 C CA . ALA B 1 156 ? 23.281 -12.133 -7.41 1 94 156 ALA B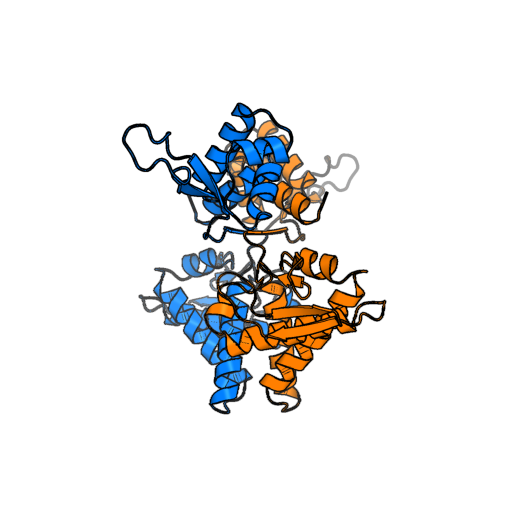 CA 1
ATOM 2770 C C . ALA B 1 156 ? 23.438 -13.297 -6.438 1 94 156 ALA B C 1
ATOM 2772 O O . ALA B 1 156 ? 23.797 -13.109 -5.273 1 94 156 ALA B O 1
ATOM 2773 N N . GLY B 1 157 ? 23.031 -14.477 -6.895 1 89.25 157 GLY B N 1
ATOM 2774 C CA . GLY B 1 157 ? 23.25 -15.695 -6.137 1 89.25 157 GLY B CA 1
ATOM 2775 C C . GLY B 1 157 ? 24.156 -16.688 -6.84 1 89.25 157 GLY B C 1
ATOM 2776 O O . GLY B 1 157 ? 24.781 -16.344 -7.848 1 89.25 157 GLY B O 1
ATOM 2777 N N . ASP B 1 158 ? 24.391 -17.812 -6.254 1 85.38 158 ASP B N 1
ATOM 2778 C CA . ASP B 1 158 ? 25.297 -18.828 -6.781 1 85.38 158 ASP B CA 1
ATOM 2779 C C . ASP B 1 158 ? 24.875 -19.281 -8.172 1 85.38 158 ASP B C 1
ATOM 2781 O O . ASP B 1 158 ? 25.703 -19.453 -9.07 1 85.38 158 ASP B O 1
ATOM 2785 N N . ASP B 1 159 ? 23.609 -19.484 -8.383 1 87.06 159 ASP B N 1
ATOM 2786 C CA . ASP B 1 159 ? 23.094 -20.047 -9.633 1 87.06 159 ASP B CA 1
ATOM 2787 C C . ASP B 1 159 ? 22.125 -19.078 -10.312 1 87.06 159 ASP B C 1
ATOM 2789 O O . ASP B 1 159 ? 21.172 -19.516 -10.977 1 87.06 159 ASP B O 1
ATOM 2793 N N . GLY B 1 160 ? 22.391 -17.812 -10.109 1 94.5 160 GLY B N 1
ATOM 2794 C CA . GLY B 1 160 ? 21.5 -16.844 -10.734 1 94.5 160 GLY B CA 1
ATOM 2795 C C . GLY B 1 160 ? 21.109 -15.711 -9.812 1 94.5 160 GLY B C 1
ATOM 2796 O O . GLY B 1 160 ? 21.969 -15.086 -9.188 1 94.5 160 GLY B O 1
ATOM 2797 N N . ILE B 1 161 ? 19.781 -15.453 -9.859 1 96.69 161 ILE B N 1
ATOM 2798 C CA . ILE B 1 161 ? 19.297 -14.312 -9.102 1 96.69 161 ILE B CA 1
ATOM 2799 C C . ILE B 1 161 ? 18.438 -14.797 -7.938 1 96.69 161 ILE B C 1
ATOM 2801 O O . ILE B 1 161 ? 17.531 -15.609 -8.117 1 96.69 161 ILE B O 1
ATOM 2805 N N . VAL B 1 162 ? 18.719 -14.367 -6.754 1 97.06 162 VAL B N 1
ATOM 2806 C CA . VAL B 1 162 ? 17.875 -14.578 -5.586 1 97.06 162 VAL B CA 1
ATOM 2807 C C . VAL B 1 162 ? 17.078 -13.305 -5.293 1 97.06 162 VAL B C 1
ATOM 2809 O O . VAL B 1 162 ? 17.547 -12.195 -5.559 1 97.06 162 VAL B O 1
ATOM 2812 N N . LEU B 1 163 ? 15.945 -13.477 -4.828 1 97.62 163 LEU B N 1
ATOM 2813 C CA . LEU B 1 163 ? 15.047 -12.367 -4.508 1 97.62 163 LEU B CA 1
ATOM 2814 C C . LEU B 1 163 ? 14.922 -12.195 -2.998 1 97.62 163 LEU B C 1
ATOM 2816 O O . LEU B 1 163 ? 14.219 -12.961 -2.336 1 97.62 163 LEU B O 1
ATOM 2820 N N . THR B 1 164 ? 15.461 -11.203 -2.447 1 96.31 164 THR B N 1
ATOM 2821 C CA . THR B 1 164 ? 15.672 -11.094 -1.006 1 96.31 164 THR B CA 1
ATOM 2822 C C . THR B 1 164 ? 14.43 -10.516 -0.327 1 96.31 164 THR B C 1
ATOM 2824 O O . THR B 1 164 ? 14.352 -10.477 0.902 1 96.31 164 THR B O 1
ATOM 2827 N N . ASN B 1 165 ? 13.477 -10.117 -1.124 1 96.56 165 ASN B N 1
ATOM 2828 C CA . ASN B 1 165 ? 12.172 -9.68 -0.632 1 96.56 165 ASN B CA 1
ATOM 2829 C C . ASN B 1 165 ? 11.031 -10.305 -1.437 1 96.56 165 ASN B C 1
ATOM 2831 O O . ASN B 1 165 ? 11.125 -10.422 -2.66 1 96.56 165 ASN B O 1
ATOM 2835 N N . CYS B 1 166 ? 9.992 -10.672 -0.806 1 97.5 166 CYS B N 1
ATOM 2836 C CA . CYS B 1 166 ? 8.758 -11.055 -1.476 1 97.5 166 CYS B CA 1
ATOM 2837 C C . CYS B 1 166 ? 7.723 -9.938 -1.393 1 97.5 166 CYS B C 1
ATOM 2839 O O . CYS B 1 16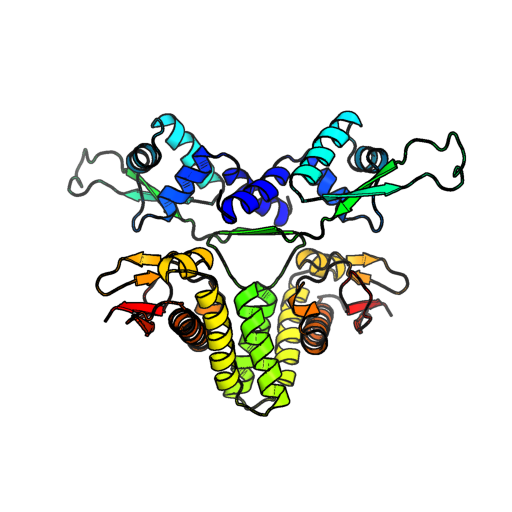6 ? 7.234 -9.609 -0.308 1 97.5 166 CYS B O 1
ATOM 2841 N N . PRO B 1 167 ? 7.297 -9.383 -2.492 1 97.94 167 PRO B N 1
ATOM 2842 C CA . PRO B 1 167 ? 6.367 -8.25 -2.463 1 97.94 167 PRO B CA 1
ATOM 2843 C C . PRO B 1 167 ? 4.957 -8.656 -2.035 1 97.94 167 PRO B C 1
ATOM 2845 O O . PRO B 1 167 ? 4.094 -7.797 -1.852 1 97.94 167 PRO B O 1
ATOM 2848 N N . PHE B 1 168 ? 4.738 -9.93 -1.796 1 97.88 168 PHE B N 1
ATOM 2849 C CA . PHE B 1 168 ? 3.422 -10.398 -1.373 1 97.88 168 PHE B CA 1
ATOM 2850 C C . PHE B 1 168 ? 3.41 -10.695 0.121 1 97.88 168 PHE B C 1
ATOM 2852 O O . PHE B 1 168 ? 2.381 -11.102 0.669 1 97.88 168 PHE B O 1
ATOM 2859 N N . GLY B 1 169 ? 4.523 -10.555 0.815 1 95.25 169 GLY B N 1
ATOM 2860 C CA . GLY B 1 169 ? 4.668 -10.5 2.262 1 95.25 169 GLY B CA 1
ATOM 2861 C C . GLY B 1 169 ? 3.902 -11.602 2.975 1 95.25 169 GLY B C 1
ATOM 2862 O O . GLY B 1 169 ? 4.078 -12.781 2.676 1 95.25 169 GLY B O 1
ATOM 2863 N N . THR B 1 170 ? 3.01 -11.203 3.885 1 94.12 170 THR B N 1
ATOM 2864 C CA . THR B 1 170 ? 2.275 -12.109 4.762 1 94.12 170 THR B CA 1
ATOM 2865 C C . THR B 1 170 ? 1.335 -13 3.955 1 94.12 170 THR B C 1
ATOM 2867 O O . THR B 1 170 ? 1.045 -14.125 4.355 1 94.12 170 THR B O 1
ATOM 2870 N N . LEU B 1 171 ? 0.875 -12.516 2.824 1 96.56 171 LEU B N 1
ATOM 2871 C CA . LEU B 1 171 ? 0.019 -13.32 1.966 1 96.56 171 LEU B CA 1
ATOM 2872 C C . LEU B 1 171 ? 0.708 -14.633 1.589 1 96.56 171 LEU B C 1
ATOM 2874 O O . LEU B 1 171 ? 0.101 -15.703 1.663 1 96.56 171 LEU B O 1
ATOM 2878 N N . ALA B 1 172 ? 1.979 -14.508 1.198 1 97.06 172 ALA B N 1
ATOM 2879 C CA . ALA B 1 172 ? 2.762 -15.688 0.826 1 97.06 172 ALA B CA 1
ATOM 2880 C C . ALA B 1 172 ? 3.018 -16.578 2.035 1 97.06 172 ALA B C 1
ATOM 2882 O O . ALA B 1 172 ? 3.102 -17.797 1.903 1 97.06 172 ALA B O 1
ATOM 2883 N N . GLN B 1 173 ? 3.092 -16 3.223 1 94.44 173 GLN B N 1
ATOM 2884 C CA . GLN B 1 173 ? 3.35 -16.766 4.441 1 94.44 173 GLN B CA 1
ATOM 2885 C C . GLN B 1 173 ? 2.117 -17.562 4.867 1 94.44 173 GLN B C 1
ATOM 2887 O O . GLN B 1 173 ? 2.234 -18.703 5.305 1 94.44 173 GLN B O 1
ATOM 2892 N N . THR B 1 174 ? 0.957 -17.016 4.703 1 94.75 174 THR B N 1
ATOM 2893 C CA . THR B 1 174 ? -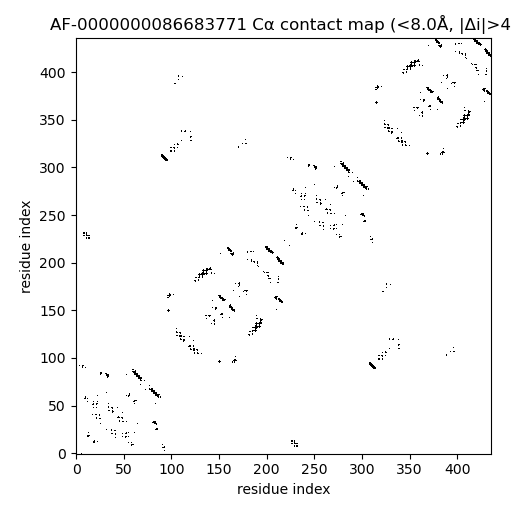0.267 -17.641 5.211 1 94.75 174 THR B CA 1
ATOM 2894 C C . THR B 1 174 ? -0.874 -18.578 4.172 1 94.75 174 THR B C 1
ATOM 2896 O O . THR B 1 174 ? -1.555 -19.531 4.523 1 94.75 174 THR B O 1
ATOM 2899 N N . HIS B 1 175 ? -0.609 -18.328 2.924 1 96.5 175 HIS B N 1
ATOM 2900 C CA . HIS B 1 175 ? -1.067 -19.156 1.819 1 96.5 175 HIS B CA 1
ATOM 2901 C C . HIS B 1 175 ? 0.084 -19.531 0.887 1 96.5 175 HIS B C 1
ATOM 2903 O O . HIS B 1 175 ? 0 -19.297 -0.323 1 96.5 175 HIS B O 1
ATOM 2909 N N . THR B 1 176 ? 0.987 -20.188 1.456 1 96.88 176 THR B N 1
ATOM 2910 C CA . THR B 1 176 ? 2.312 -20.344 0.868 1 96.88 176 THR B CA 1
ATOM 2911 C C . THR B 1 176 ? 2.217 -21.031 -0.493 1 96.88 176 THR B C 1
ATOM 2913 O O . THR B 1 176 ? 2.66 -20.484 -1.502 1 96.88 176 THR B O 1
ATOM 2916 N N . GLU B 1 177 ? 1.591 -22.141 -0.581 1 96.31 177 GLU B N 1
ATOM 2917 C CA . GLU B 1 177 ? 1.554 -22.906 -1.822 1 96.31 177 GLU B CA 1
ATOM 2918 C C . GLU B 1 177 ? 0.884 -22.109 -2.941 1 96.31 177 GLU B C 1
ATOM 2920 O O . GLU B 1 177 ? 1.433 -22 -4.039 1 96.31 177 GLU B O 1
ATOM 2925 N N . LEU B 1 178 ? -0.208 -21.547 -2.65 1 97.06 178 LEU B N 1
ATOM 2926 C CA . LEU B 1 178 ? -1.002 -20.828 -3.639 1 97.06 178 LEU B CA 1
ATOM 2927 C C . LEU B 1 178 ? -0.283 -19.547 -4.094 1 97.06 178 LEU B C 1
ATOM 2929 O O . LEU B 1 178 ? -0.153 -19.312 -5.293 1 97.06 178 LEU B O 1
ATOM 2933 N N . VAL B 1 179 ? 0.21 -18.781 -3.176 1 98.19 179 VAL B N 1
ATOM 2934 C CA . VAL B 1 179 ? 0.778 -17.469 -3.482 1 98.19 179 VAL B CA 1
ATOM 2935 C C . VAL B 1 179 ? 2.17 -17.641 -4.086 1 98.19 179 VAL B C 1
ATOM 2937 O O . VAL B 1 179 ? 2.559 -16.891 -4.988 1 98.19 179 VAL B O 1
ATOM 2940 N N . CYS B 1 180 ? 2.922 -18.594 -3.617 1 98.5 180 CYS B N 1
ATOM 2941 C CA . CYS B 1 180 ? 4.238 -18.828 -4.195 1 98.5 180 CYS B CA 1
ATOM 2942 C C . CYS B 1 180 ? 4.121 -19.391 -5.605 1 98.5 180 CYS B C 1
ATOM 2944 O O . CYS B 1 180 ? 4.953 -19.109 -6.469 1 98.5 180 CYS B O 1
ATOM 2946 N N . GLY B 1 181 ? 3.109 -20.234 -5.785 1 98.5 181 GLY B N 1
ATOM 2947 C CA . GLY B 1 181 ? 2.832 -20.688 -7.145 1 98.5 181 GLY B CA 1
ATOM 2948 C C . GLY B 1 181 ? 2.461 -19.547 -8.078 1 98.5 181 GLY B C 1
ATOM 2949 O O . GLY B 1 181 ? 2.961 -19.469 -9.203 1 98.5 181 GLY B O 1
ATOM 2950 N N . MET B 1 182 ? 1.568 -18.688 -7.656 1 98.56 182 MET B N 1
ATOM 2951 C CA . MET B 1 182 ? 1.204 -17.5 -8.414 1 98.56 182 MET B CA 1
ATOM 2952 C C . MET B 1 182 ? 2.436 -16.656 -8.727 1 98.56 182 MET B C 1
ATOM 2954 O O . MET B 1 182 ? 2.592 -16.172 -9.852 1 98.56 182 MET B O 1
ATOM 2958 N N . ASN B 1 183 ? 3.232 -16.484 -7.707 1 98.75 183 ASN B N 1
ATOM 2959 C CA . ASN B 1 183 ? 4.461 -15.719 -7.852 1 98.75 183 ASN B CA 1
ATOM 2960 C C . ASN B 1 183 ? 5.395 -16.344 -8.883 1 98.75 183 ASN B C 1
ATOM 2962 O O . ASN B 1 183 ? 6.004 -15.625 -9.688 1 98.75 183 ASN B O 1
ATOM 2966 N N . LEU B 1 184 ? 5.543 -17.672 -8.852 1 98.81 184 LEU B N 1
ATOM 2967 C CA . LEU B 1 184 ? 6.34 -18.391 -9.844 1 98.81 184 LEU B CA 1
ATOM 2968 C C . LEU B 1 184 ? 5.848 -18.094 -11.258 1 98.81 184 LEU B C 1
ATOM 2970 O O . LEU B 1 184 ? 6.641 -17.75 -12.133 1 98.81 184 LEU B O 1
ATOM 2974 N N . ASP B 1 185 ? 4.598 -18.219 -11.461 1 98.88 185 ASP B N 1
ATOM 2975 C CA . ASP B 1 185 ? 4.008 -17.969 -12.773 1 98.88 185 ASP B CA 1
ATOM 2976 C C . ASP B 1 185 ? 4.227 -16.516 -13.188 1 98.88 185 ASP B C 1
ATOM 2978 O O . ASP B 1 185 ? 4.465 -16.219 -14.367 1 98.88 185 ASP B O 1
ATOM 2982 N N . LEU B 1 186 ? 4.09 -15.586 -12.266 1 98.88 186 LEU B N 1
ATOM 2983 C CA . LEU B 1 186 ? 4.293 -14.164 -12.539 1 98.88 186 LEU B CA 1
ATOM 2984 C C . LEU B 1 186 ? 5.715 -13.898 -13.016 1 98.88 186 LEU B C 1
ATOM 2986 O O . LEU B 1 186 ? 5.918 -13.234 -14.039 1 98.88 186 LEU B O 1
ATOM 2990 N N . ILE B 1 187 ? 6.68 -14.438 -12.266 1 98.62 187 ILE B N 1
ATOM 2991 C CA . ILE B 1 187 ? 8.078 -14.211 -12.609 1 98.62 187 ILE B CA 1
ATOM 2992 C C . ILE B 1 187 ? 8.414 -14.914 -13.922 1 98.62 187 ILE B C 1
ATOM 2994 O O . ILE B 1 187 ? 9.172 -14.398 -14.734 1 98.62 187 ILE B O 1
ATOM 2998 N N . ASP B 1 188 ? 7.879 -16.125 -14.102 1 98.12 188 ASP B N 1
ATOM 2999 C CA . ASP B 1 188 ? 8.016 -16.781 -15.398 1 98.12 188 ASP B CA 1
ATOM 3000 C C . ASP B 1 188 ? 7.488 -15.898 -16.516 1 98.12 188 ASP B C 1
ATOM 3002 O O . ASP B 1 188 ? 8.109 -15.797 -17.578 1 98.12 188 ASP B O 1
ATOM 3006 N N . GLY B 1 189 ? 6.352 -15.297 -16.297 1 98.38 189 GLY B N 1
ATOM 3007 C CA . GLY B 1 189 ? 5.816 -14.336 -17.234 1 98.38 189 GLY B CA 1
ATOM 3008 C C . GLY B 1 189 ? 6.758 -13.18 -17.516 1 98.38 189 GLY B C 1
ATOM 3009 O O . GLY B 1 189 ? 6.926 -12.773 -18.672 1 98.38 189 GLY B O 1
ATOM 3010 N N . VAL B 1 190 ? 7.32 -12.609 -16.5 1 98.25 190 VAL B N 1
ATOM 3011 C CA . VAL B 1 190 ? 8.281 -11.531 -16.656 1 98.25 190 VAL B CA 1
ATOM 3012 C C . VAL B 1 190 ? 9.391 -11.961 -17.625 1 98.25 190 VAL B C 1
ATOM 3014 O O . VAL B 1 190 ? 9.742 -11.227 -18.547 1 98.25 190 VAL B O 1
ATOM 3017 N N . LEU B 1 191 ? 9.938 -13.172 -17.406 1 97.25 191 LEU B N 1
ATOM 3018 C CA . LEU B 1 191 ? 11.031 -13.68 -18.234 1 97.25 191 LEU B CA 1
ATOM 3019 C C . LEU B 1 191 ? 10.586 -13.82 -19.688 1 97.25 191 LEU B C 1
ATOM 3021 O O . LEU B 1 191 ? 11.344 -13.492 -20.609 1 97.25 191 LEU B O 1
ATOM 3025 N N . CYS B 1 192 ? 9.398 -14.242 -19.891 1 96.44 192 CYS B N 1
ATOM 3026 C CA . CYS B 1 192 ? 8.867 -14.453 -21.234 1 96.44 192 CYS B CA 1
ATOM 3027 C C . CYS B 1 192 ? 8.609 -13.117 -21.922 1 96.44 192 CYS B C 1
ATOM 3029 O O . CYS B 1 192 ? 8.695 -13.023 -23.156 1 96.44 192 CYS B O 1
ATOM 3031 N N . GLY B 1 193 ? 8.32 -12.109 -21.125 1 96.69 193 GLY B N 1
ATOM 3032 C CA . GLY B 1 193 ? 7.926 -10.828 -21.688 1 96.69 193 GLY B CA 1
ATOM 3033 C C . GLY B 1 193 ? 9.109 -9.938 -22.031 1 96.69 193 GLY B C 1
ATOM 3034 O O . GLY B 1 193 ? 8.953 -8.914 -22.688 1 96.69 193 GLY B O 1
ATOM 3035 N N . LEU B 1 194 ? 10.227 -10.32 -21.562 1 95.56 194 LEU B N 1
ATOM 3036 C CA . LEU B 1 194 ? 11.414 -9.508 -21.812 1 95.56 194 LEU B CA 1
ATOM 3037 C C . LEU B 1 194 ? 11.711 -9.438 -23.312 1 95.56 194 LEU B C 1
ATOM 3039 O O . LEU B 1 194 ? 11.484 -10.406 -24.047 1 95.56 194 LEU B O 1
ATOM 3043 N N . PRO B 1 195 ? 12.195 -8.281 -23.828 1 92.38 195 PRO B N 1
ATOM 3044 C CA . PRO B 1 195 ? 12.484 -8.117 -25.25 1 92.38 195 PRO B CA 1
ATOM 3045 C C . PRO B 1 195 ? 13.57 -9.078 -25.734 1 92.38 195 PRO B C 1
ATOM 3047 O O . PRO B 1 195 ? 13.539 -9.516 -26.891 1 92.38 195 PRO B O 1
ATOM 3050 N N . SER B 1 196 ? 14.594 -9.289 -24.984 1 84.94 196 SER B N 1
ATOM 3051 C CA . SER B 1 196 ? 15.648 -10.203 -25.391 1 84.94 196 SER B CA 1
ATOM 3052 C C . SER B 1 196 ? 15.43 -11.594 -24.812 1 84.94 196 SER B C 1
ATOM 3054 O O . SER B 1 196 ? 14.922 -11.734 -23.688 1 84.94 196 SER B O 1
ATOM 3056 N N . THR B 1 197 ? 15.672 -12.523 -25.703 1 78.88 197 THR B N 1
ATOM 3057 C CA . THR B 1 197 ? 15.602 -13.891 -25.203 1 78.88 197 THR B CA 1
ATOM 3058 C C . THR B 1 197 ? 16.641 -14.133 -24.125 1 78.88 197 THR B C 1
ATOM 3060 O O . THR B 1 197 ? 17.812 -13.805 -24.297 1 78.88 197 THR B O 1
ATOM 3063 N N . VAL B 1 198 ? 16.109 -14.344 -23.016 1 77.94 198 VAL B N 1
ATOM 3064 C CA . VAL B 1 198 ? 16.984 -14.656 -21.891 1 77.94 198 VAL B CA 1
ATOM 3065 C C . VAL B 1 198 ? 16.875 -16.141 -21.547 1 77.94 198 VAL B C 1
ATOM 3067 O O . VAL B 1 198 ? 15.773 -16.703 -21.547 1 77.94 198 VAL B O 1
ATOM 3070 N N . ASP B 1 199 ? 18.047 -16.766 -21.562 1 88.5 199 ASP B N 1
ATOM 3071 C CA . ASP B 1 199 ? 18.062 -18.156 -21.109 1 88.5 199 ASP B CA 1
ATOM 3072 C C . ASP B 1 199 ? 17.984 -18.234 -19.578 1 88.5 199 ASP B C 1
ATOM 3074 O O . ASP B 1 199 ? 18.984 -18.484 -18.906 1 88.5 199 ASP B O 1
ATOM 3078 N N . ALA B 1 200 ? 16.875 -17.891 -19.078 1 93.38 200 ALA B N 1
ATOM 3079 C CA . ALA B 1 200 ? 16.609 -17.875 -17.641 1 93.38 200 ALA B CA 1
ATOM 3080 C C . ALA B 1 200 ? 15.289 -18.562 -17.328 1 93.38 200 ALA B C 1
ATOM 3082 O O . ALA B 1 200 ? 14.375 -18.578 -18.156 1 93.38 200 ALA B O 1
ATOM 3083 N N . HIS B 1 201 ? 15.266 -19.156 -16.219 1 95.62 201 HIS B N 1
ATOM 3084 C CA . HIS B 1 201 ? 14.062 -19.859 -15.781 1 95.62 201 HIS B CA 1
ATOM 3085 C C . HIS B 1 201 ? 13.75 -19.531 -14.32 1 95.62 201 HIS B C 1
ATOM 3087 O O . HIS B 1 201 ? 14.664 -19.422 -13.492 1 95.62 201 HIS B O 1
ATOM 3093 N N . ALA B 1 202 ? 12.477 -19.5 -14.094 1 97.94 202 ALA B N 1
ATOM 3094 C CA . ALA B 1 202 ? 12.023 -19.344 -12.711 1 97.94 202 ALA B CA 1
ATOM 3095 C C . ALA B 1 202 ? 11.75 -20.703 -12.07 1 97.94 202 ALA B C 1
ATOM 3097 O O . ALA B 1 202 ? 11.227 -21.609 -12.727 1 97.94 202 ALA B O 1
ATOM 3098 N N . ARG B 1 203 ? 12.109 -20.859 -10.844 1 97.81 203 ARG B N 1
ATOM 3099 C CA . ARG B 1 203 ? 11.789 -22.094 -10.141 1 97.81 203 ARG B CA 1
ATOM 3100 C C . ARG B 1 203 ? 11.555 -21.844 -8.656 1 97.81 203 ARG B C 1
ATOM 3102 O O . ARG B 1 203 ? 12.078 -20.859 -8.102 1 97.81 203 ARG B O 1
ATOM 3109 N N . LEU B 1 204 ? 10.82 -22.703 -8 1 98.06 204 LEU B N 1
ATOM 3110 C CA . LEU B 1 204 ? 10.609 -22.625 -6.562 1 98.06 204 LEU B CA 1
ATOM 3111 C C . LEU B 1 204 ? 11.844 -23.078 -5.805 1 98.06 204 LEU B C 1
ATOM 3113 O O . LEU B 1 204 ? 12.398 -24.141 -6.098 1 98.06 204 LEU B O 1
ATOM 3117 N N . ALA B 1 205 ? 12.32 -22.281 -4.93 1 96.94 205 ALA B N 1
ATOM 3118 C CA . ALA B 1 205 ? 13.422 -22.594 -4.023 1 96.94 205 ALA B CA 1
ATOM 3119 C C . ALA B 1 205 ? 13.227 -21.922 -2.672 1 96.94 205 ALA B C 1
ATOM 3121 O O . ALA B 1 205 ? 13.984 -21.016 -2.311 1 96.94 205 ALA B O 1
ATOM 3122 N N . PRO B 1 206 ? 12.219 -22.406 -1.896 1 96.06 206 PRO B N 1
ATOM 3123 C CA . PRO B 1 206 ? 11.883 -21.75 -0.631 1 96.06 206 PRO B CA 1
ATOM 3124 C C . PRO B 1 206 ? 13.055 -21.719 0.344 1 96.06 206 PRO B C 1
ATOM 3126 O O . PRO B 1 206 ? 13.836 -22.672 0.415 1 96.06 206 PRO B O 1
ATOM 3129 N N . ALA B 1 207 ? 13.312 -20.656 0.939 1 93.44 207 ALA B N 1
ATOM 3130 C CA . ALA B 1 207 ? 14.273 -20.422 2.016 1 93.44 207 ALA B CA 1
ATOM 3131 C C . ALA B 1 207 ? 13.805 -19.281 2.928 1 93.44 207 ALA B C 1
ATOM 3133 O O . ALA B 1 207 ? 13.031 -18.422 2.51 1 93.44 207 ALA B O 1
ATOM 3134 N N . PRO B 1 208 ? 14.141 -19.344 4.199 1 89.69 208 PRO B N 1
ATOM 3135 C CA . PRO B 1 208 ? 13.703 -18.297 5.133 1 89.69 208 PRO B CA 1
ATOM 3136 C C . PRO B 1 208 ? 14.156 -16.906 4.719 1 89.69 208 PRO B C 1
ATOM 3138 O O . PRO B 1 208 ? 15.266 -16.734 4.207 1 89.69 208 PRO B O 1
ATOM 3141 N N . GLY B 1 209 ? 13.273 -15.93 4.883 1 88.62 209 GLY B N 1
ATOM 3142 C CA . GLY B 1 209 ? 13.633 -14.523 4.801 1 88.62 209 GLY B CA 1
ATOM 3143 C C . GLY B 1 209 ? 13.734 -14.016 3.377 1 88.62 209 GLY B C 1
ATOM 3144 O O . GLY B 1 209 ? 14.312 -12.953 3.133 1 88.62 209 GLY B O 1
ATOM 3145 N N . ARG B 1 210 ? 13.328 -14.773 2.438 1 94.5 210 ARG B N 1
ATOM 3146 C CA . ARG B 1 210 ? 13.367 -14.32 1.052 1 94.5 210 ARG B CA 1
ATOM 3147 C C . ARG B 1 210 ? 12.188 -14.891 0.26 1 94.5 210 ARG B C 1
ATOM 3149 O O . ARG B 1 210 ? 11.414 -15.695 0.779 1 94.5 210 ARG B O 1
ATOM 3156 N N . CYS B 1 211 ? 12.039 -14.43 -0.956 1 97.69 211 CYS B N 1
ATOM 3157 C CA . CYS B 1 211 ? 11.016 -14.938 -1.855 1 97.69 211 CYS B CA 1
ATOM 3158 C C . CYS B 1 211 ? 11.273 -16.406 -2.195 1 97.69 211 CYS B C 1
ATOM 3160 O O . CYS B 1 211 ? 12.422 -16.812 -2.373 1 97.69 211 CYS B O 1
ATOM 3162 N N . CYS B 1 212 ? 10.258 -17.172 -2.334 1 98.06 212 CYS B N 1
ATOM 3163 C CA . CYS B 1 212 ? 10.352 -18.609 -2.586 1 98.06 212 CYS B CA 1
ATOM 3164 C C . CYS B 1 212 ? 10.789 -18.875 -4.02 1 98.06 212 CYS B C 1
ATOM 3166 O O . CYS B 1 212 ? 11.125 -20.016 -4.367 1 98.06 212 CYS B O 1
ATOM 3168 N N . VAL B 1 213 ? 10.797 -17.906 -4.91 1 98.44 213 VAL B N 1
ATOM 3169 C CA . VAL B 1 213 ? 11.148 -18.078 -6.316 1 98.44 213 VAL B CA 1
ATOM 3170 C C . VAL B 1 213 ? 12.57 -17.578 -6.555 1 98.44 213 VAL B C 1
ATOM 3172 O O . VAL B 1 213 ? 12.969 -16.547 -6.008 1 98.44 213 VAL B O 1
ATOM 3175 N N . VAL B 1 214 ? 13.328 -18.234 -7.273 1 98.19 214 VAL B N 1
ATOM 3176 C CA . VAL B 1 214 ? 14.625 -17.812 -7.762 1 98.19 214 VAL B CA 1
ATOM 3177 C C . VAL B 1 214 ? 14.648 -17.844 -9.289 1 98.19 214 VAL B C 1
ATOM 3179 O O . VAL B 1 214 ? 13.82 -18.516 -9.914 1 98.19 214 VAL B O 1
ATOM 3182 N N . VAL B 1 215 ? 15.5 -17.078 -9.859 1 97.94 215 VAL B N 1
ATOM 3183 C CA . VAL B 1 215 ? 15.711 -17.078 -11.305 1 97.94 215 VAL B CA 1
ATOM 3184 C C . VAL B 1 215 ? 17.078 -17.656 -11.633 1 97.94 215 VAL B C 1
ATOM 3186 O O . VAL B 1 215 ? 18.109 -17.156 -11.156 1 97.94 215 VAL B O 1
ATOM 3189 N N . THR B 1 216 ? 17.094 -18.656 -12.328 1 95.62 216 THR B N 1
ATOM 3190 C CA . THR B 1 216 ? 18.344 -19.328 -12.68 1 95.62 216 THR B CA 1
ATOM 3191 C C . THR B 1 216 ? 18.688 -19.094 -14.148 1 95.62 216 THR B C 1
ATOM 3193 O O . THR B 1 216 ? 17.797 -19.016 -14.992 1 95.62 216 THR B O 1
ATOM 3196 N N . THR B 1 217 ? 19.984 -18.844 -14.383 1 84.81 217 THR B N 1
ATOM 3197 C CA . THR B 1 217 ? 20.453 -18.641 -15.75 1 84.81 217 THR B CA 1
ATOM 3198 C C . THR B 1 217 ? 21.094 -19.922 -16.297 1 84.81 217 THR B C 1
ATOM 3200 O O . THR B 1 217 ? 21.75 -20.656 -15.555 1 84.81 217 THR B O 1
ATOM 3203 N N . GLY B 1 218 ? 20.594 -20.328 -17.453 1 70.5 218 GLY B N 1
ATOM 3204 C CA . GLY B 1 218 ? 21.234 -21.453 -18.125 1 70.5 218 GLY B CA 1
ATOM 3205 C C . GLY B 1 218 ? 22.609 -21.094 -18.688 1 70.5 218 GLY B C 1
ATOM 3206 O O . GLY B 1 218 ? 22.938 -19.922 -18.844 1 70.5 218 GLY B O 1
#

Secondary structure (DSSP, 8-state):
--HHHHHHHHHHGGGSHHHHHHHHHHHT-SS-EEHHHHHHHHT--HHHHHHHHHHHHHTTSEEEEEEPPTT--STT---PEEEEEE-SS-EEEEES---HHHHHHHHHHHHHHHHHH---HHHHHHHHHHHHHHHHHHT-SSHHHHHHHTT--EEEETTEEEES--TTHHHHHHTHHHHHHHHHHHHHHHHHHSSS---EEEEE---TTS-SEEEEE-/--HHHHHHHHHHGGGSHHHHHHHHHHHH-SS-EEHHHHHHHHT--HHHHHHHHHHHHHTTSEEEEEEPPTT--STT---PEEEEEE-SS-EEEEES---HHHHHHHHHHHHHHHHHH---HHHHHHHHHHHHHHHHHHT-SSHHHHHHHTT--EEEETTEEEES--TTHHHHHHSHHHHHHHHHHHHHHHHHHSSS---EEEEE---TTS-SEEEEE-

Sequence (436 aa):
MTDFDAQVERVAALGEPVRRSLYRFVVAQADPVSREQAAAGVGVAHHVAKFHLDRLESDGLLDVEYRRPPGRGGPGAGRPAKLYRRSARDVAVSLPERRYDLASRVMVEAIAAAQAGGTPVAEALGAAAKRYGETLGGQGNDVTQVLADNGYEPRAGDDGIVLTNCPFGTLAQTHTELVCGMNLDLIDGVLCGLPSTVDAHARLAPAPGRCCVVVTTGMTDFDAQVERVAALGEPVRRSLYRFVVAQADPVSREQAAAGVGVAHHVAKFHLDRLESDGLLDVEYRRPPGRGGPGAGRPAKLYRRSARDVAVSLPERRYDLASRVMVEAIAAAQAGGTPVAEALGAAAKRYGETLGGQGNDVTQVLADNGYEPRAGDDGIVLTNCPFGTLAQTHTELVCGMNLDLIDGVLCGLPSTVDAHARLAPAPGRCCVVVTTG

Nearest PDB structures (foldseek):
  6cmv-assembly3_F  TM=7.437E-01  e=2.831E-03  Sulfolobus acidocaldarius
  7krh-assembly1_A-2  TM=6.718E-01  e=1.105E-02  Variovorax paradoxus
  7z1l-assembly1_O  TM=7.383E-01  e=4.569E-02  Saccharomyces cerevisiae W303
  5jbr-assembly1_B  TM=5.418E-01  e=2.064E-02  Beutenbergia cavernae DSM 12333
  1ku9-assembly1_B  TM=4.458E-01  e=1.387E-02  Methanocaldococcus jannaschii

Solvent-accessible surface area (backbone atoms only — not comparable to full-atom values): 22394 Å² total; per-residue (Å²): 129,54,74,64,54,54,35,37,44,44,48,20,57,47,47,43,66,68,42,32,48,43,49,52,54,38,56,70,42,93,56,67,34,38,60,66,56,46,10,63,74,66,68,52,55,61,69,58,36,47,55,39,51,49,48,35,36,74,56,48,56,28,37,74,47,73,45,63,65,88,86,43,84,52,99,78,39,62,77,55,44,62,24,35,31,64,30,91,54,80,43,64,49,44,37,70,43,62,37,31,59,58,52,31,52,28,47,51,51,6,50,52,46,18,68,74,68,67,44,57,49,68,60,28,29,35,52,34,18,21,51,53,14,23,54,51,17,54,75,35,88,46,70,60,58,42,38,40,76,59,29,21,49,58,38,86,46,97,65,32,38,36,24,56,31,42,22,53,54,66,55,33,70,77,37,38,70,64,42,47,49,32,47,40,28,18,53,39,13,22,56,68,23,29,80,58,92,58,65,57,45,59,45,84,54,74,51,89,81,33,27,38,44,32,40,30,59,113,130,54,75,63,54,54,34,36,44,43,47,19,58,48,48,42,66,68,41,33,47,43,50,53,54,37,56,69,41,94,55,67,34,38,58,66,55,46,10,62,72,66,68,50,53,60,72,59,36,46,56,40,53,50,48,36,36,75,56,48,58,29,36,76,48,73,46,62,63,89,87,43,84,52,98,78,38,60,77,54,42,62,25,34,30,63,30,91,52,79,40,65,48,43,37,72,44,60,36,31,60,57,51,30,55,28,47,51,51,6,50,52,46,17,69,75,68,68,43,56,51,66,60,28,28,36,52,34,18,22,53,53,14,22,55,51,15,54,74,36,88,46,70,62,58,42,40,39,76,59,30,20,49,58,39,85,45,97,63,33,38,37,24,58,30,43,23,53,52,66,56,34,68,77,38,39,70,63,42,47,48,31,48,39,29,19,52,38,13,21,56,69,24,30,82,57,92,60,64,55,46,60,44,84,55,74,49,88,82,33,27,37,42,30,38,30,59,113